Protein AF-A0AAV1QHG9-F1 (afdb_monomer_lite)

Organism: Scomber scombrus (NCBI:txid13677)

Structure (mmCIF, N/CA/C/O backbone):
data_AF-A0AAV1QHG9-F1
#
_entry.id   AF-A0AAV1QHG9-F1
#
loop_
_atom_site.group_PDB
_atom_site.id
_atom_site.type_symbol
_atom_site.label_atom_id
_atom_site.label_alt_id
_atom_site.label_comp_id
_atom_site.label_asym_id
_atom_site.label_entity_id
_atom_site.label_seq_id
_atom_site.pdbx_PDB_ins_code
_atom_site.Cartn_x
_atom_site.Cartn_y
_atom_site.Cartn_z
_atom_site.occupancy
_atom_site.B_iso_or_equiv
_atom_site.auth_seq_id
_atom_site.auth_comp_id
_atom_site.auth_asym_id
_atom_site.auth_atom_id
_atom_site.pdbx_PDB_model_num
ATOM 1 N N . MET A 1 1 ? 5.911 17.067 -36.537 1.00 74.50 1 MET A N 1
ATOM 2 C CA . MET A 1 1 ? 7.238 17.317 -35.939 1.00 74.50 1 MET A CA 1
ATOM 3 C C . MET A 1 1 ? 7.880 15.967 -35.698 1.00 74.50 1 MET A C 1
ATOM 5 O O . MET A 1 1 ? 7.136 15.014 -35.499 1.00 74.50 1 MET A O 1
ATOM 9 N N . GLY A 1 2 ? 9.198 15.861 -35.799 1.00 90.62 2 GLY A N 1
ATOM 10 C CA . GLY A 1 2 ? 9.898 14.587 -35.640 1.00 90.62 2 GLY A CA 1
ATOM 11 C C . GLY A 1 2 ? 11.410 14.758 -35.614 1.00 90.62 2 GLY A C 1
ATOM 12 O O . GLY A 1 2 ? 11.939 15.736 -36.153 1.00 90.62 2 GLY A O 1
ATOM 13 N N . PHE A 1 3 ? 12.108 13.817 -34.982 1.00 97.06 3 PHE A N 1
ATOM 14 C CA . PHE A 1 3 ? 13.548 13.906 -34.749 1.00 97.06 3 PHE A CA 1
ATOM 15 C C . PHE A 1 3 ? 14.314 14.093 -36.065 1.00 97.06 3 PHE A C 1
ATOM 17 O O . PHE A 1 3 ? 15.189 14.958 -36.141 1.00 97.06 3 PHE A O 1
ATOM 24 N N . GLY A 1 4 ? 13.947 13.376 -37.131 1.00 93.69 4 GLY A N 1
ATOM 25 C CA . GLY A 1 4 ? 14.620 13.461 -38.425 1.00 93.69 4 GLY A CA 1
ATOM 26 C C . GLY A 1 4 ? 14.438 14.784 -39.163 1.00 93.69 4 GLY A C 1
ATOM 27 O O . GLY A 1 4 ? 15.314 15.192 -39.929 1.00 93.69 4 GLY A O 1
ATOM 28 N N . ARG A 1 5 ? 13.348 15.513 -38.909 1.00 92.44 5 ARG A N 1
ATOM 29 C CA . ARG A 1 5 ? 13.120 16.842 -39.496 1.00 92.44 5 ARG A CA 1
ATOM 30 C C . ARG A 1 5 ? 13.761 17.945 -38.657 1.00 92.44 5 ARG A C 1
ATOM 32 O O . ARG A 1 5 ? 14.443 18.818 -39.214 1.00 92.44 5 ARG A O 1
ATOM 39 N N . ASP A 1 6 ? 13.544 17.879 -37.348 1.00 95.31 6 ASP A N 1
ATOM 40 C CA . ASP A 1 6 ? 13.680 19.014 -36.435 1.00 95.31 6 ASP A CA 1
ATOM 41 C C . ASP A 1 6 ? 14.971 18.957 -35.592 1.00 95.31 6 ASP A C 1
ATOM 43 O O . ASP A 1 6 ? 15.457 19.999 -35.162 1.00 95.31 6 ASP A O 1
ATOM 47 N N . LEU A 1 7 ? 15.587 17.776 -35.417 1.00 94.69 7 LEU A N 1
ATOM 48 C CA . LEU A 1 7 ? 16.730 17.554 -34.508 1.00 94.69 7 LEU A CA 1
ATOM 49 C C . LEU A 1 7 ? 18.011 17.052 -35.200 1.00 94.69 7 LEU A C 1
ATOM 51 O O . LEU A 1 7 ? 18.896 16.487 -34.558 1.00 94.69 7 LEU A O 1
ATOM 55 N N . ARG A 1 8 ? 18.155 17.296 -36.508 1.00 90.06 8 ARG A N 1
ATOM 56 C CA . ARG A 1 8 ? 19.295 16.824 -37.326 1.00 90.06 8 ARG A CA 1
ATOM 57 C C . ARG A 1 8 ? 20.677 17.179 -36.778 1.00 90.06 8 ARG A C 1
ATOM 59 O O . ARG A 1 8 ? 21.597 16.385 -36.901 1.00 90.06 8 ARG A O 1
ATOM 66 N N . ASN A 1 9 ? 20.805 18.347 -36.154 1.00 90.50 9 ASN A N 1
ATOM 67 C CA . ASN A 1 9 ? 22.071 18.840 -35.602 1.00 90.50 9 ASN A CA 1
ATOM 68 C C . ASN A 1 9 ? 22.117 18.745 -34.067 1.00 90.50 9 ASN A C 1
ATOM 70 O O . ASN A 1 9 ? 22.946 19.387 -33.429 1.00 90.50 9 ASN A O 1
ATOM 74 N N . SER A 1 10 ? 21.207 17.983 -33.457 1.00 95.19 10 SER A N 1
ATOM 75 C CA . SER A 1 10 ? 20.977 17.976 -32.007 1.00 95.19 10 SER A CA 1
ATOM 76 C C . SER A 1 10 ? 21.377 16.650 -31.359 1.00 95.19 10 SER A C 1
ATOM 78 O O . SER A 1 10 ? 20.730 16.200 -30.414 1.00 95.19 10 SER A O 1
ATOM 80 N N . HIS A 1 11 ? 22.460 16.028 -31.839 1.00 96.06 11 HIS A N 1
ATOM 81 C CA . HIS A 1 11 ? 22.957 14.751 -31.319 1.00 96.06 11 HIS A CA 1
ATOM 82 C C . HIS A 1 11 ? 23.147 14.769 -29.794 1.00 96.06 11 HIS A C 1
ATOM 84 O O . HIS A 1 11 ? 22.620 13.903 -29.098 1.00 96.06 11 HIS A O 1
ATOM 90 N N . GLU A 1 12 ? 23.816 15.794 -29.255 1.00 96.81 12 GLU A N 1
ATOM 91 C CA . GLU A 1 12 ? 24.011 15.938 -27.806 1.00 96.81 12 GLU A CA 1
ATOM 92 C C . GLU A 1 12 ? 22.690 16.058 -27.037 1.00 96.81 12 GLU A C 1
ATOM 94 O O . GLU A 1 12 ? 22.561 15.518 -25.938 1.00 96.81 12 GLU A O 1
ATOM 99 N N . GLY A 1 13 ? 21.696 16.741 -27.613 1.00 97.69 13 GLY A N 1
ATOM 100 C CA . GLY A 1 13 ? 20.361 16.858 -27.027 1.00 97.69 13 GLY A CA 1
ATOM 101 C C . GLY A 1 13 ? 19.668 15.500 -26.916 1.00 97.69 13 GLY A C 1
ATOM 102 O O . GLY A 1 13 ? 19.108 15.181 -25.872 1.00 97.69 13 GLY A O 1
ATOM 103 N N . LEU A 1 14 ? 19.785 14.666 -27.951 1.00 97.75 14 LEU A N 1
ATOM 104 C CA . LEU A 1 14 ? 19.229 13.310 -27.974 1.00 97.75 14 LEU A CA 1
ATOM 105 C C . LEU A 1 14 ? 19.957 12.345 -27.030 1.00 97.75 14 LEU A C 1
ATOM 107 O O . LEU A 1 14 ? 19.334 11.431 -26.490 1.00 97.75 14 LEU A O 1
ATOM 111 N N . LEU A 1 15 ? 21.261 12.530 -26.806 1.00 98.00 15 LEU A N 1
ATOM 112 C CA . LEU A 1 15 ? 21.985 11.774 -25.780 1.00 98.00 15 LEU A CA 1
ATOM 113 C C . LEU A 1 15 ? 21.530 12.165 -24.378 1.00 98.00 15 LEU A C 1
ATOM 115 O O . LEU A 1 15 ? 21.233 11.283 -23.575 1.00 98.00 15 LEU A O 1
ATOM 119 N N . LYS A 1 16 ? 21.411 13.474 -24.117 1.00 98.25 16 LYS A N 1
ATOM 120 C CA . LYS A 1 16 ? 20.882 13.984 -22.849 1.00 98.25 16 LYS A CA 1
ATOM 121 C C . LYS A 1 16 ? 19.476 13.448 -22.600 1.00 98.25 16 LYS A C 1
ATOM 123 O O . LYS A 1 16 ? 19.231 12.948 -21.512 1.00 98.25 16 LYS A O 1
ATOM 128 N N . LEU A 1 17 ? 18.580 13.502 -23.590 1.00 97.88 17 LEU A N 1
ATOM 129 C CA . LEU A 1 17 ? 17.221 12.958 -23.482 1.00 97.88 17 LEU A CA 1
ATOM 130 C C . LEU A 1 17 ? 17.234 11.496 -23.013 1.00 97.88 17 LEU A C 1
ATOM 132 O O . LEU A 1 17 ? 16.606 11.170 -22.012 1.00 97.88 17 LEU A O 1
ATOM 136 N N . GLN A 1 18 ? 18.022 10.642 -23.668 1.00 98.12 18 GLN A N 1
ATOM 137 C CA . GLN A 1 18 ? 18.122 9.228 -23.295 1.00 98.12 18 GLN A CA 1
ATOM 138 C C . GLN A 1 18 ? 18.680 9.025 -21.878 1.00 98.12 18 GLN A C 1
ATOM 140 O O . GLN A 1 18 ? 18.236 8.119 -21.174 1.00 98.12 18 GLN A O 1
ATOM 145 N N . ASP A 1 19 ? 19.620 9.868 -21.437 1.00 98.44 19 ASP A N 1
ATOM 146 C CA . ASP A 1 19 ? 20.126 9.858 -20.058 1.00 98.44 19 ASP A CA 1
ATOM 147 C C . ASP A 1 19 ? 19.058 10.260 -19.034 1.00 98.44 19 ASP A C 1
ATOM 149 O O . ASP A 1 19 ? 18.931 9.618 -17.987 1.00 98.44 19 ASP A O 1
ATOM 153 N N . TRP A 1 20 ? 18.260 11.286 -19.336 1.00 98.44 20 TRP A N 1
ATOM 154 C CA . TRP A 1 20 ? 17.142 11.706 -18.489 1.00 98.44 20 TRP A CA 1
ATOM 155 C C . TRP A 1 20 ? 16.101 10.601 -18.343 1.00 98.44 20 TRP A C 1
ATOM 157 O O . TRP A 1 20 ? 15.683 10.288 -17.229 1.00 98.44 20 TRP A O 1
ATOM 167 N N . GLU A 1 21 ? 15.716 9.976 -19.449 1.00 98.31 21 GLU A N 1
ATOM 168 C CA . GLU A 1 21 ? 14.737 8.896 -19.443 1.00 98.31 21 GLU A CA 1
ATOM 169 C C . GLU A 1 21 ? 15.263 7.649 -18.714 1.00 98.31 21 GLU A C 1
ATOM 171 O O . GLU A 1 21 ? 14.521 7.031 -17.956 1.00 98.31 21 GLU A O 1
ATOM 176 N N . LEU A 1 22 ? 16.545 7.292 -18.865 1.00 98.69 22 LEU A N 1
ATOM 177 C CA . LEU A 1 22 ? 17.166 6.213 -18.082 1.00 98.69 22 LEU A CA 1
ATOM 178 C C . LEU A 1 22 ? 17.120 6.509 -16.578 1.00 98.69 22 LEU A C 1
ATOM 180 O O . LEU A 1 22 ? 16.741 5.646 -15.787 1.00 98.69 22 LEU A O 1
ATOM 184 N N . LYS A 1 23 ? 17.456 7.740 -16.178 1.00 98.62 23 LYS A N 1
ATOM 185 C CA . LYS A 1 23 ? 17.382 8.169 -14.776 1.00 98.62 23 LYS A CA 1
ATOM 186 C C . LYS A 1 23 ? 15.950 8.110 -14.234 1.00 98.62 23 LYS A C 1
ATOM 188 O O . LYS A 1 23 ? 15.749 7.725 -13.079 1.00 98.62 23 LYS A O 1
ATOM 193 N N . LEU A 1 24 ? 14.963 8.466 -15.055 1.00 98.56 24 LEU A N 1
ATOM 194 C CA . LEU A 1 24 ? 13.552 8.349 -14.702 1.00 98.56 24 LEU A CA 1
ATOM 195 C C . LEU A 1 24 ? 13.163 6.883 -14.483 1.00 98.56 24 LEU A C 1
ATOM 197 O O . LEU A 1 24 ? 12.612 6.563 -13.433 1.00 98.56 24 LEU A O 1
ATOM 201 N N . LEU A 1 25 ? 13.499 5.986 -15.415 1.00 98.75 25 LEU A N 1
ATOM 202 C CA . LEU A 1 25 ? 13.184 4.559 -15.289 1.00 98.75 25 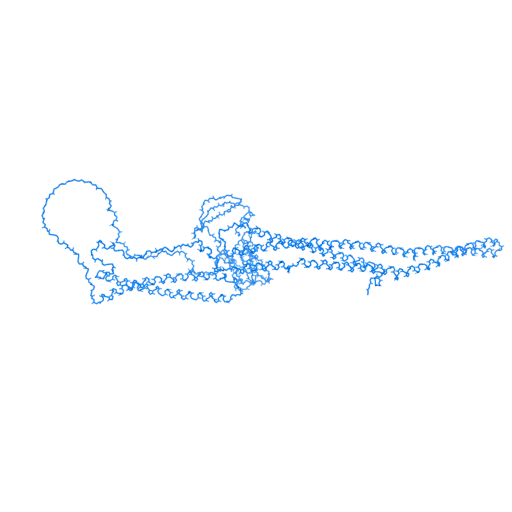LEU A CA 1
ATOM 203 C C . LEU A 1 25 ? 13.811 3.930 -14.034 1.00 98.75 25 LEU A C 1
ATOM 205 O O . LEU A 1 25 ? 13.140 3.178 -13.331 1.00 98.75 25 LEU A O 1
ATOM 209 N N . GLU A 1 26 ? 15.058 4.275 -13.697 1.00 98.62 26 GLU A N 1
ATOM 210 C CA . GLU A 1 26 ? 15.693 3.825 -12.447 1.00 98.62 26 GLU A CA 1
ATOM 211 C C . GLU A 1 26 ? 14.973 4.359 -11.199 1.00 98.62 26 GLU A C 1
ATOM 213 O O . GLU A 1 26 ? 14.850 3.664 -10.188 1.00 98.62 26 GLU A O 1
ATOM 218 N N . THR A 1 27 ? 14.442 5.581 -11.270 1.00 98.69 27 THR A N 1
ATOM 219 C CA . THR A 1 27 ? 13.634 6.158 -10.187 1.00 98.69 27 THR A CA 1
ATOM 220 C C . THR A 1 27 ? 12.315 5.402 -10.016 1.00 98.69 27 THR A C 1
ATOM 222 O O . THR A 1 27 ? 11.969 5.031 -8.894 1.00 98.69 27 THR A O 1
ATOM 225 N N . VAL A 1 28 ? 11.618 5.101 -11.118 1.00 98.69 28 VAL A N 1
ATOM 226 C CA . VAL A 1 28 ? 10.388 4.287 -11.109 1.00 98.69 28 VAL A CA 1
ATOM 227 C C . VAL A 1 28 ? 10.675 2.889 -10.551 1.00 98.69 28 VAL A C 1
ATOM 229 O O . VAL A 1 28 ? 9.959 2.412 -9.673 1.00 98.69 28 VAL A O 1
ATOM 232 N N . LYS A 1 29 ? 11.775 2.255 -10.973 1.00 98.75 29 LYS A N 1
ATOM 233 C CA . LYS A 1 29 ? 12.200 0.934 -10.486 1.00 98.75 29 LYS A CA 1
ATOM 234 C C . LYS A 1 29 ? 12.466 0.935 -8.987 1.00 98.75 29 LYS A C 1
ATOM 236 O O . LYS A 1 29 ? 12.023 0.029 -8.280 1.00 98.75 29 LYS A O 1
ATOM 241 N N . ARG A 1 30 ? 13.167 1.952 -8.482 1.00 98.69 30 ARG A N 1
ATOM 242 C CA . ARG A 1 30 ? 13.392 2.125 -7.042 1.00 98.69 30 ARG A CA 1
ATOM 243 C C . ARG A 1 30 ? 12.072 2.272 -6.285 1.00 98.69 30 ARG A C 1
ATOM 245 O O . ARG A 1 30 ? 11.916 1.636 -5.247 1.00 98.69 30 ARG A O 1
ATOM 252 N N . PHE A 1 31 ? 11.132 3.064 -6.800 1.00 98.69 31 PHE A N 1
ATOM 253 C CA . PHE A 1 31 ? 9.809 3.226 -6.195 1.00 98.69 31 PHE A CA 1
ATOM 254 C C . PHE A 1 31 ? 9.039 1.898 -6.134 1.00 98.69 31 PHE A C 1
ATOM 256 O O . PHE A 1 31 ? 8.596 1.500 -5.060 1.00 98.69 31 PHE A O 1
ATOM 263 N N . MET A 1 32 ? 8.959 1.161 -7.245 1.00 98.69 32 MET A N 1
ATOM 264 C CA . MET A 1 32 ? 8.318 -0.160 -7.284 1.00 98.69 32 MET A CA 1
ATOM 265 C C . MET A 1 32 ? 8.990 -1.166 -6.339 1.00 98.69 32 MET A C 1
ATOM 267 O O . MET A 1 32 ? 8.308 -1.930 -5.666 1.00 98.69 32 MET A O 1
ATOM 271 N N . THR A 1 33 ? 10.321 -1.128 -6.223 1.00 98.75 33 THR A N 1
ATOM 272 C CA . THR A 1 33 ? 11.074 -1.993 -5.297 1.00 98.75 33 THR A CA 1
ATOM 273 C C . THR A 1 33 ? 10.725 -1.687 -3.836 1.00 98.75 33 THR A C 1
ATOM 275 O O . THR A 1 33 ? 10.563 -2.602 -3.030 1.00 98.75 33 THR A O 1
ATOM 278 N N . LEU A 1 34 ? 10.585 -0.402 -3.486 1.00 98.69 34 LEU A N 1
ATOM 279 C CA . LEU A 1 34 ? 10.115 0.010 -2.161 1.00 98.69 34 LEU A CA 1
ATOM 280 C C . LEU A 1 34 ? 8.677 -0.443 -1.918 1.00 98.69 34 LEU A C 1
ATOM 282 O O . LEU A 1 34 ? 8.404 -0.960 -0.843 1.00 98.69 34 LEU A O 1
ATOM 286 N N . ARG A 1 35 ? 7.793 -0.329 -2.917 1.00 98.44 35 ARG A N 1
ATOM 287 C CA . ARG A 1 35 ? 6.414 -0.813 -2.802 1.00 98.44 35 ARG A CA 1
ATOM 288 C C . ARG A 1 35 ? 6.351 -2.315 -2.520 1.00 98.44 35 ARG A C 1
ATOM 290 O O . ARG A 1 35 ? 5.709 -2.707 -1.557 1.00 98.44 35 ARG A O 1
ATOM 297 N N . VAL A 1 36 ? 7.078 -3.130 -3.290 1.00 98.75 36 VAL A N 1
ATOM 298 C CA . VAL A 1 36 ? 7.198 -4.583 -3.058 1.00 98.75 36 VAL A CA 1
ATOM 299 C C . VAL A 1 36 ? 7.650 -4.870 -1.626 1.00 98.75 36 VAL A C 1
ATOM 301 O O . VAL A 1 36 ? 7.081 -5.723 -0.951 1.00 98.75 36 VAL A O 1
ATOM 304 N N . LYS A 1 37 ? 8.673 -4.155 -1.143 1.00 98.62 37 LYS A N 1
ATOM 305 C CA . LYS A 1 37 ? 9.169 -4.321 0.226 1.00 98.62 37 LYS A CA 1
ATOM 306 C C . LYS A 1 37 ? 8.098 -3.964 1.264 1.00 98.62 37 LYS A C 1
ATOM 308 O O . LYS A 1 37 ? 7.889 -4.744 2.187 1.00 98.62 37 LYS A O 1
ATOM 313 N N . SER A 1 38 ? 7.417 -2.832 1.098 1.00 98.50 38 SER A N 1
ATOM 314 C CA . SER A 1 38 ? 6.350 -2.386 1.998 1.00 98.50 38 SER A CA 1
ATOM 315 C C . SER A 1 38 ? 5.191 -3.377 2.055 1.00 98.50 38 SER A C 1
ATOM 317 O O . SER A 1 38 ? 4.746 -3.716 3.147 1.00 98.50 38 SER A O 1
ATOM 319 N N . ASP A 1 39 ? 4.746 -3.895 0.909 1.00 98.44 39 ASP A N 1
ATOM 320 C CA . ASP A 1 39 ? 3.640 -4.855 0.854 1.00 98.44 39 ASP A CA 1
ATOM 321 C C . ASP A 1 39 ? 4.038 -6.198 1.506 1.00 98.44 39 ASP A C 1
ATOM 323 O O . ASP A 1 39 ? 3.244 -6.780 2.248 1.00 98.44 39 ASP A O 1
ATOM 327 N N . LYS A 1 40 ? 5.295 -6.652 1.343 1.00 98.50 40 LYS A N 1
ATOM 328 C CA . LYS A 1 40 ? 5.832 -7.831 2.059 1.00 98.50 40 LYS A CA 1
ATOM 329 C C . LYS A 1 40 ? 5.893 -7.632 3.568 1.00 98.50 40 LYS A C 1
ATOM 331 O O . LYS A 1 40 ? 5.535 -8.540 4.316 1.00 98.50 40 LYS A O 1
ATOM 336 N N . GLU A 1 41 ? 6.364 -6.473 4.018 1.00 98.62 41 GLU A N 1
ATOM 337 C CA . GLU A 1 41 ? 6.437 -6.143 5.443 1.00 98.62 41 GLU A CA 1
ATOM 338 C C . GLU A 1 41 ? 5.036 -6.053 6.055 1.00 98.62 41 GLU A C 1
ATOM 340 O O . GLU A 1 41 ? 4.789 -6.644 7.104 1.00 98.62 41 GLU A O 1
ATOM 345 N N . TYR A 1 42 ? 4.094 -5.401 5.371 1.00 98.56 42 TYR A N 1
ATOM 346 C CA . TYR A 1 42 ? 2.703 -5.314 5.810 1.00 98.56 42 TYR A CA 1
ATOM 347 C C . TYR A 1 42 ? 2.044 -6.695 5.906 1.00 98.56 42 TYR A C 1
ATOM 349 O O . TYR A 1 42 ? 1.457 -7.030 6.936 1.00 98.56 42 TYR A O 1
ATOM 357 N N . ALA A 1 43 ? 2.217 -7.536 4.883 1.00 98.62 43 ALA A N 1
ATOM 358 C CA . ALA A 1 43 ? 1.759 -8.920 4.904 1.00 98.62 43 ALA A CA 1
ATOM 359 C C . ALA A 1 43 ? 2.331 -9.692 6.104 1.00 98.62 43 ALA A C 1
ATOM 361 O O . ALA A 1 43 ? 1.584 -10.344 6.832 1.00 98.62 43 ALA A O 1
ATOM 362 N N . ALA A 1 44 ? 3.644 -9.599 6.342 1.00 98.38 44 ALA A N 1
ATOM 363 C CA . ALA A 1 44 ? 4.304 -10.277 7.455 1.00 98.38 44 ALA A CA 1
ATOM 364 C C . ALA A 1 44 ? 3.773 -9.820 8.824 1.00 98.38 44 ALA A C 1
ATOM 366 O O . ALA A 1 44 ? 3.578 -10.655 9.708 1.00 98.38 44 ALA A O 1
ATOM 367 N N . LEU A 1 45 ? 3.500 -8.522 8.991 1.00 98.44 45 LEU A N 1
ATOM 368 C CA . LEU A 1 45 ? 2.910 -7.980 10.215 1.00 98.44 45 LEU A CA 1
ATOM 369 C C . LEU A 1 45 ? 1.499 -8.529 10.457 1.00 98.44 45 LEU A C 1
ATOM 371 O O . LEU A 1 45 ? 1.220 -8.980 11.568 1.00 98.44 45 LEU A O 1
ATOM 375 N N . LEU A 1 46 ? 0.644 -8.563 9.427 1.00 98.00 46 LEU A N 1
ATOM 376 C CA . LEU A 1 46 ? -0.705 -9.134 9.532 1.00 98.00 46 LEU A CA 1
ATOM 377 C C . LEU A 1 46 ? -0.664 -10.610 9.946 1.00 98.00 46 LEU A C 1
ATOM 379 O O . LEU A 1 46 ? -1.356 -11.011 10.875 1.00 98.00 46 LEU A O 1
ATOM 383 N N . LEU A 1 47 ? 0.185 -11.406 9.298 1.00 97.19 47 LEU A N 1
ATOM 384 C CA . LEU A 1 47 ? 0.287 -12.846 9.557 1.00 97.19 47 LEU A CA 1
ATOM 385 C C . LEU A 1 47 ? 0.887 -13.152 10.932 1.00 97.19 47 LEU A C 1
ATOM 387 O O . LEU A 1 47 ? 0.459 -14.084 11.605 1.00 97.19 47 LEU A O 1
ATOM 391 N N . SER A 1 48 ? 1.876 -12.363 11.359 1.00 96.56 48 SER A N 1
ATOM 392 C CA . SER A 1 48 ? 2.451 -12.469 12.701 1.00 96.56 48 SER A CA 1
ATOM 393 C C . SER A 1 48 ? 1.393 -12.184 13.767 1.00 96.56 48 SER A C 1
ATOM 395 O O . SER A 1 48 ? 1.267 -12.942 14.728 1.00 96.56 48 SER A O 1
ATOM 397 N N . MET A 1 49 ? 0.585 -11.135 13.566 1.00 95.62 49 MET A N 1
ATOM 398 C CA . MET A 1 49 ? -0.511 -10.779 14.466 1.00 95.62 49 MET A CA 1
ATOM 399 C C . MET A 1 49 ? -1.536 -11.914 14.579 1.00 95.62 49 MET A C 1
ATOM 401 O O . MET A 1 49 ? -1.904 -12.287 15.689 1.00 95.62 49 MET A O 1
ATOM 405 N N . THR A 1 50 ? -1.959 -12.516 13.464 1.00 94.56 50 THR A N 1
ATOM 406 C CA . THR A 1 50 ? -2.938 -13.615 13.500 1.00 94.56 50 THR A CA 1
ATOM 407 C C . THR A 1 50 ? -2.366 -14.886 14.128 1.00 94.56 50 THR A C 1
ATOM 409 O O . THR A 1 50 ? -3.044 -15.535 14.919 1.00 94.56 50 THR A O 1
ATOM 412 N N . GLN A 1 51 ? -1.095 -15.207 13.870 1.00 91.62 51 GLN A N 1
ATOM 413 C CA . GLN A 1 51 ? -0.436 -16.390 14.434 1.00 91.62 51 GLN A CA 1
ATOM 414 C C . GLN A 1 51 ? -0.208 -16.292 15.953 1.00 91.62 51 GLN A C 1
ATOM 416 O O . GLN A 1 51 ? -0.161 -17.310 16.644 1.00 91.62 51 GLN A O 1
ATOM 421 N N . GLN A 1 52 ? -0.041 -15.082 16.494 1.00 89.56 52 GLN A N 1
ATOM 422 C CA . GLN A 1 52 ? 0.034 -14.876 17.944 1.00 89.56 52 GLN A CA 1
ATOM 423 C C . GLN A 1 52 ? -1.305 -15.164 18.631 1.00 89.56 52 GLN A C 1
ATOM 425 O O . GLN A 1 52 ? -1.308 -15.684 19.744 1.00 89.56 52 GLN A O 1
ATOM 430 N N . MET A 1 53 ? -2.422 -14.883 17.954 1.00 83.19 53 MET A N 1
ATOM 431 C CA . MET A 1 53 ? -3.764 -15.069 18.506 1.00 83.19 53 MET A CA 1
ATOM 432 C C . MET A 1 53 ? -4.235 -16.528 18.492 1.00 83.19 53 MET A C 1
ATOM 434 O O . MET A 1 53 ? -4.930 -16.940 19.414 1.00 83.19 53 MET A O 1
ATOM 438 N N . GLU A 1 54 ? -3.816 -17.338 17.515 1.00 72.25 54 GLU A N 1
ATOM 439 C CA . GLU A 1 54 ? -4.154 -18.775 17.463 1.00 72.25 54 GLU A CA 1
ATOM 440 C C . GLU A 1 54 ? -3.540 -19.605 18.603 1.00 72.25 54 GLU A C 1
ATOM 442 O O . GLU A 1 54 ? -3.950 -20.738 18.834 1.00 72.25 54 GLU A O 1
ATOM 447 N N . LYS A 1 55 ? -2.559 -19.060 19.334 1.00 64.94 55 LYS A N 1
ATOM 448 C CA . LYS A 1 55 ? -1.909 -19.752 20.459 1.00 64.94 55 LYS A CA 1
ATOM 449 C C . LYS A 1 55 ? -2.695 -19.680 21.772 1.00 64.94 55 LYS A C 1
ATOM 451 O O . LYS A 1 55 ? -2.234 -20.252 22.757 1.00 64.94 55 LYS A O 1
ATOM 456 N N . GLN A 1 56 ? -3.829 -18.978 21.817 1.00 59.75 56 GLN A N 1
ATOM 457 C CA . GLN A 1 56 ? -4.720 -19.022 22.978 1.00 59.75 56 GLN A CA 1
ATOM 458 C C . GLN A 1 56 ? -5.506 -20.339 22.979 1.00 59.75 56 GLN A C 1
ATOM 460 O O . GLN A 1 56 ? -6.131 -20.692 21.982 1.00 59.75 56 GLN A O 1
ATOM 465 N N . GLU A 1 57 ? -5.427 -21.076 24.092 1.00 53.12 57 GLU A N 1
ATOM 466 C CA . GLU A 1 57 ? -6.105 -22.361 24.291 1.00 53.12 57 GLU A CA 1
ATOM 467 C C . GLU A 1 57 ? -7.603 -22.257 23.980 1.00 53.12 57 GLU A C 1
ATOM 469 O O . GLU A 1 57 ? -8.262 -21.268 24.314 1.00 53.12 57 GLU A O 1
ATOM 474 N N . ALA A 1 58 ? -8.139 -23.292 23.329 1.00 57.31 58 ALA A N 1
ATOM 475 C CA . ALA A 1 58 ? -9.565 -23.413 23.080 1.00 57.31 58 ALA A CA 1
ATOM 476 C C . ALA A 1 58 ? -10.299 -23.425 24.426 1.00 57.31 58 ALA A C 1
ATOM 478 O O . ALA A 1 58 ? -10.159 -24.365 25.203 1.00 57.31 58 ALA A O 1
ATOM 479 N N . ALA A 1 59 ? -11.057 -22.366 24.707 1.00 60.75 59 ALA A N 1
ATOM 480 C CA . ALA A 1 59 ? -11.935 -22.342 25.864 1.00 60.75 59 ALA A CA 1
ATOM 481 C C . ALA A 1 59 ? -13.011 -23.428 25.710 1.00 60.75 59 ALA A C 1
ATOM 483 O O . ALA A 1 59 ? -13.570 -23.597 24.624 1.00 60.75 59 ALA A O 1
ATOM 484 N N . ASP A 1 60 ? -13.358 -24.103 26.810 1.00 65.44 60 ASP A N 1
ATOM 485 C CA . ASP A 1 60 ? -14.462 -25.078 26.857 1.00 65.44 60 ASP A CA 1
ATOM 486 C C . ASP A 1 60 ? -15.817 -24.453 26.463 1.00 65.44 60 ASP A C 1
ATOM 488 O O . ASP A 1 60 ? -16.767 -25.148 26.098 1.00 65.44 60 ASP A O 1
ATOM 492 N N . TYR A 1 61 ? -15.900 -23.119 26.499 1.00 71.69 61 TYR A N 1
ATOM 493 C CA . TYR A 1 61 ? -17.056 -22.335 26.103 1.00 71.69 61 TYR A CA 1
ATOM 494 C C . TYR A 1 61 ? -16.839 -21.610 24.768 1.00 71.69 61 TYR A C 1
ATOM 496 O O . TYR A 1 61 ? -15.996 -20.718 24.659 1.00 71.69 61 TYR A O 1
ATOM 504 N N . VAL A 1 62 ? -17.663 -21.932 23.765 1.00 77.00 62 VAL A N 1
ATOM 505 C CA . VAL A 1 62 ? -17.635 -21.277 22.449 1.00 77.00 62 VAL A CA 1
ATOM 506 C C . VAL A 1 62 ? -18.827 -20.329 22.297 1.00 77.00 62 VAL A C 1
ATOM 508 O O . VAL A 1 62 ? -19.926 -20.739 21.916 1.00 77.00 62 VAL A O 1
ATOM 511 N N . SER A 1 63 ? -18.589 -19.045 22.555 1.00 86.75 63 SER A N 1
ATOM 512 C CA . SER A 1 63 ? -19.598 -17.981 22.469 1.00 86.75 63 SER A CA 1
ATOM 513 C C . SER A 1 63 ? -19.823 -17.456 21.039 1.00 86.75 63 SER A C 1
ATOM 515 O O . SER A 1 63 ? -19.038 -17.750 20.130 1.00 86.75 63 SER A O 1
ATOM 517 N N . THR A 1 64 ? -20.886 -16.674 20.802 1.00 90.19 64 THR A N 1
ATOM 518 C CA . THR A 1 64 ? -21.138 -16.065 19.477 1.00 90.19 64 THR A CA 1
ATOM 519 C C . THR A 1 64 ? -20.097 -14.995 19.151 1.00 90.19 64 THR A C 1
ATOM 521 O O . THR A 1 64 ? -19.622 -14.913 18.013 1.00 90.19 64 THR A O 1
ATOM 524 N N . VAL A 1 65 ? -19.662 -14.243 20.167 1.00 93.06 65 VAL A N 1
ATOM 525 C CA . VAL A 1 65 ? -18.554 -13.285 20.068 1.00 93.06 65 VAL A CA 1
ATOM 526 C C . VAL A 1 65 ? -17.250 -14.007 19.740 1.00 93.06 65 VAL A C 1
ATOM 528 O O . VAL A 1 65 ? -16.553 -13.596 18.814 1.00 93.06 65 VAL A O 1
ATOM 531 N N . SER A 1 66 ? -16.943 -15.107 20.435 1.00 89.88 66 SER A N 1
ATOM 532 C CA . SER A 1 66 ? -15.735 -15.906 20.192 1.00 89.88 66 SER A CA 1
ATOM 533 C C . SER A 1 66 ? -15.679 -16.425 18.749 1.00 89.88 66 SER A C 1
ATOM 535 O O . SER A 1 66 ? -14.694 -16.186 18.051 1.00 89.88 66 SER A O 1
ATOM 537 N N . LYS A 1 67 ? -16.773 -17.018 18.243 1.00 90.44 67 LYS A N 1
ATOM 538 C CA . LYS A 1 67 ? -16.878 -17.485 16.843 1.00 90.44 67 LYS A CA 1
ATOM 539 C C . LYS A 1 67 ? -16.652 -16.355 15.839 1.00 90.44 67 LYS A C 1
ATOM 541 O O . LYS A 1 67 ? -15.888 -16.511 14.885 1.00 90.44 67 LYS A O 1
ATOM 546 N N . SER A 1 68 ? -17.310 -15.219 16.059 1.00 95.00 68 SER A N 1
ATOM 547 C CA . SER A 1 68 ? -17.209 -14.049 15.183 1.00 95.00 68 SER A CA 1
ATOM 548 C C . SER A 1 68 ? -15.790 -13.480 15.185 1.00 95.00 68 SER A C 1
ATOM 550 O O . SER A 1 68 ? -15.243 -13.168 14.129 1.00 95.00 68 SER A O 1
ATOM 552 N N . TRP A 1 69 ? -15.145 -13.419 16.351 1.00 93.94 69 TRP A N 1
ATOM 553 C CA . TRP A 1 69 ? -13.763 -12.968 16.493 1.00 93.94 69 TRP A CA 1
ATOM 554 C C . TRP A 1 69 ? -12.762 -13.901 15.801 1.00 93.94 69 TRP A C 1
ATOM 556 O O . TRP A 1 69 ? -11.901 -13.428 15.057 1.00 93.94 69 TRP A O 1
ATOM 566 N N . SER A 1 70 ? -12.911 -15.223 15.943 1.00 92.25 70 SER A N 1
ATOM 567 C CA . SER A 1 70 ? -12.096 -16.197 15.204 1.00 92.25 70 SER A CA 1
ATOM 568 C C . SER A 1 70 ? -12.220 -16.011 13.689 1.00 92.25 70 SER A C 1
ATOM 570 O O . SER A 1 70 ? -11.226 -16.088 12.967 1.00 92.25 70 SER A O 1
ATOM 572 N N . GLN A 1 71 ? -13.424 -15.707 13.197 1.00 94.81 71 GLN A N 1
ATOM 573 C CA . GLN A 1 71 ? -13.652 -15.415 11.784 1.00 94.81 71 GLN A CA 1
ATOM 574 C C . GLN A 1 71 ? -12.954 -14.117 11.335 1.00 94.81 71 GLN A C 1
ATOM 576 O O . GLN A 1 71 ? -12.369 -14.095 10.251 1.00 94.81 71 GLN A O 1
ATOM 581 N N . VAL A 1 72 ? -12.948 -13.065 12.163 1.00 96.69 72 VAL A N 1
ATOM 582 C CA . VAL A 1 72 ? -12.195 -11.823 11.893 1.00 96.69 72 VAL A CA 1
ATOM 583 C C . VAL A 1 72 ? -10.690 -12.096 11.797 1.00 96.69 72 VAL A C 1
ATOM 585 O O . VAL A 1 72 ? -10.043 -11.635 10.851 1.00 96.69 72 VAL A O 1
ATOM 588 N N . ILE A 1 73 ? -10.130 -12.888 12.718 1.00 95.62 73 ILE A N 1
ATOM 589 C CA . ILE A 1 73 ? -8.711 -13.286 12.694 1.00 95.62 73 ILE A CA 1
ATOM 590 C C . ILE A 1 73 ? -8.394 -14.061 11.409 1.00 95.62 73 ILE A C 1
ATOM 592 O O . ILE A 1 73 ? -7.460 -13.705 10.690 1.00 95.62 73 ILE A O 1
ATOM 596 N N . ARG A 1 74 ? -9.208 -15.070 11.073 1.00 95.81 74 ARG A N 1
ATOM 597 C CA . ARG A 1 74 ? -9.031 -15.895 9.869 1.00 95.81 74 ARG A CA 1
ATOM 598 C C . ARG A 1 74 ? -9.045 -15.059 8.590 1.00 95.81 74 ARG A C 1
ATOM 600 O O . ARG A 1 74 ? -8.217 -15.260 7.706 1.00 95.81 74 ARG A O 1
ATOM 607 N N . GLN A 1 75 ? -9.964 -14.104 8.483 1.00 98.06 75 GLN A N 1
ATOM 608 C CA . GLN A 1 75 ? -10.041 -13.228 7.313 1.00 98.06 75 GLN A CA 1
ATOM 609 C C . GLN A 1 75 ? -8.880 -12.228 7.244 1.00 98.06 75 GLN A C 1
ATOM 611 O O . GLN A 1 75 ? -8.352 -11.963 6.164 1.00 98.06 75 GLN A O 1
ATOM 616 N N . THR A 1 76 ? -8.387 -11.754 8.388 1.00 98.00 76 THR A N 1
ATOM 617 C CA . THR A 1 76 ? -7.158 -10.944 8.453 1.00 98.00 76 THR A CA 1
ATOM 618 C C . THR A 1 76 ? -5.926 -11.738 7.994 1.00 98.00 76 THR A C 1
ATOM 620 O O . THR A 1 76 ? -5.052 -11.201 7.312 1.00 98.00 76 THR A O 1
ATOM 623 N N . GLU A 1 77 ? -5.866 -13.039 8.292 1.00 97.56 77 GLU A N 1
ATOM 624 C CA . GLU A 1 77 ? -4.802 -13.930 7.813 1.00 97.56 77 GLU A CA 1
ATOM 625 C C . GLU A 1 77 ? -4.867 -14.098 6.282 1.00 97.56 77 GLU A C 1
ATOM 627 O O . GLU A 1 77 ? -3.841 -14.048 5.595 1.00 97.56 77 GLU A O 1
ATOM 632 N N . VAL A 1 78 ? -6.078 -14.244 5.722 1.00 98.19 78 VAL A N 1
ATOM 633 C CA . VAL A 1 78 ? -6.303 -14.254 4.265 1.00 98.19 78 VAL A CA 1
ATOM 634 C C . VAL A 1 78 ? -5.812 -12.949 3.634 1.00 98.19 78 VAL A C 1
ATOM 636 O O . VAL A 1 78 ? -5.060 -13.020 2.662 1.00 98.19 78 VAL A O 1
ATOM 639 N N . LEU A 1 79 ? -6.127 -11.780 4.209 1.00 98.56 79 LEU A N 1
ATOM 640 C CA . LEU A 1 79 ? -5.600 -10.491 3.735 1.00 98.56 79 LEU A CA 1
ATOM 641 C C . LEU A 1 79 ? -4.067 -10.482 3.699 1.00 98.56 79 LEU A C 1
ATOM 643 O O . LEU A 1 79 ? -3.467 -10.077 2.703 1.00 98.56 79 LEU A O 1
ATOM 647 N N . GLY A 1 80 ? -3.424 -10.976 4.760 1.00 98.38 80 GLY A N 1
ATOM 648 C CA . GLY A 1 80 ? -1.968 -11.100 4.821 1.00 98.38 80 GLY A CA 1
ATOM 649 C C . GLY A 1 80 ? -1.393 -11.997 3.715 1.00 98.38 80 GLY A C 1
ATOM 650 O O . GLY A 1 80 ? -0.329 -11.702 3.169 1.00 98.38 80 GLY A O 1
ATOM 651 N N . ARG A 1 81 ? -2.084 -13.080 3.333 1.00 98.38 81 ARG A N 1
ATOM 652 C CA . ARG A 1 81 ? -1.694 -13.931 2.190 1.00 98.38 81 ARG A CA 1
ATOM 653 C C . ARG A 1 81 ? -1.872 -13.226 0.841 1.00 98.38 81 ARG A C 1
ATOM 655 O O . ARG A 1 81 ? -0.964 -13.304 0.013 1.00 98.38 81 ARG A O 1
ATOM 662 N N . VAL A 1 82 ? -2.982 -12.517 0.637 1.00 98.25 82 VAL A N 1
ATOM 663 C CA . VAL A 1 82 ? -3.248 -11.749 -0.595 1.00 98.25 82 VAL A CA 1
ATOM 664 C C . VAL A 1 82 ? -2.182 -10.670 -0.793 1.00 98.25 82 VAL A C 1
ATOM 666 O O . VAL A 1 82 ? -1.525 -10.639 -1.830 1.00 98.25 82 VAL A O 1
ATOM 669 N N . MET A 1 83 ? -1.897 -9.870 0.241 1.00 98.38 83 MET A N 1
ATOM 670 C CA . MET A 1 83 ? -0.864 -8.825 0.183 1.00 98.38 83 MET A CA 1
ATOM 671 C C . MET A 1 83 ? 0.532 -9.381 -0.131 1.00 98.38 83 MET A C 1
ATOM 673 O O . MET A 1 83 ? 1.304 -8.757 -0.859 1.00 98.38 83 MET A O 1
ATOM 677 N N . ARG A 1 84 ? 0.863 -10.573 0.383 1.00 98.50 84 ARG A N 1
ATOM 678 C CA . ARG A 1 84 ? 2.127 -11.252 0.062 1.00 98.50 84 ARG A CA 1
ATOM 679 C C . ARG A 1 84 ? 2.202 -11.639 -1.413 1.00 98.50 84 ARG A C 1
ATOM 681 O O . ARG A 1 84 ? 3.229 -11.407 -2.041 1.00 98.50 84 ARG A O 1
ATOM 688 N N . THR A 1 85 ? 1.108 -12.187 -1.939 1.00 98.31 85 THR A N 1
ATOM 689 C CA . THR A 1 85 ? 0.981 -12.598 -3.344 1.00 98.31 85 THR A CA 1
ATOM 690 C C . THR A 1 85 ? 1.123 -11.391 -4.266 1.00 98.31 85 THR A C 1
ATOM 692 O O . THR A 1 85 ? 1.995 -11.398 -5.127 1.00 98.31 85 THR A O 1
ATOM 695 N N . HIS A 1 86 ? 0.405 -10.295 -3.991 1.00 98.06 86 HIS A N 1
ATOM 696 C CA . HIS A 1 86 ? 0.551 -9.036 -4.732 1.00 98.06 86 HIS A CA 1
ATOM 697 C C . HIS A 1 86 ? 2.010 -8.554 -4.765 1.00 98.06 86 HIS A C 1
ATOM 699 O O . HIS A 1 86 ? 2.509 -8.129 -5.804 1.00 98.06 86 HIS A O 1
ATOM 705 N N . ALA A 1 87 ? 2.729 -8.637 -3.642 1.00 98.50 87 ALA A N 1
ATOM 706 C CA . ALA A 1 87 ? 4.124 -8.220 -3.594 1.00 98.50 87 ALA A CA 1
ATOM 707 C C . ALA A 1 87 ? 5.057 -9.123 -4.425 1.00 98.50 87 ALA A C 1
ATOM 709 O O . ALA A 1 87 ? 6.013 -8.630 -5.032 1.00 98.50 87 ALA A O 1
ATOM 710 N N . ASP A 1 88 ? 4.805 -10.433 -4.456 1.00 98.62 88 ASP A N 1
ATOM 711 C CA . ASP A 1 88 ? 5.557 -11.385 -5.279 1.00 98.62 88 ASP A CA 1
ATOM 712 C C . ASP A 1 88 ? 5.243 -11.225 -6.778 1.00 98.62 88 ASP A C 1
ATOM 714 O O . ASP A 1 88 ? 6.167 -11.244 -7.604 1.00 98.62 88 ASP A O 1
ATOM 718 N N . ASP A 1 89 ? 3.986 -10.954 -7.128 1.00 98.56 89 ASP A N 1
ATOM 719 C CA . ASP A 1 89 ? 3.541 -10.677 -8.497 1.00 98.56 89 ASP A CA 1
ATOM 720 C C . ASP A 1 89 ? 4.110 -9.351 -9.011 1.00 98.56 89 ASP A C 1
ATOM 722 O O . ASP A 1 89 ? 4.678 -9.301 -10.102 1.00 98.56 89 ASP A O 1
ATOM 726 N N . LEU A 1 90 ? 4.093 -8.287 -8.197 1.00 98.50 90 LEU A N 1
ATOM 727 C CA . LEU A 1 90 ? 4.761 -7.021 -8.520 1.00 98.50 90 LEU A CA 1
ATOM 728 C C . LEU A 1 90 ? 6.260 -7.216 -8.786 1.00 98.50 90 LEU A C 1
ATOM 730 O O . LEU A 1 90 ? 6.823 -6.604 -9.699 1.00 98.50 90 LEU A O 1
ATOM 734 N N . ASN A 1 91 ? 6.916 -8.055 -7.981 1.00 98.50 91 ASN A N 1
ATOM 735 C CA . ASN A 1 91 ? 8.349 -8.304 -8.077 1.00 98.50 91 ASN A CA 1
ATOM 736 C C . ASN A 1 91 ? 8.725 -9.119 -9.324 1.00 98.50 91 ASN A C 1
ATOM 738 O O . ASN A 1 91 ? 9.712 -8.805 -9.993 1.00 98.50 91 ASN A O 1
ATOM 742 N N . SER A 1 92 ? 7.960 -10.169 -9.622 1.00 98.12 92 SER A N 1
ATOM 743 C CA . SER A 1 92 ? 8.220 -11.078 -10.744 1.00 98.12 92 SER A CA 1
ATOM 744 C C . SER A 1 92 ? 7.665 -10.575 -12.084 1.00 98.12 92 SER A C 1
ATOM 746 O O . SER A 1 92 ? 8.222 -10.912 -13.129 1.00 98.12 92 SER A O 1
ATOM 748 N N . GLY A 1 93 ? 6.634 -9.727 -12.063 1.00 98.38 93 GLY A N 1
ATOM 749 C CA . GLY A 1 93 ? 5.998 -9.133 -13.236 1.00 98.38 93 GLY A CA 1
ATOM 750 C C . GLY A 1 93 ? 6.547 -7.743 -13.584 1.00 98.38 93 GLY A C 1
ATOM 751 O O . GLY A 1 93 ? 7.625 -7.639 -14.190 1.00 98.38 93 GLY A O 1
ATOM 752 N N . PRO A 1 94 ? 5.836 -6.650 -13.240 1.00 98.62 94 PRO A N 1
ATOM 753 C CA . PRO A 1 94 ? 6.144 -5.305 -13.727 1.00 98.62 94 PRO A CA 1
ATOM 754 C C . PRO A 1 94 ? 7.554 -4.830 -13.347 1.00 98.62 94 PRO A C 1
ATOM 756 O O . PRO A 1 94 ? 8.240 -4.230 -14.179 1.00 98.62 94 PRO A O 1
ATOM 759 N N . LEU A 1 95 ? 8.054 -5.154 -12.147 1.00 98.69 95 LEU A N 1
ATOM 760 C CA . LEU A 1 95 ? 9.411 -4.772 -11.738 1.00 98.69 95 LEU A CA 1
ATOM 761 C C . LEU A 1 95 ? 10.494 -5.465 -12.584 1.00 98.69 95 LEU A C 1
ATOM 763 O O . LEU A 1 95 ? 11.484 -4.832 -12.970 1.00 98.69 95 LEU A O 1
ATOM 767 N N . HIS A 1 96 ? 10.309 -6.748 -12.910 1.00 98.56 96 HIS A N 1
ATOM 768 C CA . HIS A 1 96 ? 11.227 -7.488 -13.775 1.00 98.56 96 HIS A CA 1
ATOM 769 C C . HIS A 1 96 ? 11.216 -6.942 -15.210 1.00 98.56 96 HIS A C 1
ATOM 771 O O . HIS A 1 96 ? 12.278 -6.716 -15.803 1.00 98.56 96 HIS A O 1
ATOM 777 N N . ARG A 1 97 ? 10.025 -6.678 -15.764 1.00 98.75 97 ARG A N 1
ATOM 778 C CA . ARG A 1 97 ? 9.871 -6.082 -17.102 1.00 98.75 97 ARG A CA 1
ATOM 779 C C . ARG A 1 97 ? 10.509 -4.697 -17.175 1.00 98.75 97 ARG A C 1
ATOM 781 O O . ARG A 1 97 ? 11.230 -4.416 -18.129 1.00 98.75 97 ARG A O 1
ATOM 788 N N . LEU A 1 98 ? 10.354 -3.874 -16.136 1.00 98.81 98 LEU A N 1
ATOM 789 C CA . LEU A 1 98 ? 11.004 -2.566 -16.042 1.00 98.81 98 LEU A CA 1
ATOM 790 C C . LEU A 1 98 ? 12.534 -2.674 -16.016 1.00 98.81 98 LEU A C 1
ATOM 792 O O . LEU A 1 98 ? 13.223 -1.911 -16.693 1.00 98.81 98 LEU A O 1
ATOM 796 N N . ALA A 1 99 ? 13.085 -3.641 -15.278 1.00 98.75 99 ALA A N 1
ATOM 797 C CA . ALA A 1 99 ? 14.525 -3.893 -15.275 1.00 98.75 99 ALA A CA 1
ATOM 798 C C . ALA A 1 99 ? 15.043 -4.309 -16.664 1.00 98.75 99 ALA A C 1
ATOM 800 O O . ALA A 1 99 ? 16.137 -3.904 -17.061 1.00 98.75 99 ALA A O 1
ATOM 801 N N . THR A 1 100 ? 14.257 -5.080 -17.418 1.00 98.62 100 THR A N 1
ATOM 802 C CA . THR A 1 100 ? 14.575 -5.441 -18.806 1.00 98.62 100 THR A CA 1
ATOM 803 C C . THR A 1 100 ? 14.495 -4.231 -19.737 1.00 98.62 100 THR A C 1
ATOM 805 O O . THR A 1 100 ? 15.472 -3.961 -20.429 1.00 98.62 100 THR A O 1
ATOM 808 N N . LEU A 1 101 ? 13.440 -3.413 -19.641 1.00 98.75 101 LEU A N 1
ATOM 809 C CA . LEU A 1 101 ? 13.295 -2.172 -20.412 1.00 98.75 101 LEU A CA 1
ATOM 810 C C . LEU A 1 101 ? 14.482 -1.213 -20.210 1.00 98.75 101 LEU A C 1
ATOM 812 O O . LEU A 1 101 ? 14.966 -0.610 -21.166 1.00 98.75 101 LEU A O 1
ATOM 816 N N . ILE A 1 102 ? 14.990 -1.090 -18.980 1.00 98.81 102 ILE A N 1
ATOM 817 C CA . ILE A 1 102 ? 16.181 -0.279 -18.681 1.00 98.81 102 ILE A CA 1
ATOM 818 C C . ILE A 1 102 ? 17.416 -0.812 -19.417 1.00 98.81 102 ILE A C 1
ATOM 820 O O . ILE A 1 102 ? 18.150 -0.026 -20.021 1.00 98.81 102 ILE A O 1
ATOM 824 N N . ARG A 1 103 ? 17.651 -2.132 -19.389 1.00 98.69 103 ARG A N 1
ATOM 825 C CA . ARG A 1 103 ? 18.781 -2.758 -20.102 1.00 98.69 103 ARG A CA 1
ATOM 826 C C . ARG A 1 103 ? 18.674 -2.536 -21.607 1.00 98.69 103 ARG A C 1
ATOM 828 O O . ARG A 1 103 ? 19.647 -2.108 -22.228 1.00 98.69 103 ARG A O 1
ATOM 835 N N . ASP A 1 104 ? 17.489 -2.744 -22.168 1.00 98.56 104 ASP A N 1
ATOM 836 C CA . ASP A 1 104 ? 17.244 -2.543 -23.595 1.00 98.56 104 ASP A CA 1
ATOM 837 C C . ASP A 1 104 ? 17.452 -1.077 -23.980 1.00 98.56 104 ASP A C 1
ATOM 839 O O . ASP A 1 104 ? 18.078 -0.781 -24.996 1.00 98.56 104 ASP A O 1
ATOM 843 N N . LYS A 1 105 ? 17.047 -0.128 -23.127 1.00 98.44 105 LYS A N 1
ATOM 844 C CA . LYS A 1 105 ? 17.251 1.307 -23.371 1.00 98.44 105 LYS A CA 1
ATOM 845 C C . LYS A 1 105 ? 18.724 1.702 -23.351 1.00 98.44 105 LYS A C 1
ATOM 847 O O . LYS A 1 105 ? 19.165 2.490 -24.189 1.00 98.44 105 LYS A O 1
ATOM 852 N N . GLN A 1 106 ? 19.511 1.129 -22.440 1.00 98.62 106 GLN A N 1
ATOM 853 C CA . GLN A 1 106 ? 20.967 1.303 -22.442 1.00 98.62 106 GLN A CA 1
ATOM 854 C C . GLN A 1 106 ? 21.587 0.769 -23.739 1.00 98.62 106 GLN A C 1
ATOM 856 O O . GLN A 1 106 ? 22.503 1.389 -24.286 1.00 98.62 106 GLN A O 1
ATOM 861 N N . GLN A 1 107 ? 21.082 -0.357 -24.248 1.00 98.38 107 GLN A N 1
ATOM 862 C CA . GLN A 1 107 ? 21.546 -0.941 -25.500 1.00 98.38 107 GLN A CA 1
ATOM 863 C C . GLN A 1 107 ? 21.151 -0.094 -26.718 1.00 98.38 107 GLN A C 1
ATOM 865 O O . GLN A 1 107 ? 22.005 0.171 -27.567 1.00 98.38 107 GLN A O 1
ATOM 870 N N . VAL A 1 108 ? 19.913 0.407 -26.777 1.00 98.19 108 VAL A N 1
ATOM 871 C CA . VAL A 1 108 ? 19.444 1.342 -27.816 1.00 98.19 108 VAL A CA 1
ATOM 872 C C . VAL A 1 108 ? 20.324 2.590 -27.853 1.00 98.19 108 VAL A C 1
ATOM 874 O O . VAL A 1 108 ? 20.793 2.969 -28.928 1.00 98.19 108 VAL A O 1
ATOM 877 N N . LYS A 1 109 ? 20.647 3.177 -26.691 1.00 98.38 109 LYS A N 1
ATOM 878 C CA . LYS A 1 109 ? 21.536 4.345 -26.602 1.00 98.38 109 LYS A CA 1
ATOM 879 C C . LYS A 1 109 ? 22.916 4.073 -27.202 1.00 98.38 109 LYS A C 1
ATOM 881 O O . LYS A 1 109 ? 23.395 4.861 -28.020 1.00 98.38 109 LYS A O 1
ATOM 886 N N . LYS A 1 110 ? 23.547 2.953 -26.829 1.00 98.44 110 LYS A N 1
ATOM 887 C CA . LYS A 1 110 ? 24.860 2.546 -27.365 1.00 98.44 110 LYS A CA 1
ATOM 888 C C . LYS A 1 110 ? 24.803 2.309 -28.874 1.00 98.44 110 LYS A C 1
ATOM 890 O O . LYS A 1 110 ? 25.682 2.768 -29.602 1.00 98.44 110 LYS A O 1
ATOM 895 N N . SER A 1 111 ? 23.759 1.625 -29.343 1.00 98.31 111 SER A N 1
ATOM 896 C CA . SER A 1 111 ? 23.552 1.346 -30.765 1.00 98.31 111 SER A CA 1
ATOM 897 C C . SER A 1 111 ? 23.394 2.638 -31.568 1.00 98.31 111 SER A C 1
ATOM 899 O O . SER A 1 111 ? 24.076 2.824 -32.573 1.00 98.31 111 SER A O 1
ATOM 901 N N . TYR A 1 112 ? 22.566 3.573 -31.097 1.00 98.38 112 TYR A N 1
ATOM 902 C CA . TYR A 1 112 ? 22.391 4.881 -31.728 1.00 98.38 112 TYR A CA 1
ATOM 903 C C . TYR A 1 112 ? 23.703 5.673 -31.798 1.00 98.38 112 TYR A C 1
ATOM 905 O O . TYR A 1 112 ? 24.036 6.201 -32.857 1.00 98.38 112 TYR A O 1
ATOM 913 N N . GLN A 1 113 ? 24.473 5.729 -30.705 1.00 98.12 113 GLN A N 1
ATOM 914 C CA . GLN A 1 113 ? 25.778 6.401 -30.686 1.00 98.12 113 GLN A CA 1
ATOM 915 C C . GLN A 1 113 ? 26.734 5.820 -31.731 1.00 98.12 113 GLN A C 1
ATOM 917 O O . GLN A 1 113 ? 27.356 6.574 -32.481 1.00 98.12 113 GLN A O 1
ATOM 922 N N . SER A 1 114 ? 26.815 4.490 -31.811 1.00 98.31 114 SER A N 1
ATOM 923 C CA . SER A 1 114 ? 27.664 3.802 -32.784 1.00 98.31 114 SER A CA 1
ATOM 924 C C . SER A 1 114 ? 27.233 4.090 -34.226 1.00 98.31 114 SER A C 1
ATOM 926 O O . SER A 1 114 ? 28.062 4.500 -35.039 1.00 98.31 114 SER A O 1
ATOM 928 N N . LEU A 1 115 ? 25.938 3.959 -34.532 1.00 98.00 115 LEU A N 1
ATOM 929 C CA . LEU A 1 115 ? 25.390 4.223 -35.868 1.00 98.00 115 LEU A CA 1
ATOM 930 C C . LEU A 1 115 ? 25.570 5.686 -36.285 1.00 98.00 115 LEU A C 1
ATOM 932 O O . LEU A 1 115 ? 25.960 5.963 -37.418 1.00 98.00 115 LEU A O 1
ATOM 936 N N . HIS A 1 116 ? 25.344 6.627 -35.365 1.00 97.94 116 HIS A N 1
ATOM 937 C CA . HIS A 1 116 ? 25.562 8.047 -35.618 1.00 97.94 116 HIS A CA 1
ATOM 938 C C . HIS A 1 116 ? 27.039 8.339 -35.919 1.00 97.94 116 HIS A C 1
ATOM 940 O O . HIS A 1 116 ? 27.345 8.992 -36.913 1.00 97.94 116 HIS A O 1
ATOM 946 N N . GLN A 1 117 ? 27.969 7.794 -35.126 1.00 97.75 117 GLN A N 1
ATOM 947 C CA . GLN A 1 117 ? 29.407 7.963 -35.354 1.00 97.75 117 GLN A CA 1
ATOM 948 C C . GLN A 1 117 ? 29.856 7.371 -36.699 1.00 97.75 117 GLN A C 1
ATOM 950 O O . GLN A 1 117 ? 30.651 7.986 -37.412 1.00 97.75 117 GLN A O 1
ATOM 955 N N . GLN A 1 118 ? 29.350 6.192 -37.068 1.00 97.56 118 GLN A N 1
ATOM 956 C CA . GLN A 1 118 ? 29.632 5.577 -38.366 1.00 97.56 118 GLN A CA 1
ATOM 957 C C . GLN A 1 118 ? 29.146 6.468 -39.514 1.00 97.56 118 GLN A C 1
ATOM 959 O O . GLN A 1 118 ? 29.920 6.762 -40.428 1.00 97.56 118 GLN A O 1
ATOM 964 N N . LEU A 1 119 ? 27.908 6.962 -39.428 1.00 96.31 119 LEU A N 1
ATOM 965 C CA . LEU A 1 119 ? 27.319 7.833 -40.440 1.00 96.31 119 LEU A CA 1
ATOM 966 C C . LEU A 1 119 ? 28.098 9.153 -40.592 1.00 96.31 119 LEU A C 1
ATOM 968 O O . LEU A 1 119 ? 28.439 9.540 -41.713 1.00 96.31 119 LEU A O 1
ATOM 972 N N . GLU A 1 120 ? 28.435 9.810 -39.480 1.00 96.00 120 GLU A N 1
ATOM 973 C CA . GLU A 1 120 ? 29.206 11.059 -39.475 1.00 96.00 120 GLU A CA 1
ATOM 974 C C . GLU A 1 120 ? 30.639 10.862 -39.977 1.00 96.00 120 GLU A C 1
ATOM 976 O O . GLU A 1 120 ? 31.134 11.652 -40.781 1.00 96.00 120 GLU A O 1
ATOM 981 N N . SER A 1 121 ? 31.315 9.786 -39.560 1.00 96.81 121 SER A N 1
ATOM 982 C CA . SER A 1 121 ? 32.688 9.504 -39.999 1.00 96.81 121 SER A CA 1
ATOM 983 C C . SER A 1 121 ? 32.770 9.253 -41.506 1.00 96.81 121 SER A C 1
ATOM 985 O O . SER A 1 121 ? 33.677 9.763 -42.171 1.00 96.81 121 SER A O 1
ATOM 987 N N . HIS A 1 122 ? 31.794 8.532 -42.068 1.00 96.31 122 HIS A N 1
ATOM 988 C CA . HIS A 1 122 ? 31.704 8.300 -43.503 1.00 96.31 122 HIS A CA 1
ATOM 989 C C . HIS A 1 122 ? 31.444 9.607 -44.263 1.00 96.31 122 HIS A C 1
ATOM 991 O O . HIS A 1 122 ? 32.169 9.925 -45.210 1.00 96.31 122 HIS A O 1
ATOM 997 N N . ASN A 1 123 ? 30.479 10.411 -43.803 1.00 96.56 123 ASN A N 1
ATOM 998 C CA . ASN A 1 123 ? 30.177 11.710 -44.399 1.00 96.56 123 ASN A CA 1
ATOM 999 C C . ASN A 1 123 ? 31.393 12.656 -44.347 1.00 96.56 123 ASN A C 1
ATOM 1001 O O . ASN A 1 123 ? 31.758 13.261 -45.356 1.00 96.56 123 ASN A O 1
ATOM 1005 N N . HIS A 1 124 ? 32.086 12.738 -43.208 1.00 97.00 124 HIS A N 1
ATOM 1006 C CA . HIS A 1 124 ? 33.288 13.559 -43.040 1.00 97.00 124 HIS A CA 1
ATOM 1007 C C . HIS A 1 124 ? 34.441 13.108 -43.947 1.00 97.00 124 HIS A C 1
ATOM 1009 O O . HIS A 1 124 ? 35.144 13.942 -44.525 1.00 97.00 124 HIS A O 1
ATOM 1015 N N . LYS A 1 125 ? 34.643 11.794 -44.098 1.00 97.38 125 LYS A N 1
ATOM 1016 C CA . LYS A 1 125 ? 35.690 11.244 -44.964 1.00 97.38 125 LYS A CA 1
ATOM 1017 C C . LYS A 1 125 ? 35.521 11.725 -46.407 1.00 97.38 125 LYS A C 1
ATOM 1019 O O . LYS A 1 125 ? 36.451 12.311 -46.957 1.00 97.38 125 LYS A O 1
ATOM 1024 N N . VAL A 1 126 ? 34.327 11.544 -46.973 1.00 96.75 126 VAL A N 1
ATOM 1025 C CA . VAL A 1 126 ? 34.035 11.881 -48.376 1.00 96.75 126 VAL A CA 1
ATOM 1026 C C . VAL A 1 126 ? 33.987 13.397 -48.594 1.00 96.75 126 VAL A C 1
ATOM 1028 O O . VAL A 1 126 ? 34.555 13.904 -49.558 1.00 96.75 126 VAL A O 1
ATOM 1031 N N . THR A 1 127 ? 33.337 14.142 -47.696 1.00 96.94 127 THR A N 1
ATOM 1032 C CA . THR A 1 127 ? 33.080 15.583 -47.895 1.00 96.94 127 THR A CA 1
ATOM 1033 C C . THR A 1 127 ? 34.217 16.495 -47.441 1.00 96.94 127 THR A C 1
ATOM 1035 O O . THR A 1 127 ? 34.271 17.653 -47.861 1.00 96.94 127 THR A O 1
ATOM 1038 N N . ARG A 1 128 ? 35.135 16.006 -46.596 1.00 96.56 128 ARG A N 1
ATOM 1039 C CA . ARG A 1 128 ? 36.284 16.781 -46.104 1.00 96.56 128 ARG A CA 1
ATOM 1040 C C . ARG A 1 128 ? 37.615 16.090 -46.344 1.00 96.56 128 ARG A C 1
ATOM 1042 O O . ARG A 1 128 ? 38.413 16.609 -47.118 1.00 96.56 128 ARG A O 1
ATOM 1049 N N . SER A 1 129 ? 37.852 14.934 -45.719 1.00 97.12 129 SER A N 1
ATOM 1050 C CA . SER A 1 129 ? 39.187 14.311 -45.698 1.00 97.12 129 SER A CA 1
ATOM 1051 C C . SER A 1 129 ? 39.738 14.051 -47.103 1.00 97.12 129 SER A C 1
ATOM 1053 O O . SER A 1 129 ? 40.858 14.457 -47.419 1.00 97.12 129 SER A O 1
ATOM 1055 N N . ASP A 1 130 ? 38.945 13.418 -47.965 1.00 96.44 130 ASP A N 1
ATOM 1056 C CA . ASP A 1 130 ? 39.386 13.044 -49.308 1.00 96.44 130 ASP A CA 1
ATOM 1057 C C . ASP A 1 130 ? 39.491 14.268 -50.236 1.00 96.44 130 ASP A C 1
ATOM 1059 O O . ASP A 1 130 ? 40.448 14.380 -51.008 1.00 96.44 130 ASP A O 1
ATOM 1063 N N . LEU A 1 131 ? 38.593 15.252 -50.092 1.00 97.44 131 LEU A N 1
ATOM 1064 C CA . LEU A 1 131 ? 38.687 16.515 -50.831 1.00 97.44 131 LEU A CA 1
ATOM 1065 C C . LEU A 1 131 ? 39.912 17.340 -50.434 1.00 97.44 131 LEU A C 1
ATOM 1067 O O . LEU A 1 131 ? 40.547 17.935 -51.302 1.00 97.44 131 LEU A O 1
ATOM 1071 N N . ASP A 1 132 ? 40.266 17.401 -49.153 1.00 97.75 132 ASP A N 1
ATOM 1072 C CA . ASP A 1 132 ? 41.400 18.206 -48.697 1.00 97.75 132 ASP A CA 1
ATOM 1073 C C . ASP A 1 132 ? 42.743 17.603 -49.128 1.00 97.75 132 ASP A C 1
ATOM 1075 O O . ASP A 1 132 ? 43.650 18.354 -49.507 1.00 97.75 132 ASP A O 1
ATOM 1079 N N . LYS A 1 133 ? 42.841 16.266 -49.202 1.00 97.19 133 LYS A N 1
ATOM 1080 C CA . LYS A 1 133 ? 43.976 15.577 -49.842 1.00 97.19 133 LYS A CA 1
ATOM 1081 C C . LYS A 1 133 ? 44.106 15.989 -51.308 1.00 97.19 133 LYS A C 1
ATOM 1083 O O . LYS A 1 133 ? 45.169 16.460 -51.710 1.00 97.19 133 LYS A O 1
ATOM 1088 N N . LEU A 1 134 ? 43.017 15.900 -52.080 1.00 97.69 134 LEU A N 1
ATOM 1089 C CA . LEU A 1 134 ? 43.013 16.292 -53.494 1.00 97.69 134 LEU A CA 1
ATOM 1090 C C . LEU A 1 134 ? 43.364 17.772 -53.679 1.00 97.69 134 LEU A C 1
ATOM 1092 O O . LEU A 1 134 ? 44.194 18.092 -54.524 1.00 97.69 134 LEU A O 1
ATOM 1096 N N . LYS A 1 135 ? 42.812 18.678 -52.861 1.00 98.00 135 LYS A N 1
ATOM 1097 C CA . LYS A 1 135 ? 43.147 20.114 -52.899 1.00 98.00 135 LYS A CA 1
ATOM 1098 C C . LYS A 1 135 ? 44.622 20.368 -52.603 1.00 98.00 135 LYS A C 1
ATOM 1100 O O . LYS A 1 135 ? 45.220 21.243 -53.226 1.00 98.00 135 LYS A O 1
ATOM 1105 N N . SER A 1 136 ? 45.210 19.654 -51.642 1.00 97.94 136 SER A N 1
ATOM 1106 C CA . SER A 1 136 ? 46.632 19.789 -51.311 1.00 97.94 136 SER A CA 1
ATOM 1107 C C . SER A 1 136 ? 47.506 19.431 -52.515 1.00 97.94 136 SER A C 1
ATOM 1109 O O . SER A 1 136 ? 48.305 20.254 -52.973 1.00 97.94 136 SER A O 1
ATOM 1111 N N . THR A 1 137 ? 47.263 18.262 -53.114 1.00 97.69 137 THR A N 1
ATOM 1112 C CA . THR A 1 137 ? 47.969 17.821 -54.323 1.00 97.69 137 THR A CA 1
ATOM 1113 C C . THR A 1 137 ? 47.704 18.757 -55.504 1.00 97.69 137 THR A C 1
ATOM 1115 O O . THR A 1 137 ? 48.626 19.073 -56.252 1.00 97.69 137 THR A O 1
ATOM 1118 N N . TYR A 1 138 ? 46.481 19.275 -55.643 1.00 98.12 138 TYR A N 1
ATOM 1119 C CA . TYR A 1 138 ? 46.110 20.211 -56.704 1.00 98.12 138 TYR A CA 1
ATOM 1120 C C . TYR A 1 138 ? 46.920 21.503 -56.613 1.00 98.12 138 TYR A C 1
ATOM 1122 O O . TYR A 1 138 ? 47.479 21.959 -57.609 1.00 98.12 138 TYR A O 1
ATOM 1130 N N . ARG A 1 139 ? 47.037 22.091 -55.415 1.00 98.25 139 ARG A N 1
ATOM 1131 C CA . ARG A 1 139 ? 47.859 23.294 -55.198 1.00 98.25 139 ARG A CA 1
ATOM 1132 C C . ARG A 1 139 ? 49.331 23.033 -55.506 1.00 98.25 139 ARG A C 1
ATOM 1134 O O . ARG A 1 139 ? 49.995 23.913 -56.048 1.00 98.25 139 ARG A O 1
ATOM 1141 N N . GLN A 1 140 ? 49.836 21.843 -55.181 1.00 97.56 140 GLN A N 1
ATOM 1142 C CA . GLN A 1 140 ? 51.206 21.461 -55.509 1.00 97.56 140 GLN A CA 1
ATOM 1143 C C . GLN A 1 140 ? 51.420 21.370 -57.025 1.00 97.56 140 GLN A C 1
ATOM 1145 O O . GLN A 1 140 ? 52.261 22.091 -57.554 1.00 97.56 140 GLN A O 1
ATOM 1150 N N . LEU A 1 141 ? 50.611 20.574 -57.731 1.00 97.50 141 LEU A N 1
ATOM 1151 C CA . LEU A 1 141 ? 50.737 20.414 -59.184 1.00 97.50 141 LEU A CA 1
ATOM 1152 C C . LEU A 1 141 ? 50.482 21.718 -59.947 1.00 97.50 141 LEU A C 1
ATOM 1154 O O . LEU A 1 141 ? 51.088 21.937 -60.989 1.00 97.50 141 LEU A O 1
ATOM 1158 N N . SER A 1 142 ? 49.628 22.600 -59.424 1.00 97.81 142 SER A N 1
ATOM 1159 C CA . SER A 1 142 ? 49.403 23.934 -59.987 1.00 97.81 142 SER A CA 1
ATOM 1160 C C . SER A 1 142 ? 50.661 24.807 -59.908 1.00 97.81 142 SER A C 1
ATOM 1162 O O . SER A 1 142 ? 51.064 25.404 -60.907 1.00 97.81 142 SER A O 1
ATOM 1164 N N . ARG A 1 143 ? 51.344 24.823 -58.751 1.00 97.56 143 ARG A N 1
ATOM 1165 C CA . ARG A 1 143 ? 52.642 25.505 -58.600 1.00 97.56 143 ARG A CA 1
ATOM 1166 C C . ARG A 1 143 ? 53.696 24.908 -59.530 1.00 97.56 143 ARG A C 1
ATOM 1168 O O . ARG A 1 143 ? 54.386 25.655 -60.213 1.00 97.56 143 ARG A O 1
ATOM 1175 N N . ASP A 1 144 ? 53.779 23.583 -59.613 1.00 96.19 144 ASP A N 1
ATOM 1176 C CA . ASP A 1 144 ? 54.757 22.897 -60.466 1.00 96.19 144 ASP A CA 1
ATOM 1177 C C . ASP A 1 144 ? 54.514 23.161 -61.964 1.00 96.19 144 ASP A C 1
ATOM 1179 O O . ASP A 1 144 ? 55.458 23.423 -62.717 1.00 96.19 144 ASP A O 1
ATOM 1183 N N . ALA A 1 145 ? 53.252 23.162 -62.403 1.00 95.62 145 ALA A N 1
ATOM 1184 C CA . ALA A 1 145 ? 52.869 23.505 -63.772 1.00 95.62 145 ALA A CA 1
ATOM 1185 C C . ALA A 1 145 ? 53.183 24.974 -64.103 1.00 95.62 145 ALA A C 1
ATOM 1187 O O . ALA A 1 145 ? 53.728 25.253 -65.168 1.00 95.62 145 ALA A O 1
ATOM 1188 N N . ASN A 1 146 ? 52.920 25.914 -63.188 1.00 95.62 146 ASN A N 1
ATOM 1189 C CA . ASN A 1 146 ? 53.274 27.324 -63.386 1.00 95.62 146 ASN A CA 1
ATOM 1190 C C . ASN A 1 146 ? 54.793 27.536 -63.441 1.00 95.62 146 ASN A C 1
ATOM 1192 O O . ASN A 1 146 ? 55.286 28.184 -64.360 1.00 95.62 146 ASN A O 1
ATOM 1196 N N . ASN A 1 147 ? 55.544 26.913 -62.532 1.00 96.00 147 ASN A N 1
ATOM 1197 C CA . ASN A 1 147 ? 57.004 27.004 -62.511 1.00 96.00 147 ASN A CA 1
ATOM 1198 C C . ASN A 1 147 ? 57.631 26.436 -63.797 1.00 96.00 147 ASN A C 1
ATOM 1200 O O . ASN A 1 147 ? 58.580 26.998 -64.342 1.00 96.00 147 ASN A O 1
ATOM 1204 N N . THR A 1 148 ? 57.127 25.303 -64.298 1.00 94.62 148 THR A N 1
ATOM 1205 C CA . THR A 1 148 ? 57.607 24.717 -65.565 1.00 94.62 148 THR A CA 1
ATOM 1206 C C . THR A 1 148 ? 57.190 25.545 -66.781 1.00 94.62 148 THR A C 1
ATOM 1208 O O . THR A 1 148 ? 57.983 25.676 -67.712 1.00 94.62 148 THR A O 1
ATOM 1211 N N . LYS A 1 149 ? 56.009 26.177 -66.748 1.00 94.50 149 LYS A N 1
ATOM 1212 C CA . LYS A 1 149 ? 55.541 27.1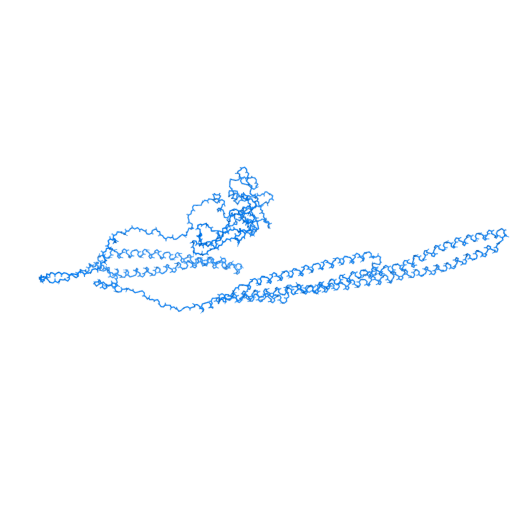26 -67.769 1.00 94.50 149 LYS A CA 1
ATOM 1213 C C . LYS A 1 149 ? 56.437 28.358 -67.874 1.00 94.50 149 LYS A C 1
ATOM 1215 O O . LYS A 1 149 ? 56.771 28.774 -68.980 1.00 94.50 149 LYS A O 1
ATOM 1220 N N . GLU A 1 150 ? 56.825 28.944 -66.744 1.00 93.88 150 GLU A N 1
ATOM 1221 C CA . GLU A 1 150 ? 57.745 30.088 -66.705 1.00 93.88 150 GLU A CA 1
ATOM 1222 C C . GLU A 1 150 ? 59.118 29.713 -67.268 1.00 93.88 150 GLU A C 1
ATOM 1224 O O . GLU A 1 150 ? 59.609 30.380 -68.177 1.00 93.88 150 GLU A O 1
ATOM 1229 N N . LYS A 1 151 ? 59.677 28.571 -66.845 1.00 92.31 151 LYS A N 1
ATOM 1230 C CA . LYS A 1 151 ? 60.940 28.045 -67.391 1.00 92.31 151 LYS A CA 1
ATOM 1231 C C . LYS A 1 151 ? 60.881 27.803 -68.901 1.00 92.31 151 LYS A C 1
ATOM 1233 O O . LYS A 1 151 ? 61.849 28.083 -69.602 1.00 92.31 151 LYS A O 1
ATOM 1238 N N . TYR A 1 152 ? 59.757 27.301 -69.415 1.00 91.88 152 TYR A N 1
ATOM 1239 C CA . TYR A 1 152 ? 59.556 27.133 -70.854 1.00 91.88 152 TYR A CA 1
ATOM 1240 C C . TYR A 1 152 ? 59.512 28.478 -71.595 1.00 91.88 152 TYR A C 1
ATOM 1242 O O . TYR A 1 152 ? 60.189 28.631 -72.611 1.00 91.88 152 TYR A O 1
ATOM 1250 N N . ARG A 1 153 ? 58.799 29.483 -71.062 1.00 91.44 153 ARG A N 1
ATOM 1251 C CA . ARG A 1 153 ? 58.787 30.847 -71.626 1.00 91.44 153 ARG A CA 1
ATOM 1252 C C . ARG A 1 153 ? 60.182 31.468 -71.675 1.00 91.44 153 ARG A C 1
ATOM 1254 O O . ARG A 1 153 ? 60.531 32.098 -72.668 1.00 91.44 153 ARG A O 1
ATOM 1261 N N . GLU A 1 154 ? 60.984 31.278 -70.632 1.00 90.81 154 GLU A N 1
ATOM 1262 C CA . GLU A 1 154 ? 62.368 31.757 -70.619 1.00 90.81 154 GLU A CA 1
ATOM 1263 C C . GLU A 1 154 ? 63.250 31.043 -71.653 1.00 90.81 154 GLU A C 1
ATOM 1265 O O . GLU A 1 154 ? 64.048 31.694 -72.328 1.00 90.81 154 GLU A O 1
ATOM 1270 N N . ALA A 1 155 ? 63.112 29.721 -71.797 1.00 89.06 155 ALA A N 1
ATOM 1271 C CA . ALA A 1 155 ? 63.854 28.934 -72.785 1.00 89.06 155 ALA A CA 1
ATOM 1272 C C . ALA A 1 155 ? 63.497 29.333 -74.230 1.00 89.06 155 ALA A C 1
ATOM 1274 O O . ALA A 1 155 ? 64.385 29.444 -75.077 1.00 89.06 155 ALA A O 1
ATOM 1275 N N . LEU A 1 156 ? 62.215 29.624 -74.484 1.00 88.31 156 LEU A N 1
ATOM 1276 C CA . LEU A 1 156 ? 61.721 30.208 -75.735 1.00 88.31 156 LEU A CA 1
ATOM 1277 C C . LEU A 1 156 ? 62.357 31.574 -76.017 1.00 88.31 156 LEU A C 1
ATOM 1279 O O . LEU A 1 156 ? 62.875 31.789 -77.108 1.00 88.31 156 LEU A O 1
ATOM 1283 N N . ALA A 1 157 ? 62.361 32.478 -75.033 1.00 88.12 157 ALA A N 1
ATOM 1284 C CA . ALA A 1 157 ? 62.920 33.822 -75.187 1.00 88.12 157 ALA A CA 1
ATOM 1285 C C . ALA A 1 157 ? 64.441 33.815 -75.437 1.00 88.12 157 ALA A C 1
ATOM 1287 O O . ALA A 1 157 ? 64.958 34.677 -76.143 1.00 88.12 157 ALA A O 1
ATOM 1288 N N . LYS A 1 158 ? 65.162 32.839 -74.868 1.00 88.50 158 LYS A N 1
ATOM 1289 C CA . LYS A 1 158 ? 66.622 32.683 -75.009 1.00 88.50 158 LYS A CA 1
ATOM 1290 C C . LYS A 1 158 ? 67.040 31.813 -76.206 1.00 88.50 158 LYS A C 1
ATOM 1292 O O . LYS A 1 158 ? 68.237 31.695 -76.462 1.00 88.50 158 LYS A O 1
ATOM 1297 N N . GLY A 1 159 ? 66.096 31.179 -76.911 1.00 73.81 159 GLY A N 1
ATOM 1298 C CA . GLY A 1 159 ? 66.353 30.349 -78.097 1.00 73.81 159 GLY A CA 1
ATOM 1299 C C . GLY A 1 159 ? 67.193 29.085 -77.851 1.00 73.81 159 GLY A C 1
ATOM 1300 O O . GLY A 1 159 ? 67.820 28.585 -78.782 1.00 73.81 159 GLY A O 1
ATOM 1301 N N . ARG A 1 160 ? 67.256 28.566 -76.613 1.00 76.44 160 ARG A N 1
ATOM 1302 C CA . ARG A 1 160 ? 68.066 27.385 -76.241 1.00 76.44 160 ARG A CA 1
ATOM 1303 C C . ARG A 1 160 ? 67.229 26.360 -75.474 1.00 76.44 160 ARG A C 1
ATOM 1305 O O . ARG A 1 160 ? 66.509 26.723 -74.553 1.00 76.44 160 ARG A O 1
ATOM 1312 N N . GLU A 1 161 ? 67.352 25.081 -75.843 1.00 79.12 161 GLU A N 1
ATOM 1313 C CA . GLU A 1 161 ? 66.678 23.930 -75.201 1.00 79.12 161 GLU A CA 1
ATOM 1314 C C . GLU A 1 161 ? 65.137 24.027 -75.081 1.00 79.12 161 GLU A C 1
ATOM 1316 O O . GLU A 1 161 ? 64.529 23.389 -74.216 1.00 79.12 161 GLU A O 1
ATOM 1321 N N . ALA A 1 162 ? 64.484 24.791 -75.963 1.00 81.94 162 ALA A N 1
ATOM 1322 C CA . ALA A 1 162 ? 63.049 25.067 -75.886 1.00 81.94 162 ALA A CA 1
ATOM 1323 C C . ALA A 1 162 ? 62.165 23.805 -75.989 1.00 81.94 162 ALA A C 1
ATOM 1325 O O . ALA A 1 162 ? 61.198 23.694 -75.239 1.00 81.94 162 ALA A O 1
ATOM 1326 N N . GLU A 1 163 ? 62.512 22.824 -76.834 1.00 85.44 163 GLU A N 1
ATOM 1327 C CA . GLU A 1 163 ? 61.748 21.566 -76.960 1.00 85.44 163 GLU A CA 1
ATOM 1328 C C . GLU A 1 163 ? 61.752 20.737 -75.668 1.00 85.44 163 GLU A C 1
ATOM 1330 O O . GLU A 1 163 ? 60.707 20.292 -75.198 1.00 85.44 163 GLU A O 1
ATOM 1335 N N . ARG A 1 164 ? 62.912 20.591 -75.016 1.00 87.44 164 ARG A N 1
ATOM 1336 C CA . ARG A 1 164 ? 63.019 19.855 -73.742 1.00 87.44 164 ARG A CA 1
ATOM 1337 C C . ARG A 1 164 ? 62.228 20.536 -72.625 1.00 87.44 164 ARG A C 1
ATOM 1339 O O . ARG A 1 164 ? 61.679 19.864 -71.750 1.00 87.44 164 ARG A O 1
ATOM 1346 N N . ALA A 1 165 ? 62.194 21.869 -72.622 1.00 87.88 165 ALA A N 1
ATOM 1347 C CA . ALA A 1 165 ? 61.397 22.639 -71.675 1.00 87.88 165 ALA A CA 1
ATOM 1348 C C . ALA A 1 165 ? 59.887 22.531 -71.973 1.00 87.88 165 ALA A C 1
ATOM 1350 O O . ALA A 1 165 ? 59.106 22.414 -71.026 1.00 87.88 165 ALA A O 1
ATOM 1351 N N . HIS A 1 166 ? 59.494 22.474 -73.253 1.00 91.06 166 HIS A N 1
ATOM 1352 C CA . HIS A 1 166 ? 58.117 22.221 -73.693 1.00 91.06 166 HIS A CA 1
ATOM 1353 C C . HIS A 1 166 ? 57.616 20.853 -73.213 1.00 91.06 166 HIS A C 1
ATOM 1355 O O . HIS A 1 166 ? 56.609 20.782 -72.516 1.00 91.06 166 HIS A O 1
ATOM 1361 N N . GLU A 1 167 ? 58.361 19.769 -73.454 1.00 92.19 167 GLU A N 1
ATOM 1362 C CA . GLU A 1 167 ? 57.963 18.424 -73.005 1.00 92.19 167 GLU A CA 1
ATOM 1363 C C . GLU A 1 167 ? 57.772 18.326 -71.481 1.00 92.19 167 GLU A C 1
ATOM 1365 O O . GLU A 1 167 ? 56.898 17.607 -70.986 1.00 92.19 167 GLU A O 1
ATOM 1370 N N . ARG A 1 168 ? 58.608 19.025 -70.700 1.00 92.19 168 ARG A N 1
ATOM 1371 C CA . ARG A 1 168 ? 58.482 19.067 -69.233 1.00 92.19 168 ARG A CA 1
ATOM 1372 C C . ARG A 1 168 ? 57.227 19.822 -68.803 1.00 92.19 168 ARG A C 1
ATOM 1374 O O . ARG A 1 168 ? 56.556 19.377 -67.869 1.00 92.19 168 ARG A O 1
ATOM 1381 N N . TYR A 1 169 ? 56.920 20.928 -69.476 1.00 94.25 169 TYR A N 1
ATOM 1382 C CA . TYR A 1 169 ? 55.694 21.686 -69.259 1.00 94.25 169 TYR A CA 1
ATOM 1383 C C . TYR A 1 169 ? 54.449 20.859 -69.616 1.00 94.25 169 TYR A C 1
ATOM 1385 O O . TYR A 1 169 ? 53.526 20.780 -68.802 1.00 94.25 169 TYR A O 1
ATOM 1393 N N . ASP A 1 170 ? 54.450 20.155 -70.748 1.00 94.94 170 ASP A N 1
ATOM 1394 C CA . ASP A 1 170 ? 53.342 19.287 -71.165 1.00 94.94 170 ASP A CA 1
ATOM 1395 C C . ASP A 1 170 ? 53.092 18.157 -70.166 1.00 94.94 170 ASP A C 1
ATOM 1397 O O . ASP A 1 170 ? 51.950 17.898 -69.775 1.00 94.94 170 ASP A O 1
ATOM 1401 N N . LYS A 1 171 ? 54.156 17.510 -69.673 1.00 96.19 171 LYS A N 1
ATOM 1402 C CA . LYS A 1 171 ? 54.048 16.461 -68.645 1.00 96.19 171 LYS A CA 1
ATOM 1403 C C . LYS A 1 171 ? 53.480 17.003 -67.330 1.00 96.19 171 LYS A C 1
ATOM 1405 O O . LYS A 1 171 ? 52.645 16.339 -66.713 1.00 96.19 171 LYS A O 1
ATOM 1410 N N . ALA A 1 172 ? 53.911 18.186 -66.887 1.00 95.69 172 ALA A N 1
ATOM 1411 C CA . ALA A 1 172 ? 53.391 18.819 -65.672 1.00 95.69 172 ALA A CA 1
ATOM 1412 C C . ALA A 1 172 ? 51.916 19.234 -65.830 1.00 95.69 172 ALA A C 1
ATOM 1414 O O . ALA A 1 172 ? 51.096 18.960 -64.953 1.00 95.69 172 ALA A O 1
ATOM 1415 N N . THR A 1 173 ? 51.565 19.807 -66.982 1.00 96.19 173 THR A N 1
ATOM 1416 C CA . THR A 1 173 ? 50.201 20.231 -67.324 1.00 96.19 173 THR A CA 1
ATOM 1417 C C . THR A 1 173 ? 49.254 19.039 -67.451 1.00 96.19 173 THR A C 1
ATOM 1419 O O . THR A 1 173 ? 48.163 19.064 -66.891 1.00 96.19 173 THR A O 1
ATOM 1422 N N . THR A 1 174 ? 49.690 17.942 -68.077 1.00 97.44 174 THR A N 1
ATOM 1423 C CA . THR A 1 174 ? 48.913 16.694 -68.174 1.00 97.44 174 THR A CA 1
ATOM 1424 C C . THR A 1 174 ? 48.592 16.127 -66.790 1.00 97.44 174 THR A C 1
ATOM 1426 O O . THR A 1 174 ? 47.450 15.757 -66.515 1.00 97.44 174 THR A O 1
ATOM 1429 N N . LYS A 1 175 ? 49.573 16.105 -65.875 1.00 97.44 175 LYS A N 1
ATOM 1430 C CA . LYS A 1 175 ? 49.351 15.671 -64.484 1.00 97.44 175 LYS A CA 1
ATOM 1431 C C . LYS A 1 175 ? 48.348 16.570 -63.758 1.00 97.44 175 LYS A C 1
ATOM 1433 O O . LYS A 1 175 ? 47.468 16.052 -63.073 1.00 97.44 175 LYS A O 1
ATOM 1438 N N . LEU A 1 176 ? 48.453 17.891 -63.926 1.00 97.75 176 LEU A N 1
ATOM 1439 C CA . LEU A 1 176 ? 47.508 18.846 -63.346 1.00 97.75 176 LEU A CA 1
ATOM 1440 C C . LEU A 1 176 ? 46.090 18.657 -63.905 1.00 97.75 176 LEU A C 1
ATOM 1442 O O . LEU A 1 176 ? 45.144 18.608 -63.126 1.00 97.75 176 LEU A O 1
ATOM 1446 N N . HIS A 1 177 ? 45.933 18.514 -65.223 1.00 98.00 177 HIS A N 1
ATOM 1447 C CA . HIS A 1 177 ? 44.630 18.313 -65.865 1.00 98.00 177 HIS A CA 1
ATOM 1448 C C . HIS A 1 177 ? 43.971 16.996 -65.435 1.00 98.00 177 HIS A C 1
ATOM 1450 O O . HIS A 1 177 ? 42.787 16.980 -65.102 1.00 98.00 177 HIS A O 1
ATOM 1456 N N . ASN A 1 178 ? 44.735 15.904 -65.351 1.00 97.88 178 ASN A N 1
ATOM 1457 C CA . ASN A 1 178 ? 44.215 14.629 -64.858 1.00 97.88 178 ASN A CA 1
ATOM 1458 C C . ASN A 1 178 ? 43.739 14.735 -63.405 1.00 97.88 178 ASN A C 1
ATOM 1460 O O . ASN A 1 178 ? 42.646 14.270 -63.077 1.00 97.88 178 ASN A O 1
ATOM 1464 N N . LEU A 1 179 ? 44.519 15.392 -62.541 1.00 98.06 179 LEU A N 1
ATOM 1465 C CA . LEU A 1 179 ? 44.100 15.636 -61.163 1.00 98.06 179 LEU A CA 1
ATOM 1466 C C . LEU A 1 179 ? 42.892 16.581 -61.088 1.00 98.06 179 LEU A C 1
ATOM 1468 O O . LEU A 1 179 ? 42.032 16.397 -60.231 1.00 98.06 179 LEU A O 1
ATOM 1472 N N . HIS A 1 180 ? 42.794 17.569 -61.980 1.00 98.12 180 HIS A N 1
ATOM 1473 C CA . HIS A 1 180 ? 41.634 18.451 -62.058 1.00 98.12 180 HIS A CA 1
ATOM 1474 C C . HIS A 1 180 ? 40.352 17.676 -62.341 1.00 98.12 180 HIS A C 1
ATOM 1476 O O . HIS A 1 180 ? 39.385 17.829 -61.597 1.00 98.12 180 HIS A O 1
ATOM 1482 N N . ASN A 1 181 ? 40.368 16.780 -63.327 1.00 98.00 181 ASN A N 1
ATOM 1483 C CA . ASN A 1 181 ? 39.224 15.919 -63.623 1.00 98.00 181 ASN A CA 1
ATOM 1484 C C . ASN A 1 181 ? 38.840 15.058 -62.412 1.00 98.00 181 ASN A C 1
ATOM 1486 O O . ASN A 1 181 ? 37.666 14.991 -62.050 1.00 98.00 181 ASN A O 1
ATOM 1490 N N . GLN A 1 182 ? 39.824 14.465 -61.727 1.00 97.88 182 GLN A N 1
ATOM 1491 C CA . GLN A 1 182 ? 39.579 13.692 -60.504 1.00 97.88 182 GLN A CA 1
ATOM 1492 C C . GLN A 1 182 ? 38.966 14.547 -59.390 1.00 97.88 182 GLN A C 1
ATOM 1494 O O . GLN A 1 182 ? 38.030 14.112 -58.724 1.00 97.88 182 GLN A O 1
ATOM 1499 N N . TYR A 1 183 ? 39.459 15.772 -59.198 1.00 98.25 183 TYR A N 1
ATOM 1500 C CA . TYR A 1 183 ? 38.927 16.688 -58.195 1.00 98.25 183 TYR A CA 1
ATOM 1501 C C . TYR A 1 183 ? 37.491 17.112 -58.510 1.00 98.25 183 TYR A C 1
ATOM 1503 O O . TYR A 1 183 ? 36.648 17.098 -57.617 1.00 98.25 183 TYR A O 1
ATOM 1511 N N . VAL A 1 184 ? 37.182 17.429 -59.769 1.00 98.06 184 VAL A N 1
ATOM 1512 C CA . VAL A 1 184 ? 35.819 17.774 -60.200 1.00 98.06 184 VAL A CA 1
ATOM 1513 C C . VAL A 1 184 ? 34.854 16.613 -59.942 1.00 98.06 184 VAL A C 1
ATOM 1515 O O . VAL A 1 184 ? 33.789 16.823 -59.357 1.00 98.06 184 VAL A O 1
ATOM 1518 N N . LEU A 1 185 ? 35.244 15.384 -60.299 1.00 97.88 185 LEU A N 1
ATOM 1519 C CA . LEU A 1 185 ? 34.454 14.181 -60.019 1.00 97.88 185 LEU A CA 1
ATOM 1520 C C . LEU A 1 185 ? 34.261 13.966 -58.511 1.00 97.88 185 LEU A C 1
ATOM 1522 O O . LEU A 1 185 ? 33.141 13.726 -58.061 1.00 97.88 185 LEU A O 1
ATOM 1526 N N . ALA A 1 186 ? 35.322 14.121 -57.716 1.00 98.06 186 ALA A N 1
ATOM 1527 C CA . ALA A 1 186 ? 35.255 13.976 -56.265 1.00 98.06 186 ALA A CA 1
ATOM 1528 C C . ALA A 1 186 ? 34.344 15.028 -55.613 1.00 98.06 186 ALA A C 1
ATOM 1530 O O . ALA A 1 186 ? 33.577 14.697 -54.713 1.00 98.06 186 ALA A O 1
ATOM 1531 N N . VAL A 1 187 ? 34.367 16.282 -56.080 1.00 98.12 187 VAL A N 1
ATOM 1532 C CA . VAL A 1 187 ? 33.464 17.342 -55.600 1.00 98.12 187 VAL A CA 1
ATOM 1533 C C . VAL A 1 187 ? 32.007 17.025 -55.944 1.00 98.12 187 VAL A C 1
ATOM 1535 O O . VAL A 1 187 ? 31.126 17.240 -55.112 1.00 98.12 187 VAL A O 1
ATOM 1538 N N . CYS A 1 188 ? 31.740 16.491 -57.139 1.00 97.81 188 CYS A N 1
ATOM 1539 C CA . CYS A 1 188 ? 30.401 16.046 -57.527 1.00 97.81 188 CYS A CA 1
ATOM 1540 C C . CYS A 1 188 ? 29.896 14.909 -56.619 1.00 97.81 188 CYS A C 1
ATOM 1542 O O . CYS A 1 188 ? 28.791 14.999 -56.074 1.00 97.81 188 CYS A O 1
ATOM 1544 N N . GLY A 1 189 ? 30.732 13.893 -56.375 1.00 97.44 189 GLY A N 1
ATOM 1545 C CA . GLY A 1 189 ? 30.424 12.798 -55.452 1.00 97.44 189 GLY A CA 1
ATOM 1546 C C . GLY A 1 189 ? 30.195 13.284 -54.019 1.00 97.44 189 GLY A C 1
ATOM 1547 O O . GLY A 1 189 ? 29.188 12.946 -53.405 1.00 97.44 189 GLY A O 1
ATOM 1548 N N . ALA A 1 190 ? 31.063 14.162 -53.511 1.00 98.06 190 ALA A N 1
ATOM 1549 C CA . ALA A 1 190 ? 30.935 14.740 -52.176 1.00 98.06 190 ALA A CA 1
ATOM 1550 C C . ALA A 1 190 ? 29.664 15.584 -52.004 1.00 98.06 190 ALA A C 1
ATOM 1552 O O . ALA A 1 190 ? 29.019 15.501 -50.961 1.00 98.06 190 ALA A O 1
ATOM 1553 N N . ARG A 1 191 ? 29.268 16.369 -53.016 1.00 97.81 191 ARG A N 1
ATOM 1554 C CA . ARG A 1 191 ? 28.003 17.123 -52.981 1.00 97.81 191 ARG A CA 1
ATOM 1555 C C . ARG A 1 191 ? 26.804 16.181 -52.904 1.00 97.81 191 ARG A C 1
ATOM 1557 O O . ARG A 1 191 ? 25.909 16.416 -52.099 1.00 97.81 191 ARG A O 1
ATOM 1564 N N . THR A 1 192 ? 26.811 15.119 -53.708 1.00 96.56 192 THR A N 1
ATOM 1565 C CA . THR A 1 192 ? 25.746 14.105 -53.710 1.00 96.56 192 THR A CA 1
ATOM 1566 C C . THR A 1 192 ? 25.653 13.415 -52.350 1.00 96.56 192 THR A C 1
ATOM 1568 O O . THR A 1 192 ? 24.576 13.393 -51.761 1.00 96.56 192 THR A O 1
ATOM 1571 N N . GLN A 1 193 ? 26.788 12.979 -51.792 1.00 95.81 193 GLN A N 1
ATOM 1572 C CA . GLN A 1 193 ? 26.866 12.377 -50.458 1.00 95.81 193 GLN A CA 1
ATOM 1573 C C . GLN A 1 193 ? 26.336 13.314 -49.365 1.00 95.81 193 GLN A C 1
ATOM 1575 O O . GLN A 1 193 ? 25.591 12.893 -48.482 1.00 95.81 193 GLN A O 1
ATOM 1580 N N . GLN A 1 194 ? 26.705 14.597 -49.418 1.00 95.75 194 GLN A N 1
ATOM 1581 C CA . GLN A 1 194 ? 26.252 15.594 -48.451 1.00 95.75 194 GLN A CA 1
ATOM 1582 C C . GLN A 1 194 ? 24.730 15.799 -48.517 1.00 95.75 194 GLN A C 1
ATOM 1584 O O . GLN A 1 194 ? 24.071 15.900 -47.478 1.00 95.75 194 GLN A O 1
ATOM 1589 N N . ASP A 1 195 ? 24.164 15.868 -49.726 1.00 96.00 195 ASP A N 1
ATOM 1590 C CA . ASP A 1 195 ? 22.720 15.994 -49.920 1.00 96.00 195 ASP A CA 1
ATOM 1591 C C . ASP A 1 195 ? 21.976 14.728 -49.474 1.00 96.00 195 ASP A C 1
ATOM 1593 O O . ASP A 1 195 ? 20.971 14.842 -48.772 1.00 96.00 195 ASP A O 1
ATOM 1597 N N . GLU A 1 196 ? 22.474 13.537 -49.812 1.00 95.38 196 GLU A N 1
ATOM 1598 C CA . GLU A 1 196 ? 21.889 12.254 -49.404 1.00 95.38 196 GLU A CA 1
ATOM 1599 C C . GLU A 1 196 ? 21.907 12.081 -47.881 1.00 95.38 196 GLU A C 1
ATOM 1601 O O . GLU A 1 196 ? 20.886 11.743 -47.276 1.00 95.38 196 GLU A O 1
ATOM 1606 N N . HIS A 1 197 ? 23.025 12.414 -47.236 1.00 95.06 197 HIS A N 1
ATOM 1607 C CA . HIS A 1 197 ? 23.136 12.407 -45.783 1.00 95.06 197 HIS A CA 1
ATOM 1608 C C . HIS A 1 197 ? 22.107 13.348 -45.132 1.00 95.06 197 HIS A C 1
ATOM 1610 O O . HIS A 1 197 ? 21.375 12.942 -44.228 1.00 95.06 197 HIS A O 1
ATOM 1616 N N . ARG A 1 198 ? 21.996 14.592 -45.623 1.00 93.69 198 ARG A N 1
ATOM 1617 C CA . ARG A 1 198 ? 21.104 15.619 -45.054 1.00 93.69 198 ARG A CA 1
ATOM 1618 C C . ARG A 1 198 ? 19.619 15.346 -45.305 1.00 93.69 198 ARG A C 1
ATOM 1620 O O . ARG A 1 198 ? 18.784 15.727 -44.480 1.00 93.69 198 ARG A O 1
ATOM 1627 N N . ARG A 1 199 ? 19.278 14.800 -46.475 1.00 94.31 199 ARG A N 1
ATOM 1628 C CA . ARG A 1 199 ? 17.888 14.601 -46.915 1.00 94.31 199 ARG A CA 1
ATOM 1629 C C . ARG A 1 199 ? 17.337 13.227 -46.556 1.00 94.31 199 ARG A C 1
ATOM 1631 O O . ARG A 1 199 ? 16.125 13.116 -46.438 1.00 94.31 199 ARG A O 1
ATOM 1638 N N . SER A 1 200 ? 18.196 12.222 -46.396 1.00 94.69 200 SER A N 1
ATOM 1639 C CA . SER A 1 200 ? 17.777 10.830 -46.223 1.00 94.69 200 SER A CA 1
ATOM 1640 C C . SER A 1 200 ? 18.438 10.168 -45.015 1.00 94.69 200 SER A C 1
ATOM 1642 O O . SER A 1 200 ? 17.763 9.925 -44.017 1.00 94.69 200 SER A O 1
ATOM 1644 N N . ALA A 1 201 ? 19.753 9.931 -45.043 1.00 95.38 201 ALA A N 1
ATOM 1645 C CA . ALA A 1 201 ? 20.384 9.017 -44.085 1.00 95.38 201 ALA A CA 1
ATOM 1646 C C . ALA A 1 201 ? 20.282 9.477 -42.617 1.00 95.38 201 ALA A C 1
ATOM 1648 O O . ALA A 1 201 ? 19.911 8.686 -41.750 1.00 95.38 201 ALA A O 1
ATOM 1649 N N . ALA A 1 202 ? 20.569 10.754 -42.329 1.00 95.62 202 ALA A N 1
ATOM 1650 C CA . ALA A 1 202 ? 20.447 11.284 -40.970 1.00 95.62 202 ALA A CA 1
ATOM 1651 C C . ALA A 1 202 ? 18.980 11.340 -40.494 1.00 95.62 202 ALA A C 1
ATOM 1653 O O . ALA A 1 202 ? 18.706 10.827 -39.407 1.00 95.62 202 ALA A O 1
ATOM 1654 N N . PRO A 1 203 ? 18.015 11.871 -41.278 1.00 96.94 203 PRO A N 1
ATOM 1655 C CA . PRO A 1 203 ? 16.599 11.798 -40.923 1.00 96.94 203 PRO A CA 1
ATOM 1656 C C . PRO A 1 203 ? 16.097 10.385 -40.612 1.00 96.94 203 PRO A C 1
ATOM 1658 O O . PRO A 1 203 ? 15.448 10.190 -39.590 1.00 96.94 203 PRO A O 1
ATOM 1661 N N . VAL A 1 204 ? 16.445 9.392 -41.435 1.00 97.12 204 VAL A N 1
ATOM 1662 C CA . VAL A 1 204 ? 15.991 8.003 -41.258 1.00 97.12 204 VAL A CA 1
ATOM 1663 C C . VAL A 1 204 ? 16.495 7.405 -39.944 1.00 97.12 204 VAL A C 1
ATOM 1665 O O . VAL A 1 204 ? 15.720 6.761 -39.233 1.00 97.12 204 VAL A O 1
ATOM 1668 N N . LEU A 1 205 ? 17.762 7.635 -39.583 1.00 97.62 205 LEU A N 1
ATOM 1669 C CA . LEU A 1 205 ? 18.312 7.186 -38.300 1.00 97.62 205 LEU A CA 1
ATOM 1670 C C . LEU A 1 205 ? 17.568 7.826 -37.119 1.00 97.62 205 LEU A C 1
ATOM 1672 O O . LEU A 1 205 ? 17.229 7.146 -36.151 1.00 97.62 205 LEU A O 1
ATOM 1676 N N . LEU A 1 206 ? 17.308 9.129 -37.205 1.00 98.19 206 LEU A N 1
ATOM 1677 C CA . LEU A 1 206 ? 16.653 9.895 -36.149 1.00 98.19 206 LEU A CA 1
ATOM 1678 C C . LEU A 1 206 ? 15.176 9.524 -35.980 1.00 98.19 206 LEU A C 1
ATOM 1680 O O . LEU A 1 206 ? 14.730 9.339 -34.852 1.00 98.19 206 LEU A O 1
ATOM 1684 N N . ASP A 1 207 ? 14.436 9.349 -37.073 1.00 98.06 207 ASP A N 1
ATOM 1685 C CA . ASP A 1 207 ? 13.042 8.896 -37.026 1.00 98.06 207 ASP A CA 1
ATOM 1686 C C . ASP A 1 207 ? 12.943 7.448 -36.521 1.00 98.06 207 ASP A C 1
ATOM 1688 O O . ASP A 1 207 ? 12.008 7.098 -35.805 1.00 98.06 207 ASP A O 1
ATOM 1692 N N . SER A 1 208 ? 13.933 6.604 -36.829 1.00 97.75 208 SER A N 1
ATOM 1693 C CA . SER A 1 208 ? 14.011 5.246 -36.272 1.00 97.75 208 SER A CA 1
ATOM 1694 C C . SER A 1 208 ? 14.278 5.262 -34.764 1.00 97.75 208 SER A C 1
ATOM 1696 O O . SER A 1 208 ? 13.666 4.490 -34.028 1.00 97.75 208 SER A O 1
ATOM 1698 N N . LEU A 1 209 ? 15.141 6.168 -34.284 1.00 98.12 209 LEU A N 1
ATOM 1699 C CA . LEU A 1 209 ? 15.338 6.390 -32.849 1.00 98.12 209 LEU A CA 1
ATOM 1700 C C . LEU A 1 209 ? 14.049 6.883 -32.180 1.00 98.12 209 LEU A C 1
ATOM 1702 O O . LEU A 1 209 ? 13.723 6.408 -31.096 1.00 98.12 209 LEU A O 1
ATOM 1706 N N . GLN A 1 210 ? 13.326 7.811 -32.813 1.00 98.31 210 GLN A N 1
ATOM 1707 C CA . GLN A 1 210 ? 12.061 8.319 -32.286 1.00 98.31 210 GLN A CA 1
ATOM 1708 C C . GLN A 1 210 ? 11.043 7.189 -32.109 1.00 98.31 210 GLN A C 1
ATOM 1710 O O . GLN A 1 210 ? 10.531 7.018 -31.007 1.00 98.31 210 GLN A O 1
ATOM 1715 N N . ARG A 1 211 ? 10.817 6.373 -33.148 1.00 98.38 211 ARG A N 1
ATOM 1716 C CA . ARG A 1 211 ? 9.895 5.225 -33.078 1.00 98.38 211 ARG A CA 1
ATOM 1717 C C . ARG A 1 211 ? 10.264 4.265 -31.951 1.00 98.38 211 ARG A C 1
ATOM 1719 O O . ARG A 1 211 ? 9.410 3.888 -31.165 1.00 98.38 211 ARG A O 1
ATOM 1726 N N . MET A 1 212 ? 11.552 3.946 -31.808 1.00 98.00 212 MET A N 1
ATOM 1727 C CA . MET A 1 212 ? 12.024 3.093 -30.715 1.00 98.00 212 MET A CA 1
ATOM 1728 C C . MET A 1 212 ? 11.744 3.708 -29.332 1.00 98.00 212 MET A C 1
ATOM 1730 O O . MET A 1 212 ? 11.358 2.999 -28.406 1.00 98.00 212 MET A O 1
ATOM 1734 N N . GLN A 1 213 ? 11.924 5.022 -29.161 1.00 97.75 213 GLN A N 1
ATOM 1735 C CA . GLN A 1 213 ? 11.596 5.694 -27.896 1.00 97.75 213 GLN A CA 1
ATOM 1736 C C . GLN A 1 213 ? 10.083 5.718 -27.623 1.00 97.75 213 GLN A C 1
ATOM 1738 O O . GLN A 1 213 ? 9.671 5.550 -26.473 1.00 97.75 213 GLN A O 1
ATOM 1743 N N . GLU A 1 214 ? 9.260 5.878 -28.658 1.00 98.38 214 GLU A N 1
ATOM 1744 C CA . GLU A 1 214 ? 7.796 5.808 -28.570 1.00 98.38 214 GLU A CA 1
ATOM 1745 C C . GLU A 1 214 ? 7.335 4.394 -28.171 1.00 98.38 214 GLU A C 1
ATOM 1747 O O . GLU A 1 214 ? 6.567 4.254 -27.218 1.00 98.38 214 GLU A O 1
ATOM 1752 N N . ASP A 1 215 ? 7.890 3.346 -28.786 1.00 98.62 215 ASP A N 1
ATOM 1753 C CA . ASP A 1 215 ? 7.616 1.944 -28.436 1.00 98.62 215 ASP A CA 1
ATOM 1754 C C . ASP A 1 215 ? 8.010 1.632 -26.982 1.00 98.62 215 ASP A C 1
ATOM 1756 O O . ASP A 1 215 ? 7.251 1.019 -26.228 1.00 98.62 215 ASP A O 1
ATOM 1760 N N . MET A 1 216 ? 9.170 2.121 -26.533 1.00 98.56 216 MET A N 1
ATOM 1761 C CA . MET A 1 216 ? 9.594 2.000 -25.133 1.00 98.56 216 MET A CA 1
ATOM 1762 C C . MET A 1 216 ? 8.677 2.748 -24.162 1.00 98.56 216 MET A C 1
ATOM 1764 O O . MET A 1 216 ? 8.474 2.300 -23.033 1.00 98.56 216 MET A O 1
ATOM 1768 N N . THR A 1 217 ? 8.120 3.883 -24.586 1.00 98.50 217 THR A N 1
ATOM 1769 C CA . THR A 1 217 ? 7.152 4.646 -23.788 1.00 98.50 217 THR A CA 1
ATOM 1770 C C . THR A 1 217 ? 5.842 3.872 -23.644 1.00 98.50 217 THR A C 1
ATOM 1772 O O . THR A 1 217 ? 5.282 3.810 -22.549 1.00 98.50 217 THR A O 1
ATOM 1775 N N . LEU A 1 218 ? 5.382 3.210 -24.710 1.00 98.69 218 LEU A N 1
ATOM 1776 C CA . LEU A 1 218 ? 4.214 2.323 -24.666 1.00 98.69 218 LEU A CA 1
ATOM 1777 C C . LEU A 1 218 ? 4.452 1.095 -23.774 1.00 98.69 218 LEU A C 1
ATOM 1779 O O . LEU A 1 218 ? 3.571 0.712 -23.000 1.00 98.69 218 LEU A O 1
ATOM 1783 N N . ALA A 1 219 ? 5.653 0.513 -23.817 1.00 98.62 219 ALA A N 1
ATOM 1784 C CA . ALA A 1 219 ? 6.033 -0.575 -22.919 1.00 98.62 219 ALA A CA 1
ATOM 1785 C C . ALA A 1 219 ? 6.010 -0.129 -21.447 1.00 98.62 219 ALA A C 1
ATOM 1787 O O . ALA A 1 219 ? 5.451 -0.826 -20.601 1.00 98.62 219 ALA A O 1
ATOM 1788 N N . LEU A 1 220 ? 6.552 1.058 -21.139 1.00 98.75 220 LEU A N 1
ATOM 1789 C CA . LEU A 1 220 ? 6.487 1.628 -19.791 1.00 98.75 220 LEU A CA 1
ATOM 1790 C C . LEU A 1 220 ? 5.040 1.849 -19.336 1.00 98.75 220 LEU A C 1
ATOM 1792 O O . LEU A 1 220 ? 4.714 1.528 -18.197 1.00 98.75 220 LEU A O 1
ATOM 1796 N N . ARG A 1 221 ? 4.173 2.370 -20.212 1.00 98.75 221 ARG A N 1
ATOM 1797 C CA . ARG A 1 221 ? 2.746 2.533 -19.911 1.00 98.75 221 ARG A CA 1
ATOM 1798 C C . ARG A 1 221 ? 2.113 1.202 -19.502 1.00 98.75 221 ARG A C 1
ATOM 1800 O O . ARG A 1 221 ? 1.485 1.147 -18.454 1.00 98.75 221 ARG A O 1
ATOM 1807 N N . SER A 1 222 ? 2.343 0.146 -20.279 1.00 98.69 222 SER A N 1
ATOM 1808 C CA . SER A 1 222 ? 1.782 -1.185 -20.002 1.00 98.69 222 SER A CA 1
ATOM 1809 C C . SER A 1 222 ? 2.276 -1.746 -18.658 1.00 98.69 222 SER A C 1
ATOM 1811 O O . SER A 1 222 ? 1.501 -2.301 -17.889 1.00 98.69 222 SER A O 1
ATOM 1813 N N . ILE A 1 223 ? 3.558 -1.537 -18.331 1.00 98.81 223 ILE A N 1
ATOM 1814 C CA . ILE A 1 223 ? 4.140 -1.912 -17.028 1.00 98.81 223 ILE A CA 1
ATOM 1815 C C . ILE A 1 223 ? 3.477 -1.145 -15.873 1.00 98.81 223 ILE A C 1
ATOM 1817 O O . ILE A 1 223 ? 3.270 -1.700 -14.795 1.00 98.81 223 ILE A O 1
ATOM 1821 N N . LEU A 1 224 ? 3.176 0.142 -16.068 1.00 98.75 224 LEU A N 1
ATOM 1822 C CA . LEU A 1 224 ? 2.521 0.969 -15.053 1.00 98.75 224 LEU A CA 1
ATOM 1823 C C . LEU A 1 224 ? 1.045 0.600 -14.868 1.00 98.75 224 LEU A C 1
ATOM 1825 O O . LEU A 1 224 ? 0.565 0.632 -13.739 1.00 98.75 224 LEU A O 1
ATOM 1829 N N . GLU A 1 225 ? 0.343 0.235 -15.940 1.00 98.69 225 GLU A N 1
ATOM 1830 C CA . GLU A 1 225 ? -1.031 -0.282 -15.877 1.00 98.69 225 GLU A CA 1
ATOM 1831 C C . GLU A 1 225 ? -1.074 -1.586 -15.058 1.00 98.69 225 GLU A C 1
ATOM 1833 O O . GLU A 1 225 ? -1.788 -1.647 -14.059 1.00 98.69 225 GLU A O 1
ATOM 1838 N N . GLU A 1 226 ? -0.201 -2.552 -15.366 1.00 98.50 226 GLU A N 1
ATOM 1839 C CA . GLU A 1 226 ? -0.063 -3.804 -14.601 1.00 98.50 226 GLU A CA 1
ATOM 1840 C C . GLU A 1 226 ? 0.306 -3.549 -13.124 1.00 98.50 226 GLU A C 1
ATOM 1842 O O . GLU A 1 226 ? -0.244 -4.166 -12.212 1.00 98.50 226 GLU A O 1
ATOM 1847 N N . TYR A 1 227 ? 1.206 -2.594 -12.854 1.00 98.62 227 TYR A N 1
ATOM 1848 C CA . TYR A 1 227 ? 1.524 -2.172 -11.486 1.00 98.62 227 TYR A CA 1
ATOM 1849 C C . TYR A 1 227 ? 0.285 -1.661 -10.735 1.00 98.62 227 TYR A C 1
ATOM 1851 O O . TYR A 1 227 ? 0.095 -1.999 -9.564 1.00 98.62 227 TYR A O 1
ATOM 1859 N N . CYS A 1 228 ? -0.541 -0.830 -11.372 1.00 98.19 228 CYS A N 1
ATOM 1860 C CA . CYS A 1 228 ? -1.748 -0.279 -10.757 1.00 98.19 228 CYS A CA 1
ATOM 1861 C C . CYS A 1 228 ? -2.789 -1.364 -10.465 1.00 98.19 228 CYS A C 1
ATOM 1863 O O . CYS A 1 228 ? -3.417 -1.320 -9.409 1.00 98.19 228 CYS A O 1
ATOM 1865 N N . GLU A 1 229 ? -2.943 -2.336 -11.363 1.00 97.62 229 GLU A N 1
ATOM 1866 C CA . GLU A 1 229 ? -3.860 -3.466 -11.187 1.00 97.62 229 GLU A CA 1
ATOM 1867 C C . GLU A 1 229 ? -3.458 -4.327 -9.984 1.00 97.62 229 GLU A C 1
ATOM 1869 O O . GLU A 1 229 ? -4.258 -4.508 -9.066 1.00 97.62 229 GLU A O 1
ATOM 1874 N N . ILE A 1 230 ? -2.200 -4.779 -9.933 1.00 98.06 230 ILE A N 1
ATOM 1875 C CA . ILE A 1 230 ? -1.713 -5.660 -8.859 1.00 98.06 230 ILE A CA 1
ATOM 1876 C C . ILE A 1 230 ? -1.640 -4.916 -7.517 1.00 98.06 230 ILE A C 1
ATOM 1878 O O . ILE A 1 230 ? -1.963 -5.462 -6.467 1.00 98.06 230 ILE A O 1
ATOM 1882 N N . SER A 1 231 ? -1.212 -3.651 -7.508 1.00 97.12 231 SER A N 1
ATOM 1883 C CA . SER A 1 231 ? -0.999 -2.905 -6.259 1.00 97.12 231 SER A CA 1
ATOM 1884 C C . SER A 1 231 ? -2.268 -2.264 -5.676 1.00 97.12 231 SER A C 1
ATOM 1886 O O . SER A 1 231 ? -2.196 -1.573 -4.652 1.00 97.12 231 SER A O 1
ATOM 1888 N N . SER A 1 232 ? -3.427 -2.466 -6.305 1.00 97.50 232 SER A N 1
ATOM 1889 C CA . SER A 1 232 ? -4.704 -1.950 -5.818 1.00 97.50 232 SER A CA 1
ATOM 1890 C C . SER A 1 232 ? -5.125 -2.633 -4.514 1.00 97.50 232 SER A C 1
ATOM 1892 O O . SER A 1 232 ? -5.072 -3.852 -4.381 1.00 97.50 232 SER A O 1
ATOM 1894 N N . LEU A 1 233 ? -5.601 -1.839 -3.552 1.00 96.38 233 LEU A N 1
ATOM 1895 C CA . LEU A 1 233 ? -6.241 -2.340 -2.325 1.00 96.38 233 LEU A CA 1
ATOM 1896 C C . LEU A 1 233 ? -7.758 -2.522 -2.490 1.00 96.38 233 LEU A C 1
ATOM 1898 O O . LEU A 1 233 ? -8.461 -2.819 -1.529 1.00 96.38 233 LEU A O 1
ATOM 1902 N N . LEU A 1 234 ? -8.266 -2.301 -3.703 1.00 96.06 234 LEU A N 1
ATOM 1903 C CA . LEU A 1 234 ? -9.681 -2.395 -4.059 1.00 96.06 234 LEU A CA 1
ATOM 1904 C C . LEU A 1 234 ? -9.941 -3.574 -5.006 1.00 96.06 234 LEU A C 1
ATOM 1906 O O . LEU A 1 234 ? -10.910 -3.554 -5.760 1.00 96.06 234 LEU A O 1
ATOM 1910 N N . THR A 1 235 ? -9.063 -4.582 -5.008 1.00 96.62 235 THR A N 1
ATOM 1911 C CA . THR A 1 235 ? -9.304 -5.823 -5.752 1.00 96.62 235 THR A CA 1
ATOM 1912 C C . THR A 1 235 ? -10.500 -6.567 -5.164 1.00 96.62 235 THR A C 1
ATOM 1914 O O . THR A 1 235 ? -10.794 -6.458 -3.970 1.00 96.62 235 THR A O 1
ATOM 1917 N N . GLU A 1 236 ? -11.192 -7.348 -5.995 1.00 97.12 236 GLU A N 1
ATOM 1918 C CA . GLU A 1 236 ? -12.366 -8.122 -5.569 1.00 97.12 236 GLU A CA 1
ATOM 1919 C C . GLU A 1 236 ? -12.050 -9.037 -4.375 1.00 97.12 236 GLU A C 1
ATOM 1921 O O . GLU A 1 236 ? -12.858 -9.154 -3.454 1.00 97.12 236 GLU A O 1
ATOM 1926 N N . GLU A 1 237 ? -10.848 -9.618 -4.339 1.00 97.12 237 GLU A N 1
ATOM 1927 C CA . GLU A 1 237 ? -10.379 -10.461 -3.237 1.00 97.12 237 GLU A CA 1
ATOM 1928 C C . GLU A 1 237 ? -10.269 -9.686 -1.914 1.00 97.12 237 GLU A C 1
ATOM 1930 O O . GLU A 1 237 ? -10.778 -10.144 -0.890 1.00 97.12 237 GLU A O 1
ATOM 1935 N N . ILE A 1 238 ? -9.667 -8.489 -1.923 1.00 98.00 238 ILE A N 1
ATOM 1936 C CA . ILE A 1 238 ? -9.522 -7.657 -0.715 1.00 98.00 238 ILE A CA 1
ATOM 1937 C C . ILE A 1 238 ? -10.884 -7.136 -0.250 1.00 98.00 238 ILE A C 1
ATOM 1939 O O . ILE A 1 238 ? -11.168 -7.128 0.953 1.00 98.00 238 ILE A O 1
ATOM 1943 N N . VAL A 1 239 ? -11.747 -6.725 -1.183 1.00 98.31 239 VAL A N 1
ATOM 1944 C CA . VAL A 1 239 ? -13.113 -6.283 -0.872 1.00 98.31 239 VAL A CA 1
ATOM 1945 C C . VAL A 1 239 ? -13.903 -7.418 -0.221 1.00 98.31 239 VAL A C 1
ATOM 1947 O O . VAL A 1 239 ? -14.534 -7.203 0.814 1.00 98.31 239 VAL A O 1
ATOM 1950 N N . LYS A 1 240 ? -13.817 -8.635 -0.767 1.00 98.19 240 LYS A N 1
ATOM 1951 C CA . LYS A 1 240 ? -14.476 -9.820 -0.211 1.00 98.19 240 LYS A CA 1
ATOM 1952 C C . LYS A 1 240 ? -14.010 -10.120 1.214 1.00 98.19 240 LYS A C 1
ATOM 1954 O O . LYS A 1 240 ? -14.846 -10.363 2.079 1.00 98.19 240 LYS A O 1
ATOM 1959 N N . VAL A 1 241 ? -12.707 -10.034 1.489 1.00 98.44 241 VAL A N 1
ATOM 1960 C CA . VAL A 1 241 ? -12.170 -10.212 2.849 1.00 98.44 241 VAL A CA 1
ATOM 1961 C C . VAL A 1 241 ? -12.815 -9.232 3.838 1.00 98.44 241 VAL A C 1
ATOM 1963 O O . VAL A 1 241 ? -13.296 -9.641 4.895 1.00 98.44 241 VAL A O 1
ATOM 1966 N N . HIS A 1 242 ? -12.898 -7.946 3.487 1.00 98.31 242 HIS A N 1
ATOM 1967 C CA . HIS A 1 242 ? -13.515 -6.937 4.357 1.00 98.31 242 HIS A CA 1
ATOM 1968 C C . HIS A 1 242 ? -15.033 -7.131 4.511 1.00 98.31 242 HIS A C 1
ATOM 1970 O O . HIS A 1 242 ? -15.573 -6.894 5.594 1.00 98.31 242 HIS A O 1
ATOM 1976 N N . GLN A 1 243 ? -15.725 -7.598 3.467 1.00 98.38 243 GLN A N 1
ATOM 1977 C CA . GLN A 1 243 ? -17.142 -7.965 3.547 1.00 98.38 243 GLN A CA 1
ATOM 1978 C C . GLN A 1 243 ? -17.367 -9.136 4.509 1.00 98.38 243 GLN A C 1
ATOM 1980 O O . GLN A 1 243 ? -18.276 -9.073 5.333 1.00 98.38 243 GLN A O 1
ATOM 1985 N N . GLU A 1 244 ? -16.525 -10.172 4.461 1.00 98.31 244 GLU A N 1
ATOM 1986 C CA . GLU A 1 244 ? -16.619 -11.316 5.373 1.00 98.31 244 GLU A CA 1
ATOM 1987 C C . GLU A 1 244 ? -16.318 -10.931 6.829 1.00 98.31 244 GLU A C 1
ATOM 1989 O O . GLU A 1 244 ? -16.999 -11.411 7.735 1.00 98.31 244 GLU A O 1
ATOM 1994 N N . ILE A 1 245 ? -15.359 -10.027 7.066 1.00 98.25 245 ILE A N 1
ATOM 1995 C CA . ILE A 1 245 ? -15.099 -9.451 8.399 1.00 98.25 245 ILE A CA 1
ATOM 1996 C C . ILE A 1 245 ? -16.339 -8.712 8.911 1.00 98.25 245 ILE A C 1
ATOM 1998 O O . ILE A 1 245 ? -16.776 -8.934 10.040 1.00 98.25 245 ILE A O 1
ATOM 2002 N N . SER A 1 246 ? -16.933 -7.848 8.083 1.00 98.12 246 SER A N 1
ATOM 2003 C CA . SER A 1 246 ? -18.125 -7.089 8.468 1.00 98.12 246 SER A CA 1
ATOM 2004 C C . SER A 1 246 ? -19.318 -8.005 8.753 1.00 98.12 246 SER A C 1
ATOM 2006 O O . SER A 1 246 ? -19.992 -7.829 9.768 1.00 98.12 246 SER A O 1
ATOM 2008 N N . ALA A 1 247 ? -19.537 -9.016 7.909 1.00 97.94 247 ALA A N 1
ATOM 2009 C CA . ALA A 1 247 ? -20.594 -10.004 8.091 1.00 97.94 247 ALA A CA 1
ATOM 2010 C C . ALA A 1 247 ? -20.412 -10.805 9.389 1.00 97.94 247 ALA A C 1
ATOM 2012 O O . ALA A 1 247 ? -21.386 -11.021 10.102 1.00 97.94 247 ALA A O 1
ATOM 2013 N N . ALA A 1 248 ? -19.179 -11.190 9.736 1.00 97.19 248 ALA A N 1
ATOM 2014 C CA . ALA A 1 248 ? -18.888 -11.877 10.993 1.00 97.19 248 ALA A CA 1
ATOM 2015 C C . ALA A 1 248 ? -19.263 -11.023 12.213 1.00 97.19 248 ALA A C 1
ATOM 2017 O O . ALA A 1 248 ? -19.915 -11.507 13.129 1.00 97.19 248 ALA A O 1
ATOM 2018 N N . VAL A 1 249 ? -18.925 -9.731 12.206 1.00 96.81 249 VAL A N 1
ATOM 2019 C CA . VAL A 1 249 ? -19.292 -8.814 13.300 1.00 96.81 249 VAL A CA 1
ATOM 2020 C C . VAL A 1 249 ? -20.812 -8.634 13.403 1.00 96.81 249 VAL A C 1
ATOM 2022 O O . VAL A 1 249 ? -21.346 -8.546 14.505 1.00 96.81 249 VAL A O 1
ATOM 2025 N N . GLN A 1 250 ? -21.527 -8.610 12.275 1.00 96.38 250 GLN A N 1
ATOM 2026 C CA . GLN A 1 250 ? -22.991 -8.489 12.252 1.00 96.38 250 GLN A CA 1
ATOM 2027 C C . GLN A 1 250 ? -23.724 -9.741 12.757 1.00 96.38 250 GLN A C 1
ATOM 2029 O O . GLN A 1 250 ? -24.894 -9.641 13.113 1.00 96.38 250 GLN A O 1
ATOM 2034 N N . GLN A 1 251 ? -23.061 -10.900 12.796 1.00 94.00 251 GLN A N 1
ATOM 2035 C CA . GLN A 1 251 ? -23.629 -12.143 13.329 1.00 94.00 251 GLN A CA 1
ATOM 2036 C C . GLN A 1 251 ? -23.620 -12.210 14.862 1.00 94.00 251 GLN A C 1
ATOM 2038 O O . GLN A 1 251 ? -24.215 -13.129 15.422 1.00 94.00 251 GLN A O 1
ATOM 2043 N N . ILE A 1 252 ? -22.966 -11.265 15.548 1.00 95.00 252 ILE A N 1
ATOM 2044 C CA . ILE A 1 252 ? -22.968 -11.204 17.012 1.00 95.00 252 ILE A CA 1
ATOM 2045 C C . ILE A 1 252 ? -24.377 -10.846 17.489 1.00 95.00 252 ILE A C 1
ATOM 2047 O O . ILE A 1 252 ? -24.842 -9.723 17.285 1.00 95.00 252 ILE A O 1
ATOM 2051 N N . ASP A 1 253 ? -25.024 -11.795 18.163 1.00 93.00 253 ASP A N 1
ATOM 2052 C CA . ASP A 1 253 ? -26.325 -11.608 18.797 1.00 93.00 253 ASP A CA 1
ATOM 2053 C C . ASP A 1 253 ? -26.164 -11.563 20.327 1.00 93.00 253 ASP A C 1
ATOM 2055 O O . ASP A 1 253 ? -25.951 -12.604 20.958 1.00 93.00 253 ASP A O 1
ATOM 2059 N N . PRO A 1 254 ? -26.294 -10.375 20.953 1.00 93.62 254 PRO A N 1
ATOM 2060 C CA . PRO A 1 254 ? -26.185 -10.234 22.401 1.00 93.62 254 PRO A CA 1
ATOM 2061 C C . PRO A 1 254 ? -27.197 -11.073 23.193 1.00 93.62 254 PRO A C 1
ATOM 2063 O O . PRO A 1 254 ? -26.918 -11.408 24.342 1.00 93.62 254 PRO A O 1
ATOM 2066 N N . LEU A 1 255 ? -28.362 -11.401 22.619 1.00 93.44 255 LEU A N 1
ATOM 2067 C CA . LEU A 1 255 ? -29.399 -12.177 23.308 1.00 93.44 255 LEU A CA 1
ATOM 2068 C C . LEU A 1 255 ? -29.088 -13.677 23.315 1.00 93.44 255 LEU A C 1
ATOM 2070 O O . LEU A 1 255 ? -29.431 -14.369 24.271 1.00 93.44 255 LEU A O 1
ATOM 2074 N N . ALA A 1 256 ? -28.406 -14.173 22.284 1.00 91.81 256 ALA A N 1
ATOM 2075 C CA . ALA A 1 256 ? -27.991 -15.569 22.187 1.00 91.81 256 ALA A CA 1
ATOM 2076 C C . ALA A 1 256 ? -26.646 -15.855 22.882 1.00 91.81 256 ALA A C 1
ATOM 2078 O O . ALA A 1 256 ? -26.300 -17.022 23.080 1.00 91.81 256 ALA A O 1
ATOM 2079 N N . GLU A 1 257 ? -25.891 -14.819 23.272 1.00 93.12 257 GLU A N 1
ATOM 2080 C CA . GLU A 1 257 ? -24.499 -14.941 23.731 1.00 93.12 257 GLU A CA 1
ATOM 2081 C C . GLU A 1 257 ? -24.310 -15.868 24.933 1.00 93.12 257 GLU A C 1
ATOM 2083 O O . GLU A 1 257 ? -23.252 -16.477 25.035 1.00 93.12 257 GLU A O 1
ATOM 2088 N N . TYR A 1 258 ? -25.310 -16.006 25.811 1.00 92.62 258 TYR A N 1
ATOM 2089 C CA . TYR A 1 258 ? -25.243 -16.849 27.014 1.00 92.62 258 TYR A CA 1
ATOM 2090 C C . TYR A 1 258 ? -26.145 -18.085 26.951 1.00 92.62 258 TYR A C 1
ATOM 2092 O O . TYR A 1 258 ? -26.195 -18.844 27.915 1.00 92.62 258 TYR A O 1
ATOM 2100 N N . GLN A 1 259 ? -26.849 -18.321 25.840 1.00 90.75 259 GLN A N 1
ATOM 2101 C CA . GLN A 1 259 ? -27.836 -19.401 25.751 1.00 90.75 259 GLN A CA 1
ATOM 2102 C C . GLN A 1 259 ? -27.187 -20.777 25.959 1.00 90.75 259 GLN A C 1
ATOM 2104 O O . GLN A 1 259 ? -27.627 -21.548 26.805 1.00 90.75 259 GLN A O 1
ATOM 2109 N N . HIS A 1 260 ? -26.074 -21.041 25.267 1.00 87.25 260 HIS A N 1
ATOM 2110 C CA . HIS A 1 260 ? -25.308 -22.279 25.441 1.00 87.25 260 HIS A CA 1
ATOM 2111 C C . HIS A 1 260 ? -24.785 -22.457 26.869 1.00 87.25 260 HIS A C 1
ATOM 2113 O O . HIS A 1 260 ? -24.762 -23.576 27.375 1.00 87.25 260 HIS A O 1
ATOM 2119 N N . PHE A 1 261 ? -24.370 -21.366 27.518 1.00 90.12 261 PHE A N 1
ATOM 2120 C CA . PHE A 1 261 ? -23.906 -21.405 28.902 1.00 90.12 261 PHE A CA 1
ATOM 2121 C C . PHE A 1 261 ? -25.058 -21.752 29.851 1.00 90.12 261 PHE A C 1
ATOM 2123 O O . PHE A 1 261 ? -24.937 -22.657 30.670 1.00 90.12 261 PHE A O 1
ATOM 2130 N N . ILE A 1 262 ? -26.204 -21.084 29.705 1.00 91.00 262 ILE A N 1
ATOM 2131 C CA . ILE A 1 262 ? -27.400 -21.362 30.505 1.00 91.00 262 ILE A CA 1
ATOM 2132 C C . ILE A 1 262 ? -27.824 -22.819 30.329 1.00 91.00 262 ILE A C 1
ATOM 2134 O O . ILE A 1 262 ? -28.075 -23.494 31.319 1.00 91.00 262 ILE A O 1
ATOM 2138 N N . ASP A 1 263 ? -27.871 -23.327 29.100 1.00 89.19 263 ASP A N 1
ATOM 2139 C CA . ASP A 1 263 ? -28.294 -24.705 28.839 1.00 89.19 263 ASP A CA 1
ATOM 2140 C C . ASP A 1 263 ? -27.314 -25.740 29.415 1.00 89.19 263 ASP A C 1
ATOM 2142 O O . ASP A 1 263 ? -27.740 -26.811 29.843 1.00 89.19 263 ASP A O 1
ATOM 2146 N N . ALA A 1 264 ? -26.019 -25.413 29.487 1.00 89.38 264 ALA A N 1
ATOM 2147 C CA . ALA A 1 264 ? -25.003 -26.275 30.087 1.00 89.38 264 ALA A CA 1
ATOM 2148 C C . ALA A 1 264 ? -25.043 -26.300 31.628 1.00 89.38 264 ALA A C 1
ATOM 2150 O O . ALA A 1 264 ? -24.693 -27.318 32.222 1.00 89.38 264 ALA A O 1
ATOM 2151 N N . TYR A 1 265 ? -25.460 -25.202 32.273 1.00 89.88 265 TYR A N 1
ATOM 2152 C CA . TYR A 1 265 ? -25.360 -25.024 33.731 1.00 89.88 265 TYR A CA 1
ATOM 2153 C C . TYR A 1 265 ? -26.700 -24.833 34.456 1.00 89.88 265 TYR A C 1
ATOM 2155 O O . TYR A 1 265 ? -26.710 -24.626 35.670 1.00 89.88 265 TYR A O 1
ATOM 2163 N N . ARG A 1 266 ? -27.841 -24.893 33.761 1.00 92.31 266 ARG A N 1
ATOM 2164 C CA . ARG A 1 266 ? -29.165 -24.759 34.386 1.00 92.31 266 ARG A CA 1
ATOM 2165 C C . ARG A 1 266 ? -29.380 -25.861 35.427 1.00 92.31 266 ARG A C 1
ATOM 2167 O O . ARG A 1 266 ? -29.343 -27.044 35.102 1.00 92.31 266 ARG A O 1
ATOM 2174 N N . SER A 1 267 ? -29.685 -25.463 36.660 1.00 90.50 267 SER A N 1
ATOM 2175 C CA . SER A 1 267 ? -30.095 -26.361 37.742 1.00 90.50 267 SER A CA 1
ATOM 2176 C C . SER A 1 267 ? -31.610 -26.300 37.977 1.00 90.50 267 SER A C 1
ATOM 2178 O O . SER A 1 267 ? -32.224 -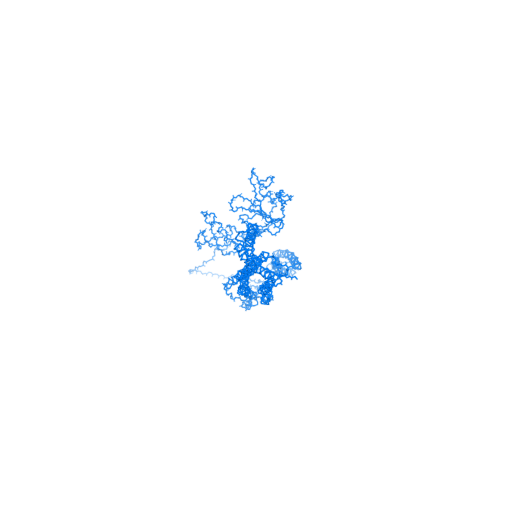25.263 37.710 1.00 90.50 267 SER A O 1
ATOM 2180 N N . PRO A 1 268 ? -32.236 -27.382 38.475 1.00 87.31 268 PRO A N 1
ATOM 2181 C CA . PRO A 1 268 ? -33.624 -27.335 38.925 1.00 87.31 268 PRO A CA 1
ATOM 2182 C C . PRO A 1 268 ? -33.773 -26.412 40.145 1.00 87.31 268 PRO A C 1
ATOM 2184 O O . PRO A 1 268 ? -32.851 -26.305 40.956 1.00 87.31 268 PRO A O 1
ATOM 2187 N N . GLU A 1 269 ? -34.930 -25.759 40.279 1.00 83.44 269 GLU A N 1
ATOM 2188 C CA . GLU A 1 269 ? -35.280 -25.009 41.491 1.00 83.44 269 GLU A CA 1
ATOM 2189 C C . GLU A 1 269 ? -35.397 -25.969 42.681 1.00 83.44 269 GLU A C 1
ATOM 2191 O O . GLU A 1 269 ? -36.062 -27.005 42.604 1.00 83.44 269 GLU A O 1
ATOM 2196 N N . THR A 1 270 ? -34.734 -25.635 43.786 1.00 81.94 270 THR A N 1
ATOM 2197 C CA . THR A 1 270 ? -34.870 -26.356 45.053 1.00 81.94 270 THR A CA 1
ATOM 2198 C C . THR A 1 270 ? -36.104 -25.835 45.790 1.00 81.94 270 THR A C 1
ATOM 2200 O O . THR A 1 270 ? -36.169 -24.627 46.018 1.00 81.94 270 THR A O 1
ATOM 2203 N N . PRO A 1 271 ? -37.074 -26.688 46.173 1.00 80.81 271 PRO A N 1
ATOM 2204 C CA . PRO A 1 271 ? -38.218 -26.237 46.956 1.00 80.81 271 PRO A CA 1
ATOM 2205 C C . PRO A 1 271 ? -37.738 -25.725 48.319 1.00 80.81 271 PRO A C 1
ATOM 2207 O O . PRO A 1 271 ? -37.155 -26.481 49.095 1.00 80.81 271 PRO A O 1
ATOM 2210 N N . GLU A 1 272 ? -37.946 -24.436 48.581 1.00 81.81 272 GLU A N 1
ATOM 2211 C CA . GLU A 1 272 ? -37.676 -23.823 49.883 1.00 81.81 272 GLU A CA 1
ATOM 2212 C C . GLU A 1 272 ? -38.817 -24.150 50.858 1.00 81.81 272 GLU A C 1
ATOM 2214 O O . GLU A 1 272 ? -39.996 -24.077 50.501 1.00 81.81 272 GLU A O 1
ATOM 2219 N N . GLU A 1 273 ? -38.473 -24.532 52.090 1.00 82.75 273 GLU A N 1
ATOM 2220 C CA . GLU A 1 273 ? -39.452 -24.770 53.154 1.00 82.75 273 GLU A CA 1
ATOM 2221 C C . GLU A 1 273 ? -40.073 -23.443 53.617 1.00 82.75 273 GLU A C 1
ATOM 2223 O O . GLU A 1 273 ? -39.381 -22.439 53.801 1.00 82.75 273 GLU A O 1
ATOM 2228 N N . VAL A 1 274 ? -41.395 -23.431 53.810 1.00 86.06 274 VAL A N 1
ATOM 2229 C CA . VAL A 1 274 ? -42.111 -22.256 54.320 1.00 86.06 274 VAL A CA 1
ATOM 2230 C C . VAL A 1 274 ? -41.787 -22.079 55.801 1.00 86.06 274 VAL A C 1
ATOM 2232 O O . VAL A 1 274 ? -41.862 -23.023 56.581 1.00 86.06 274 VAL A O 1
ATOM 2235 N N . VAL A 1 275 ? -41.449 -20.851 56.197 1.00 88.19 275 VAL A N 1
ATOM 2236 C CA . VAL A 1 275 ? -41.217 -20.518 57.605 1.00 88.19 275 VAL A CA 1
ATOM 2237 C C . VAL A 1 275 ? -42.557 -20.467 58.340 1.00 88.19 275 VAL A C 1
ATOM 2239 O O . VAL A 1 275 ? -43.363 -19.567 58.103 1.00 88.19 275 VAL A O 1
ATOM 2242 N N . GLU A 1 276 ? -42.773 -21.410 59.254 1.00 88.69 276 GLU A N 1
ATOM 2243 C CA . GLU A 1 276 ? -43.948 -21.478 60.129 1.00 88.69 276 GLU A CA 1
ATOM 2244 C C . GLU A 1 276 ? -43.558 -21.253 61.601 1.00 88.69 276 GLU A C 1
ATOM 2246 O O . GLU A 1 276 ? -42.386 -21.331 61.974 1.00 88.69 276 GLU A O 1
ATOM 2251 N N . PHE A 1 277 ? -44.538 -20.925 62.450 1.00 85.69 277 PHE A N 1
ATOM 2252 C CA . PHE A 1 277 ? -44.307 -20.814 63.891 1.00 85.69 277 PHE A CA 1
ATOM 2253 C C . PHE A 1 277 ? -44.033 -22.206 64.476 1.00 85.69 277 PHE A C 1
ATOM 2255 O O . PHE A 1 277 ? -44.867 -23.101 64.349 1.00 85.69 277 PHE A O 1
ATOM 2262 N N . ASP A 1 278 ? -42.893 -22.377 65.147 1.00 86.69 278 ASP A N 1
ATOM 2263 C CA . ASP A 1 278 ? -42.520 -23.649 65.767 1.00 86.69 278 ASP A CA 1
ATOM 2264 C C . ASP A 1 278 ? -43.363 -23.914 67.023 1.00 86.69 278 ASP A C 1
ATOM 2266 O O . ASP A 1 278 ? -43.118 -23.368 68.102 1.00 86.69 278 ASP A O 1
ATOM 2270 N N . THR A 1 279 ? -44.386 -24.756 66.876 1.00 82.62 279 THR A N 1
ATOM 2271 C CA . THR A 1 279 ? -45.315 -25.094 67.960 1.00 82.62 279 THR A CA 1
ATOM 2272 C C . THR A 1 279 ? -44.671 -25.909 69.077 1.00 82.62 279 THR A C 1
ATOM 2274 O O . THR A 1 279 ? -45.216 -25.915 70.179 1.00 82.62 279 THR A O 1
ATOM 2277 N N . SER A 1 280 ? -43.519 -26.554 68.838 1.00 84.00 280 SER A N 1
ATOM 2278 C CA . SER A 1 280 ? -42.808 -27.314 69.879 1.00 84.00 280 SER A CA 1
ATOM 2279 C C . SER A 1 280 ? -42.326 -26.411 71.021 1.00 84.00 280 SER A C 1
ATOM 2281 O O . SER A 1 280 ? -42.262 -26.830 72.174 1.00 84.00 280 SER A O 1
ATOM 2283 N N . LEU A 1 281 ? -42.093 -25.124 70.733 1.00 80.50 281 LEU A N 1
ATOM 2284 C CA . LEU A 1 281 ? -41.706 -24.118 71.724 1.00 80.50 281 LEU A CA 1
ATOM 2285 C C . LEU A 1 281 ? -42.796 -23.829 72.768 1.00 80.50 281 LEU A C 1
ATOM 2287 O O . LEU A 1 281 ? -42.498 -23.227 73.797 1.00 80.50 281 LEU A O 1
ATOM 2291 N N . LEU A 1 282 ? -44.049 -24.214 72.508 1.00 78.94 282 LEU A N 1
ATOM 2292 C CA . LEU A 1 282 ? -45.179 -23.972 73.410 1.00 78.94 282 LEU A CA 1
ATOM 2293 C C . LEU A 1 282 ? -45.437 -25.141 74.373 1.00 78.94 282 LEU A C 1
ATOM 2295 O O . LEU A 1 282 ? -46.209 -24.972 75.314 1.00 78.94 282 LEU A O 1
ATOM 2299 N N . GLU A 1 283 ? -44.801 -26.302 74.170 1.00 74.88 283 GLU A N 1
ATOM 2300 C CA . GLU A 1 283 ? -45.086 -27.546 74.908 1.00 74.88 283 GLU A CA 1
ATOM 2301 C C . GLU A 1 283 ? -44.751 -27.468 76.408 1.00 74.88 283 GLU A C 1
ATOM 2303 O O . GLU A 1 283 ? -45.417 -28.108 77.218 1.00 74.88 283 GLU A O 1
ATOM 2308 N N . GLU A 1 284 ? -43.758 -26.660 76.799 1.00 69.56 284 GLU A N 1
ATOM 2309 C CA . GLU A 1 284 ? -43.347 -26.471 78.204 1.00 69.56 284 GLU A CA 1
ATOM 2310 C C . GLU A 1 284 ? -44.137 -25.367 78.937 1.00 69.56 284 GLU A C 1
ATOM 2312 O O . GLU A 1 284 ? -43.970 -25.163 80.141 1.00 69.56 284 GLU A O 1
ATOM 2317 N N . THR A 1 285 ? -44.997 -24.637 78.224 1.00 65.44 285 THR A N 1
ATOM 2318 C CA . THR A 1 285 ? -45.772 -23.503 78.747 1.00 65.44 285 THR A CA 1
ATOM 2319 C C . THR A 1 285 ? -47.268 -23.775 78.651 1.00 65.44 285 THR A C 1
ATOM 2321 O O . THR A 1 285 ? -47.871 -23.595 77.594 1.00 65.44 285 THR A O 1
ATOM 2324 N N . ASP A 1 286 ? -47.889 -24.162 79.767 1.00 57.62 286 ASP A N 1
ATOM 2325 C CA . ASP A 1 286 ? -49.322 -24.462 79.823 1.00 57.62 286 ASP A CA 1
ATOM 2326 C C . ASP A 1 286 ? -50.184 -23.299 79.276 1.00 57.62 286 ASP A C 1
ATOM 2328 O O . ASP A 1 286 ? -50.288 -22.229 79.882 1.00 57.62 286 ASP A O 1
ATOM 2332 N N . ASN A 1 287 ? -50.862 -23.555 78.148 1.00 63.28 287 ASN A N 1
ATOM 2333 C CA . ASN A 1 287 ? -51.897 -22.726 77.505 1.00 63.28 287 ASN A CA 1
ATOM 2334 C C . ASN A 1 287 ? -51.465 -21.411 76.814 1.00 63.28 287 ASN A C 1
ATOM 2336 O O . ASN A 1 287 ? -52.288 -20.497 76.690 1.00 63.28 287 ASN A O 1
ATOM 2340 N N . LEU A 1 288 ? -50.234 -21.290 76.303 1.00 71.88 288 LEU A N 1
ATOM 2341 C CA . LEU A 1 288 ? -49.870 -20.151 75.441 1.00 71.88 288 LEU A CA 1
ATOM 2342 C C . LEU A 1 288 ? -50.310 -20.368 73.973 1.00 71.88 288 LEU A C 1
ATOM 2344 O O . LEU A 1 288 ? -49.915 -21.363 73.369 1.00 71.88 288 LEU A O 1
ATOM 2348 N N . PRO A 1 289 ? -51.105 -19.465 73.357 1.00 77.88 289 PRO A N 1
ATOM 2349 C CA . PRO A 1 289 ? -51.405 -19.527 71.924 1.00 77.88 289 PRO A CA 1
ATOM 2350 C C . PRO A 1 289 ? -50.182 -19.171 71.061 1.00 77.88 289 PRO A C 1
ATOM 2352 O O . PRO A 1 289 ? -49.369 -18.333 71.446 1.00 77.88 289 PRO A O 1
ATOM 2355 N N . ALA A 1 290 ? -50.113 -19.726 69.844 1.00 79.56 290 ALA A N 1
ATOM 2356 C CA . ALA A 1 290 ? -49.171 -19.332 68.785 1.00 79.56 290 ALA A CA 1
ATOM 2357 C C . ALA A 1 290 ? -49.560 -17.977 68.151 1.00 79.56 290 ALA A C 1
ATOM 2359 O O . ALA A 1 290 ? -49.745 -17.854 66.942 1.00 79.56 290 ALA A O 1
ATOM 2360 N N . ASP A 1 291 ? -49.790 -16.971 68.993 1.00 82.88 291 ASP A N 1
ATOM 2361 C CA . ASP A 1 291 ? -50.319 -15.663 68.619 1.00 82.88 291 ASP A CA 1
ATOM 2362 C C . ASP A 1 291 ? -49.903 -14.600 69.654 1.00 82.88 291 ASP A C 1
ATOM 2364 O O . ASP A 1 291 ? -49.409 -14.913 70.738 1.00 82.88 291 ASP A O 1
ATOM 2368 N N . ILE A 1 292 ? -50.104 -13.321 69.342 1.00 84.81 292 ILE A N 1
ATOM 2369 C CA . ILE A 1 292 ? -49.745 -12.207 70.225 1.00 84.81 292 ILE A CA 1
ATOM 2370 C C . ILE A 1 292 ? -50.538 -12.272 71.541 1.00 84.81 292 ILE A C 1
ATOM 2372 O O . ILE A 1 292 ? -51.772 -12.254 71.550 1.00 84.81 292 ILE A O 1
ATOM 2376 N N . LEU A 1 293 ? -49.815 -12.259 72.665 1.00 85.44 293 LEU A N 1
ATOM 2377 C CA . LEU A 1 293 ? -50.369 -12.292 74.021 1.00 85.44 293 LEU A CA 1
ATOM 2378 C C . LEU A 1 293 ? -50.685 -10.883 74.526 1.00 85.44 293 LEU A C 1
ATOM 2380 O O . LEU A 1 293 ? -49.774 -10.142 74.886 1.00 85.44 293 LEU A O 1
ATOM 2384 N N . TRP A 1 294 ? -51.964 -10.522 74.621 1.00 81.81 294 TRP A N 1
ATOM 2385 C CA . TRP A 1 294 ? -52.407 -9.238 75.179 1.00 81.81 294 TRP A CA 1
ATOM 2386 C C . TRP A 1 294 ? -52.884 -9.385 76.633 1.00 81.81 294 TRP A C 1
ATOM 2388 O O . TRP A 1 294 ? -53.952 -9.941 76.884 1.00 81.81 294 TRP A O 1
ATOM 2398 N N . ASN A 1 295 ? -52.108 -8.882 77.597 1.00 82.50 295 ASN A N 1
ATOM 2399 C CA . ASN A 1 295 ? -52.453 -8.872 79.024 1.00 82.50 295 ASN A CA 1
ATOM 2400 C C . ASN A 1 295 ? -51.805 -7.674 79.749 1.00 82.50 295 ASN A C 1
ATOM 2402 O O . ASN A 1 295 ? -51.073 -6.892 79.140 1.00 82.50 295 ASN A O 1
ATOM 2406 N N . THR A 1 296 ? -52.054 -7.513 81.054 1.00 79.62 296 THR A N 1
ATOM 2407 C CA . THR A 1 296 ? -51.513 -6.383 81.841 1.00 79.62 296 THR A CA 1
ATOM 2408 C C . THR A 1 296 ? -49.983 -6.331 81.911 1.00 79.62 296 THR A C 1
ATOM 2410 O O . THR A 1 296 ? -49.443 -5.292 82.274 1.00 79.62 296 THR A O 1
ATOM 2413 N N . LEU A 1 297 ? -49.278 -7.423 81.591 1.00 81.00 297 LEU A N 1
ATOM 2414 C CA . LEU A 1 297 ? -47.812 -7.481 81.587 1.00 81.00 297 LEU A CA 1
ATOM 2415 C C . LEU A 1 297 ? -47.208 -7.099 80.228 1.00 81.00 297 LEU A C 1
ATOM 2417 O O . LEU A 1 297 ? -46.069 -6.643 80.177 1.00 81.00 297 LEU A O 1
ATOM 2421 N N . THR A 1 298 ? -47.944 -7.298 79.132 1.00 85.50 298 THR A N 1
ATOM 2422 C CA . THR A 1 298 ? -47.443 -7.116 77.759 1.00 85.50 298 THR A CA 1
ATOM 2423 C C . THR A 1 298 ? -48.004 -5.881 77.058 1.00 85.50 298 THR A C 1
ATOM 2425 O O . THR A 1 298 ? -47.407 -5.442 76.079 1.00 85.50 298 THR A O 1
ATOM 2428 N N . ALA A 1 299 ? -49.104 -5.296 77.547 1.00 83.12 299 ALA A N 1
ATOM 2429 C CA . ALA A 1 299 ? -49.806 -4.187 76.893 1.00 83.12 299 ALA A CA 1
ATOM 2430 C C . ALA A 1 299 ? -48.901 -2.976 76.594 1.00 83.12 299 ALA A C 1
ATOM 2432 O O . ALA A 1 299 ? -48.812 -2.555 75.441 1.00 83.12 299 ALA A O 1
ATOM 2433 N N . ASP A 1 300 ? -48.165 -2.465 77.588 1.00 84.88 300 ASP A N 1
ATOM 2434 C CA . ASP A 1 300 ? -47.276 -1.305 77.402 1.00 84.88 300 ASP A CA 1
ATOM 2435 C C . ASP A 1 300 ? -46.124 -1.614 76.430 1.00 84.88 300 ASP A C 1
ATOM 2437 O O . ASP A 1 300 ? -45.743 -0.780 75.606 1.00 84.88 300 ASP A O 1
ATOM 2441 N N . SER A 1 301 ? -45.594 -2.841 76.479 1.00 88.31 301 SER A N 1
ATOM 2442 C CA . SER A 1 301 ? -44.529 -3.290 75.577 1.00 88.31 301 SER A CA 1
ATOM 2443 C C . SER A 1 301 ? -45.029 -3.470 74.141 1.00 88.31 301 SER A C 1
ATOM 2445 O O . SER A 1 301 ? -44.335 -3.063 73.212 1.00 88.31 301 SER A O 1
ATOM 2447 N N . LEU A 1 302 ? -46.230 -4.019 73.940 1.00 89.06 302 LEU A N 1
ATOM 2448 C CA . LEU A 1 302 ? -46.864 -4.166 72.626 1.00 89.06 302 LEU A CA 1
ATOM 2449 C C . LEU A 1 302 ? -47.213 -2.808 72.013 1.00 89.06 302 LEU A C 1
ATOM 2451 O O . LEU A 1 302 ? -46.972 -2.602 70.825 1.00 89.06 302 LEU A O 1
ATOM 2455 N N . GLN A 1 303 ? -47.694 -1.862 72.824 1.00 86.81 303 GLN A N 1
ATOM 2456 C CA . GLN A 1 303 ? -47.947 -0.488 72.392 1.00 86.81 303 GLN A CA 1
ATOM 2457 C C . GLN A 1 303 ? -46.645 0.211 71.964 1.00 86.81 303 GLN A C 1
ATOM 2459 O O . GLN A 1 303 ? -46.609 0.871 70.922 1.00 86.81 303 GLN A O 1
ATOM 2464 N N . ALA A 1 304 ? -45.559 0.031 72.725 1.00 89.19 304 ALA A N 1
ATOM 2465 C CA . ALA A 1 304 ? -44.237 0.539 72.362 1.00 89.19 304 ALA A CA 1
ATOM 2466 C C . ALA A 1 304 ? -43.695 -0.117 71.078 1.00 89.19 304 ALA A C 1
ATOM 2468 O O . ALA A 1 304 ? -43.156 0.580 70.218 1.00 89.19 304 ALA A O 1
ATOM 2469 N N . MET A 1 305 ? -43.889 -1.430 70.903 1.00 91.81 305 MET A N 1
ATOM 2470 C CA . MET A 1 305 ? -43.511 -2.147 69.680 1.00 91.81 305 MET A CA 1
ATOM 2471 C C . MET A 1 305 ? -44.322 -1.690 68.462 1.00 91.81 305 MET A C 1
ATOM 2473 O O . MET A 1 305 ? -43.730 -1.516 67.401 1.00 91.81 305 MET A O 1
ATOM 2477 N N . LEU A 1 306 ? -45.631 -1.424 68.592 1.00 91.25 306 LEU A N 1
ATOM 2478 C CA . LEU A 1 306 ? -46.414 -0.834 67.498 1.00 91.25 306 LEU A CA 1
ATOM 2479 C C . LEU A 1 306 ? -45.888 0.560 67.138 1.00 91.25 306 LEU A C 1
ATOM 2481 O O . LEU A 1 306 ? -45.734 0.857 65.951 1.00 91.25 306 LEU A O 1
ATOM 2485 N N . SER A 1 307 ? -45.616 1.411 68.134 1.00 91.44 307 SER A N 1
ATOM 2486 C CA . SER A 1 307 ? -45.079 2.757 67.887 1.00 91.44 307 SER A CA 1
ATOM 2487 C C . SER A 1 307 ? -43.749 2.678 67.137 1.00 91.44 307 SER A C 1
ATOM 2489 O O . SER A 1 307 ? -43.616 3.285 66.076 1.00 91.44 307 SER A O 1
ATOM 2491 N N . SER A 1 308 ? -42.818 1.842 67.613 1.00 93.31 308 SER A N 1
ATOM 2492 C CA . SER A 1 308 ? -41.516 1.612 66.971 1.00 93.31 308 SER A CA 1
ATOM 2493 C C . SER A 1 308 ? -41.666 1.069 65.548 1.00 93.31 308 SER A C 1
ATOM 2495 O O . SER A 1 308 ? -41.093 1.623 64.615 1.00 93.31 308 SER A O 1
ATOM 2497 N N . ALA A 1 309 ? -42.487 0.032 65.346 1.00 91.00 309 ALA A N 1
ATOM 2498 C CA . ALA A 1 309 ? -42.718 -0.558 64.027 1.00 91.00 309 ALA A CA 1
ATOM 2499 C C . ALA A 1 309 ? -43.376 0.435 63.056 1.00 91.00 309 ALA A C 1
ATOM 2501 O O . ALA A 1 309 ? -43.081 0.427 61.863 1.00 91.00 309 ALA A O 1
ATOM 2502 N N . THR A 1 310 ? -44.252 1.312 63.554 1.00 93.38 310 THR A N 1
ATOM 2503 C CA . THR A 1 310 ? -44.895 2.359 62.750 1.00 93.38 310 THR A CA 1
ATOM 2504 C C . THR A 1 310 ? -43.896 3.436 62.337 1.00 93.38 310 THR A C 1
ATOM 2506 O O . THR A 1 310 ? -43.866 3.810 61.164 1.00 93.38 310 THR A O 1
ATOM 2509 N N . GLU A 1 311 ? -43.059 3.905 63.264 1.00 94.69 311 GLU A N 1
ATOM 2510 C CA . GLU A 1 311 ? -41.981 4.859 62.983 1.00 94.69 311 GLU A CA 1
ATOM 2511 C C . GLU A 1 311 ? -40.977 4.280 61.973 1.00 94.69 311 GLU A C 1
ATOM 2513 O O . GLU A 1 311 ? -40.717 4.899 60.937 1.00 94.69 311 GLU A O 1
ATOM 2518 N N . GLU A 1 312 ? -40.492 3.055 62.194 1.00 95.12 312 GLU A N 1
ATOM 2519 C CA . GLU A 1 312 ? -39.591 2.355 61.269 1.00 95.12 312 GLU A CA 1
ATOM 2520 C C . GLU A 1 312 ? -40.219 2.135 59.886 1.00 95.12 312 GLU A C 1
ATOM 2522 O O . GLU A 1 312 ? -39.550 2.339 58.867 1.00 95.12 312 GLU A O 1
ATOM 2527 N N . LEU A 1 313 ? -41.506 1.768 59.820 1.00 95.50 313 LEU A N 1
ATOM 2528 C CA . LEU A 1 313 ? -42.233 1.613 58.558 1.00 95.50 313 LEU A CA 1
ATOM 2529 C C . LEU A 1 313 ? -42.307 2.944 57.807 1.00 95.50 313 LEU A C 1
ATOM 2531 O O . LEU A 1 313 ? -41.975 2.994 56.624 1.00 95.50 313 LEU A O 1
ATOM 2535 N N . THR A 1 314 ? -42.685 4.031 58.485 1.00 96.12 314 THR A N 1
ATOM 2536 C CA . THR A 1 314 ? -42.772 5.359 57.858 1.00 96.12 314 THR A CA 1
ATOM 2537 C C . THR A 1 314 ? -41.424 5.846 57.327 1.00 96.12 314 THR A C 1
ATOM 2539 O O . THR A 1 314 ? -41.351 6.338 56.197 1.00 96.12 314 THR A O 1
ATOM 2542 N N . LEU A 1 315 ? -40.340 5.634 58.079 1.00 96.94 315 LEU A N 1
ATOM 2543 C CA . LEU A 1 315 ? -38.984 5.959 57.639 1.00 96.94 315 LEU A CA 1
ATOM 2544 C C . LEU A 1 315 ? -38.563 5.104 56.433 1.00 96.94 315 LEU A C 1
ATOM 2546 O O . LEU A 1 315 ? -37.996 5.620 55.467 1.00 96.94 315 LEU A O 1
ATOM 2550 N N . THR A 1 316 ? -38.875 3.806 56.456 1.00 96.00 316 THR A N 1
ATOM 2551 C CA . THR A 1 316 ? -38.596 2.878 55.349 1.00 96.00 316 THR A CA 1
ATOM 2552 C C . THR A 1 316 ? -39.338 3.297 54.080 1.00 96.00 316 THR A C 1
ATOM 2554 O O . THR A 1 316 ? -38.729 3.362 53.013 1.00 96.00 316 THR A O 1
ATOM 2557 N N . GLN A 1 317 ? -40.613 3.675 54.192 1.00 97.31 317 GLN A N 1
ATOM 2558 C CA . GLN A 1 317 ? -41.429 4.180 53.084 1.00 97.31 317 GLN A CA 1
ATOM 2559 C C . GLN A 1 317 ? -40.883 5.484 52.497 1.00 97.31 317 GLN A C 1
ATOM 2561 O O . GLN A 1 317 ? -40.854 5.658 51.277 1.00 97.31 317 GLN A O 1
ATOM 2566 N N . GLN A 1 318 ? -40.413 6.402 53.343 1.00 97.00 318 GLN A N 1
ATOM 2567 C CA . GLN A 1 318 ? -39.784 7.640 52.883 1.00 97.00 318 GLN A CA 1
ATOM 2568 C C . GLN A 1 318 ? -38.471 7.365 52.131 1.00 97.00 318 GLN A C 1
ATOM 2570 O O . GLN A 1 318 ? -38.233 7.936 51.060 1.00 97.00 318 GLN A O 1
ATOM 2575 N N . ASN A 1 319 ? -37.633 6.470 52.659 1.00 96.31 319 ASN A N 1
ATOM 2576 C CA . ASN A 1 319 ? -36.387 6.059 52.014 1.00 96.31 319 ASN A CA 1
ATOM 2577 C C . ASN A 1 319 ? -36.641 5.355 50.677 1.00 96.31 319 ASN A C 1
ATOM 2579 O O . ASN A 1 319 ? -35.954 5.656 49.699 1.00 96.31 319 ASN A O 1
ATOM 2583 N N . LEU A 1 320 ? -37.646 4.476 50.616 1.00 96.44 320 LEU A N 1
ATOM 2584 C CA . LEU A 1 320 ? -38.057 3.784 49.397 1.00 96.44 320 LEU A CA 1
ATOM 2585 C C . LEU A 1 320 ? -38.431 4.787 48.301 1.00 96.44 320 LEU A C 1
ATOM 2587 O O . LEU A 1 320 ? -37.799 4.783 47.248 1.00 96.44 320 LEU A O 1
ATOM 2591 N N . ARG A 1 321 ? -39.354 5.717 48.587 1.00 96.88 321 ARG A N 1
ATOM 2592 C CA . ARG A 1 321 ? -39.776 6.758 47.629 1.00 96.88 321 ARG A CA 1
ATOM 2593 C C . ARG A 1 321 ? -38.603 7.597 47.123 1.00 96.88 321 ARG A C 1
ATOM 2595 O O . ARG A 1 321 ? -38.523 7.912 45.940 1.00 96.88 321 ARG A O 1
ATOM 2602 N N . THR A 1 322 ? -37.680 7.952 48.017 1.00 97.31 322 THR A N 1
ATOM 2603 C CA . THR A 1 322 ? -36.490 8.740 47.663 1.00 97.31 322 THR A CA 1
ATOM 2604 C C . THR A 1 322 ? -35.577 7.965 46.711 1.00 97.31 322 THR A C 1
ATOM 2606 O O . THR A 1 322 ? -35.095 8.511 45.722 1.00 97.31 322 THR A O 1
ATOM 2609 N N . LYS A 1 323 ? -35.334 6.681 46.993 1.00 95.38 323 LYS A N 1
ATOM 2610 C CA . LYS A 1 323 ? -34.472 5.818 46.175 1.00 95.38 323 LYS A CA 1
ATOM 2611 C C . LYS A 1 323 ? -35.111 5.461 44.832 1.00 95.38 323 LYS A C 1
ATOM 2613 O O . LYS A 1 323 ? -34.390 5.423 43.841 1.00 95.38 323 LYS A O 1
ATOM 2618 N N . GLU A 1 324 ? -36.428 5.264 44.787 1.00 97.12 324 GLU A N 1
ATOM 2619 C CA . GLU A 1 324 ? -37.192 5.075 43.545 1.00 97.12 324 GLU A CA 1
ATOM 2620 C C . GLU A 1 324 ? -37.076 6.305 42.637 1.00 97.12 324 GLU A C 1
ATOM 2622 O O . GLU A 1 324 ? -36.660 6.175 41.489 1.00 97.12 324 GLU A O 1
ATOM 2627 N N . ALA A 1 325 ? -37.295 7.510 43.175 1.00 97.19 325 ALA A N 1
ATOM 2628 C CA . ALA A 1 325 ? -37.153 8.746 42.404 1.00 97.19 325 ALA A CA 1
ATOM 2629 C C . ALA A 1 325 ? -35.729 8.945 41.848 1.00 97.19 325 ALA A C 1
ATOM 2631 O O . ALA A 1 325 ? -35.557 9.368 40.706 1.00 97.19 325 ALA A O 1
ATOM 2632 N N . LEU A 1 326 ? -34.696 8.614 42.634 1.00 97.06 326 LEU A N 1
ATOM 2633 C CA . LEU A 1 326 ? -33.305 8.651 42.168 1.00 97.06 326 LEU A CA 1
ATOM 2634 C C . LEU A 1 326 ? -33.034 7.621 41.059 1.00 97.06 326 LEU A C 1
ATOM 2636 O O . LEU A 1 326 ? -32.232 7.891 40.165 1.00 97.06 326 LEU A O 1
ATOM 2640 N N . ALA A 1 327 ? -33.674 6.449 41.112 1.00 97.06 327 ALA A N 1
ATOM 2641 C CA . ALA A 1 327 ? -33.526 5.416 40.090 1.00 97.06 327 ALA A CA 1
ATOM 2642 C C . ALA A 1 327 ? -34.155 5.857 38.768 1.00 97.06 327 ALA A C 1
ATOM 2644 O O . ALA A 1 327 ? -33.527 5.703 37.722 1.00 97.06 327 ALA A O 1
ATOM 2645 N N . ASP A 1 328 ? -35.341 6.458 38.823 1.00 97.00 328 ASP A N 1
ATOM 2646 C CA . ASP A 1 328 ? -36.047 6.957 37.642 1.00 97.00 328 ASP A CA 1
ATOM 2647 C C . ASP A 1 328 ? -35.315 8.144 36.989 1.00 97.00 328 ASP A C 1
ATOM 2649 O O . ASP A 1 328 ? -35.196 8.206 35.761 1.00 97.00 328 ASP A O 1
ATOM 2653 N N . ASP A 1 329 ? -34.757 9.060 37.791 1.00 96.94 329 ASP A N 1
ATOM 2654 C CA . ASP A 1 329 ? -33.921 10.166 37.299 1.00 96.94 329 ASP A CA 1
ATOM 2655 C C . ASP A 1 329 ? -32.644 9.650 36.619 1.00 96.94 329 ASP A C 1
ATOM 2657 O O . ASP A 1 329 ? -32.297 10.084 35.516 1.00 96.94 329 ASP A O 1
ATOM 2661 N N . LEU A 1 330 ? -31.955 8.685 37.238 1.00 96.31 330 LEU A N 1
ATOM 2662 C CA . LEU A 1 330 ? -30.746 8.104 36.662 1.00 96.31 330 LEU A CA 1
ATOM 2663 C C . LEU A 1 330 ? -31.045 7.314 35.379 1.00 96.31 330 LEU A C 1
ATOM 2665 O O . LEU A 1 330 ? -30.310 7.458 34.402 1.00 96.31 330 LEU A O 1
ATOM 2669 N N . ASP A 1 331 ? -32.125 6.529 35.342 1.00 97.12 331 ASP A N 1
ATOM 2670 C CA . ASP A 1 331 ? -32.560 5.810 34.137 1.00 97.12 331 ASP A CA 1
ATOM 2671 C C . ASP A 1 331 ? -32.888 6.792 33.000 1.00 97.12 331 ASP A C 1
ATOM 2673 O O . ASP A 1 331 ? -32.379 6.640 31.889 1.00 97.12 331 ASP A O 1
ATOM 2677 N N . SER A 1 332 ? -33.611 7.876 33.295 1.00 96.38 332 SER A N 1
ATOM 2678 C CA . SER A 1 332 ? -33.931 8.934 32.324 1.00 96.38 332 SER A CA 1
ATOM 2679 C C . SER A 1 332 ? -32.676 9.623 31.778 1.00 96.38 332 SER A C 1
ATOM 2681 O O . SER A 1 332 ? -32.556 9.857 30.570 1.00 96.38 332 SER A O 1
ATOM 2683 N N . LYS A 1 333 ? -31.696 9.914 32.644 1.00 95.06 333 LYS A N 1
ATOM 2684 C CA . LYS A 1 333 ? -30.397 10.478 32.240 1.00 95.06 333 LYS A CA 1
ATOM 2685 C C . LYS A 1 333 ? -29.611 9.523 31.349 1.00 95.06 333 LYS A C 1
ATOM 2687 O O . LYS A 1 333 ? -29.033 9.970 30.356 1.00 95.06 333 LYS A O 1
ATOM 2692 N N . ILE A 1 334 ? -29.610 8.228 31.666 1.00 94.88 334 ILE A N 1
ATOM 2693 C CA . ILE A 1 334 ? -28.969 7.195 30.842 1.00 94.88 334 ILE A CA 1
ATOM 2694 C C . ILE A 1 334 ? -29.647 7.124 29.470 1.00 94.88 334 ILE A C 1
ATOM 2696 O O . ILE A 1 334 ? -28.950 7.158 28.459 1.00 94.88 334 ILE A O 1
ATOM 2700 N N . GLN A 1 335 ? -30.983 7.090 29.410 1.00 94.62 335 GLN A N 1
ATOM 2701 C CA . GLN A 1 335 ?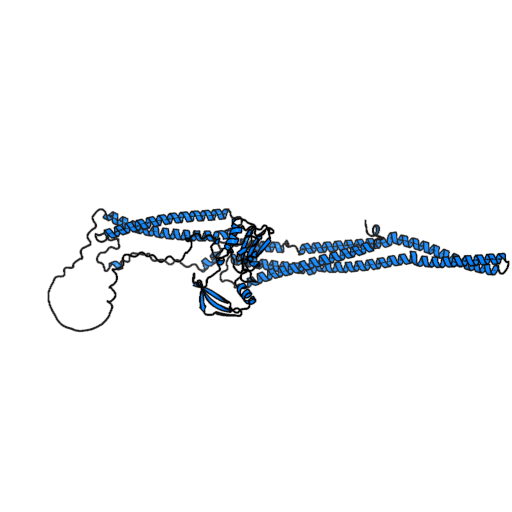 -31.729 7.059 28.146 1.00 94.62 335 GLN A CA 1
ATOM 2702 C C . GLN A 1 335 ? -31.457 8.299 27.285 1.00 94.62 335 GLN A C 1
ATOM 2704 O O . GLN A 1 335 ? -31.174 8.175 26.094 1.00 94.62 335 GLN A O 1
ATOM 2709 N N . THR A 1 336 ? -31.469 9.487 27.892 1.00 93.81 336 THR A N 1
ATOM 2710 C CA . THR A 1 336 ? -31.175 10.754 27.202 1.00 93.81 336 THR A CA 1
ATOM 2711 C C . THR A 1 336 ? -29.744 10.766 26.664 1.00 93.81 336 THR A C 1
ATOM 2713 O O . THR A 1 336 ? -29.508 11.107 25.507 1.00 93.81 336 THR A O 1
ATOM 2716 N N . SER A 1 337 ? -28.777 10.329 27.476 1.00 91.75 337 SER A N 1
ATOM 2717 C CA . SER A 1 337 ? -27.372 10.233 27.060 1.00 91.75 337 SER A CA 1
ATOM 2718 C C . SER A 1 337 ? -27.181 9.207 25.941 1.00 91.75 337 SER A C 1
ATOM 2720 O O . SER A 1 337 ? -26.364 9.413 25.050 1.00 91.75 337 SER A O 1
ATOM 2722 N N . GLN A 1 338 ? -27.963 8.125 25.948 1.00 91.19 338 GLN A N 1
ATOM 2723 C CA . GLN A 1 338 ? -27.937 7.104 24.905 1.00 91.19 338 GLN A CA 1
ATOM 2724 C C . GLN A 1 338 ? -28.540 7.601 23.581 1.00 91.19 338 GLN A C 1
ATOM 2726 O O . GLN A 1 338 ? -28.034 7.242 22.521 1.00 91.19 338 GLN A O 1
ATOM 2731 N N . GLN A 1 339 ? -29.586 8.431 23.622 1.00 90.12 339 GLN A N 1
ATOM 2732 C CA . GLN A 1 339 ? -30.164 9.063 22.427 1.00 90.12 339 GLN A CA 1
ATOM 2733 C C . GLN A 1 339 ? -29.240 10.128 21.824 1.00 90.12 339 GLN A C 1
ATOM 2735 O O . GLN A 1 339 ? -29.193 10.278 20.607 1.00 90.12 339 GLN A O 1
ATOM 2740 N N . ASN A 1 340 ? -28.483 10.827 22.671 1.00 90.25 340 ASN A N 1
ATOM 2741 C CA . ASN A 1 340 ? -27.541 11.868 22.260 1.00 90.25 340 ASN A CA 1
ATOM 2742 C C . ASN A 1 340 ? -26.164 11.323 21.834 1.00 90.25 340 ASN A C 1
ATOM 2744 O O . ASN A 1 340 ? -25.267 12.109 21.537 1.00 90.25 340 ASN A O 1
ATOM 2748 N N . ALA A 1 341 ? -25.969 10.002 21.826 1.00 87.44 341 ALA A N 1
ATOM 2749 C CA . ALA A 1 341 ? -24.703 9.388 21.447 1.00 87.44 341 ALA A CA 1
ATOM 2750 C C . ALA A 1 341 ? -24.429 9.544 19.941 1.00 87.44 341 ALA A C 1
ATOM 2752 O O . ALA A 1 341 ? -25.253 9.172 19.105 1.00 87.44 341 ALA A O 1
ATOM 2753 N N . GLU A 1 342 ? -23.241 10.040 19.586 1.00 86.19 342 GLU A N 1
ATOM 2754 C CA . GLU A 1 342 ? -22.834 10.208 18.185 1.00 86.19 342 GLU A CA 1
ATOM 2755 C C . GLU A 1 342 ? -22.440 8.874 17.542 1.00 86.19 342 GLU A C 1
ATOM 2757 O O . GLU A 1 342 ? -22.680 8.645 16.353 1.00 86.19 342 GLU A O 1
ATOM 2762 N N . ARG A 1 343 ? -21.828 7.972 18.318 1.00 89.81 343 ARG A N 1
ATOM 2763 C CA . ARG A 1 343 ? -21.391 6.657 17.846 1.00 89.81 343 ARG A CA 1
ATOM 2764 C C . ARG A 1 343 ? -22.078 5.556 18.632 1.00 89.81 343 ARG A C 1
ATOM 2766 O O . ARG A 1 343 ? -22.211 5.607 19.850 1.00 89.81 343 ARG A O 1
ATOM 2773 N N . LYS A 1 344 ? -22.402 4.461 17.939 1.00 84.88 344 LYS A N 1
ATOM 2774 C CA . LYS A 1 344 ? -22.961 3.256 18.578 1.00 84.88 344 LYS A CA 1
ATOM 2775 C C . LYS A 1 344 ? -22.055 2.691 19.686 1.00 84.88 344 LYS A C 1
ATOM 2777 O O . LYS A 1 344 ? -22.567 2.105 20.632 1.00 84.88 344 LYS A O 1
ATOM 2782 N N . SER A 1 345 ? -20.736 2.878 19.582 1.00 88.25 345 SER A N 1
ATOM 2783 C CA . SER A 1 345 ? -19.743 2.445 20.578 1.00 88.25 345 SER A CA 1
ATOM 2784 C C . SER A 1 345 ? -19.773 3.240 21.885 1.00 88.25 345 SER A C 1
ATOM 2786 O O . SER A 1 345 ? -19.258 2.763 22.894 1.00 88.25 345 SER A O 1
ATOM 2788 N N . ASP A 1 346 ? -20.378 4.430 21.898 1.00 89.62 346 ASP A N 1
ATOM 2789 C CA . ASP A 1 346 ? -20.388 5.307 23.076 1.00 89.62 346 ASP A CA 1
ATOM 2790 C C . ASP A 1 346 ? -21.241 4.727 24.214 1.00 89.62 346 ASP A C 1
ATOM 2792 O O . ASP A 1 346 ? -21.135 5.150 25.363 1.00 89.62 346 ASP A O 1
ATOM 2796 N N . CYS A 1 347 ? -22.020 3.678 23.928 1.00 88.44 347 CYS A N 1
ATOM 2797 C CA . CYS A 1 347 ? -22.741 2.898 24.926 1.00 88.44 347 CYS A CA 1
ATOM 2798 C C . CYS A 1 347 ? -21.835 2.370 26.057 1.00 88.44 347 CYS A C 1
ATOM 2800 O O . CYS A 1 347 ? -22.312 2.217 27.183 1.00 88.44 347 CYS A O 1
ATOM 2802 N N . VAL A 1 348 ? -20.536 2.157 25.796 1.00 91.38 348 VAL A N 1
ATOM 2803 C CA . VAL A 1 348 ? -19.540 1.743 26.802 1.00 91.38 348 VAL A CA 1
ATOM 2804 C C . VAL A 1 348 ? -19.388 2.789 27.912 1.00 91.38 348 VAL A C 1
ATOM 2806 O O . VAL A 1 348 ? -19.217 2.434 29.077 1.00 91.38 348 VAL A O 1
ATOM 2809 N N . LEU A 1 349 ? -19.518 4.077 27.589 1.00 90.06 349 LEU A N 1
ATOM 2810 C CA . LEU A 1 349 ? -19.381 5.173 28.555 1.00 90.06 349 LEU A CA 1
ATOM 2811 C C . LEU A 1 349 ? -20.524 5.193 29.580 1.00 90.06 349 LEU A C 1
ATOM 2813 O O . LEU A 1 349 ? -20.368 5.713 30.682 1.00 90.06 349 LEU A O 1
ATOM 2817 N N . LEU A 1 350 ? -21.660 4.579 29.239 1.00 92.75 350 LEU A N 1
ATOM 2818 C CA . LEU A 1 350 ? -22.840 4.506 30.098 1.00 92.75 350 LEU A CA 1
ATOM 2819 C C . LEU A 1 350 ? -22.808 3.304 31.055 1.00 92.75 350 LEU A C 1
ATOM 2821 O O . LEU A 1 350 ? -23.658 3.217 31.940 1.00 92.75 350 LEU A O 1
ATOM 2825 N N . LEU A 1 351 ? -21.851 2.376 30.919 1.00 93.62 351 LEU A N 1
ATOM 2826 C CA . LEU A 1 351 ? -21.826 1.137 31.710 1.00 93.62 351 LEU A CA 1
ATOM 2827 C C . LEU A 1 351 ? -21.710 1.393 33.217 1.00 93.62 351 LEU A C 1
ATOM 2829 O O . LEU A 1 351 ? -22.405 0.746 33.996 1.00 93.62 351 LEU A O 1
ATOM 2833 N N . SER A 1 352 ? -20.906 2.376 33.634 1.00 93.69 352 SER A N 1
ATOM 2834 C CA . SER A 1 352 ? -20.792 2.732 35.055 1.00 93.69 352 SER A CA 1
ATOM 2835 C C . SER A 1 352 ? -22.106 3.276 35.618 1.00 93.69 352 SER A C 1
ATOM 2837 O O . SER A 1 352 ? -22.471 2.940 36.738 1.00 93.69 352 SER A O 1
ATOM 2839 N N . GLN A 1 353 ? -22.833 4.091 34.847 1.00 94.62 353 GLN A N 1
ATOM 2840 C CA . GLN A 1 353 ? -24.132 4.621 35.268 1.00 94.62 353 GLN A CA 1
ATOM 2841 C C . GLN A 1 353 ? -25.189 3.512 35.320 1.00 94.62 353 GLN A C 1
ATOM 2843 O O . GLN A 1 353 ? -25.975 3.459 36.262 1.00 94.62 353 GLN A O 1
ATOM 2848 N N . LYS A 1 354 ? -25.178 2.588 34.347 1.00 94.94 354 LYS A N 1
ATOM 2849 C CA . LYS A 1 354 ? -26.047 1.401 34.343 1.00 94.94 354 LYS A CA 1
ATOM 2850 C C . LYS A 1 354 ? -25.790 0.494 35.549 1.00 94.94 354 LYS A C 1
ATOM 2852 O O . LYS A 1 354 ? -26.749 -0.025 36.111 1.00 94.94 354 LYS A O 1
ATOM 2857 N N . LEU A 1 355 ? -24.533 0.345 35.978 1.00 95.69 355 LEU A N 1
ATOM 2858 C CA . LEU A 1 355 ? -24.192 -0.373 37.209 1.00 95.69 355 LEU A CA 1
ATOM 2859 C C . LEU A 1 355 ? -24.765 0.333 38.445 1.00 95.69 355 LEU A C 1
ATOM 2861 O O . LEU A 1 355 ? -25.452 -0.305 39.235 1.00 95.69 355 LEU A O 1
ATOM 2865 N N . SER A 1 356 ? -24.572 1.648 38.577 1.00 95.44 356 SER A N 1
ATOM 2866 C CA . SER A 1 356 ? -25.145 2.411 39.695 1.00 95.44 356 SER A CA 1
ATOM 2867 C C . SER A 1 356 ? -26.674 2.341 39.730 1.00 95.44 356 SER A C 1
ATOM 2869 O O . SER A 1 356 ? -27.270 2.247 40.801 1.00 95.44 356 SER A O 1
ATOM 2871 N N . LEU A 1 357 ? -27.327 2.338 38.565 1.00 97.44 357 LEU A N 1
ATOM 2872 C CA . LEU A 1 357 ? -28.768 2.129 38.464 1.00 97.44 357 LEU A CA 1
ATOM 2873 C C . LEU A 1 357 ? -29.177 0.725 38.936 1.00 97.44 357 LEU A C 1
ATOM 2875 O O . LEU A 1 357 ? -30.186 0.587 39.625 1.00 97.44 357 LEU A O 1
ATOM 2879 N N . LEU A 1 358 ? -28.406 -0.310 38.593 1.00 97.00 358 LEU A N 1
ATOM 2880 C CA . LEU A 1 358 ? -28.643 -1.681 39.051 1.00 97.00 358 LEU A CA 1
ATOM 2881 C C . LEU A 1 358 ? -28.513 -1.793 40.576 1.00 97.00 358 LEU A C 1
ATOM 2883 O O . LEU A 1 358 ? -29.407 -2.338 41.222 1.00 97.00 358 LEU A O 1
ATOM 2887 N N . GLU A 1 359 ? -27.456 -1.228 41.161 1.00 96.00 359 GLU A N 1
ATOM 2888 C CA . GLU A 1 359 ? -27.252 -1.181 42.617 1.00 96.00 359 GLU A CA 1
ATOM 2889 C C . GLU A 1 359 ? -28.399 -0.444 43.322 1.00 96.00 359 GLU A C 1
ATOM 2891 O O . GLU A 1 359 ? -28.907 -0.886 44.355 1.00 96.00 359 GLU A O 1
ATOM 2896 N N . LEU A 1 360 ? -28.854 0.663 42.732 1.00 96.31 360 LEU A N 1
ATOM 2897 C CA . LEU A 1 360 ? -29.960 1.450 43.258 1.00 96.31 360 LEU A CA 1
ATOM 2898 C C . LEU A 1 360 ? -31.292 0.690 43.186 1.00 96.31 360 LEU A C 1
ATOM 2900 O O . LEU A 1 360 ? -32.034 0.676 44.168 1.00 96.31 360 LEU A O 1
ATOM 2904 N N . ARG A 1 361 ? -31.571 -0.003 42.075 1.00 97.25 361 ARG A N 1
ATOM 2905 C CA . ARG A 1 361 ? -32.748 -0.879 41.931 1.00 97.25 361 ARG A CA 1
ATOM 2906 C C . ARG A 1 361 ? -32.717 -2.046 42.917 1.00 97.25 361 ARG A C 1
ATOM 2908 O O . ARG A 1 361 ? -33.750 -2.380 43.492 1.00 97.25 361 ARG A O 1
ATOM 2915 N N . HIS A 1 362 ? -31.547 -2.627 43.176 1.00 96.62 362 HIS A N 1
ATOM 2916 C CA . HIS A 1 362 ? -31.394 -3.658 44.202 1.00 96.62 362 HIS A CA 1
ATOM 2917 C C . HIS A 1 362 ? -31.685 -3.111 45.611 1.00 96.62 362 HIS A C 1
ATOM 2919 O O . HIS A 1 362 ? -32.407 -3.738 46.387 1.00 96.62 362 HIS A O 1
ATOM 2925 N N . ALA A 1 363 ? -31.196 -1.907 45.935 1.00 95.81 363 ALA A N 1
ATOM 2926 C CA . ALA A 1 363 ? -31.516 -1.243 47.199 1.00 95.81 363 ALA A CA 1
ATOM 2927 C C . ALA A 1 363 ? -33.026 -0.969 47.348 1.00 95.81 363 ALA A C 1
ATOM 2929 O O . ALA A 1 363 ? -33.584 -1.202 48.419 1.00 95.81 363 ALA A O 1
ATOM 2930 N N . VAL A 1 364 ? -33.697 -0.538 46.273 1.00 97.31 364 VAL A N 1
ATOM 2931 C CA . VAL A 1 364 ? -35.162 -0.382 46.223 1.00 97.31 364 VAL A CA 1
ATOM 2932 C C . VAL A 1 364 ? -35.864 -1.710 46.513 1.00 97.31 364 VAL A C 1
ATOM 2934 O O . VAL A 1 364 ? -36.761 -1.750 47.351 1.00 97.31 364 VAL A O 1
ATOM 2937 N N . GLN A 1 365 ? -35.435 -2.811 45.891 1.00 96.62 365 GLN A N 1
ATOM 2938 C CA . GLN A 1 365 ? -36.046 -4.124 46.109 1.00 96.62 365 GLN A CA 1
ATOM 2939 C C . GLN A 1 365 ? -35.893 -4.610 47.561 1.00 96.62 365 GLN A C 1
ATOM 2941 O O . GLN A 1 365 ? -36.846 -5.128 48.144 1.00 96.62 365 GLN A O 1
ATOM 2946 N N . SER A 1 366 ? -34.729 -4.386 48.176 1.00 96.06 366 SER A N 1
ATOM 2947 C CA . SER A 1 366 ? -34.489 -4.698 49.593 1.00 96.06 366 SER A CA 1
ATOM 2948 C C . SER A 1 366 ? -35.374 -3.865 50.536 1.00 96.06 366 SER A C 1
ATOM 2950 O O . SER A 1 366 ? -35.955 -4.389 51.494 1.00 96.06 366 SER A O 1
ATOM 2952 N N . LEU A 1 367 ? -35.556 -2.575 50.230 1.00 96.56 367 LEU A N 1
ATOM 2953 C CA . LEU A 1 367 ? -36.465 -1.699 50.973 1.00 96.56 367 LEU A CA 1
ATOM 2954 C C . LEU A 1 367 ? -37.931 -2.124 50.819 1.00 96.56 367 LEU A C 1
ATOM 2956 O O . LEU A 1 367 ? -38.642 -2.131 51.819 1.00 96.56 367 LEU A O 1
ATOM 2960 N N . ARG A 1 368 ? -38.369 -2.554 49.626 1.00 97.31 368 ARG A N 1
ATOM 2961 C CA . ARG A 1 368 ? -39.718 -3.119 49.417 1.00 97.31 368 ARG A CA 1
ATOM 2962 C C . ARG A 1 368 ? -39.951 -4.376 50.251 1.00 97.31 368 ARG A C 1
ATOM 2964 O O . ARG A 1 368 ? -41.010 -4.520 50.854 1.00 97.31 368 ARG A O 1
ATOM 2971 N N . GLY A 1 369 ? -38.957 -5.262 50.343 1.00 95.81 369 GLY A N 1
ATOM 2972 C CA . GLY A 1 369 ? -39.021 -6.427 51.233 1.00 95.81 369 GLY A CA 1
ATOM 2973 C C . GLY A 1 369 ? -39.138 -6.027 52.710 1.00 95.81 369 GLY A C 1
ATOM 2974 O O . GLY A 1 369 ? -39.960 -6.571 53.447 1.00 95.81 369 GLY A O 1
ATOM 2975 N N . SER A 1 370 ? -38.365 -5.023 53.133 1.00 95.06 370 SER A N 1
ATOM 2976 C CA . SER A 1 370 ? -38.408 -4.488 54.501 1.00 95.06 370 SER A CA 1
ATOM 2977 C C . SER A 1 370 ? -39.748 -3.822 54.828 1.00 95.06 370 SER A C 1
ATOM 2979 O O . SER A 1 370 ? -40.287 -4.044 55.912 1.00 95.06 370 SER A O 1
ATOM 2981 N N . GLU A 1 371 ? -40.308 -3.056 53.888 1.00 97.06 371 GLU A N 1
ATOM 2982 C CA . GLU A 1 371 ? -41.637 -2.451 53.991 1.00 97.06 371 GLU A CA 1
ATOM 2983 C C . GLU A 1 371 ? -42.719 -3.525 54.117 1.00 97.06 371 GLU A C 1
ATOM 2985 O O . GLU A 1 371 ? -43.532 -3.456 55.035 1.00 97.06 371 GLU A O 1
ATOM 2990 N N . ALA A 1 372 ? -42.713 -4.544 53.251 1.00 96.12 372 ALA A N 1
ATOM 2991 C CA . ALA A 1 372 ? -43.685 -5.634 53.299 1.00 96.12 372 ALA A CA 1
ATOM 2992 C C . ALA A 1 372 ? -43.643 -6.377 54.646 1.00 96.12 372 ALA A C 1
ATOM 2994 O O . ALA A 1 372 ? -44.690 -6.659 55.237 1.00 96.12 372 ALA A O 1
ATOM 2995 N N . ARG A 1 373 ? -42.436 -6.629 55.172 1.00 95.81 373 ARG A N 1
ATOM 2996 C CA . ARG A 1 373 ? -42.227 -7.237 56.494 1.00 95.81 373 ARG A CA 1
ATOM 2997 C C . ARG A 1 373 ? -42.794 -6.368 57.620 1.00 95.81 373 ARG A C 1
ATOM 2999 O O . ARG A 1 373 ? -43.588 -6.859 58.418 1.00 95.81 373 ARG A O 1
ATOM 3006 N N . LEU A 1 374 ? -42.412 -5.090 57.679 1.00 95.38 374 LEU A N 1
ATOM 3007 C CA . LEU A 1 374 ? -42.863 -4.156 58.720 1.00 95.38 374 LEU A CA 1
ATOM 3008 C C . LEU A 1 374 ? -44.374 -3.893 58.638 1.00 95.38 374 LEU A C 1
ATOM 3010 O O . LEU A 1 374 ? -45.045 -3.835 59.663 1.00 95.38 374 LEU A O 1
ATOM 3014 N N . SER A 1 375 ? -44.924 -3.794 57.427 1.00 95.50 375 SER A N 1
ATOM 3015 C CA . SER A 1 375 ? -46.362 -3.648 57.180 1.00 95.50 375 SER A CA 1
ATOM 3016 C C . SER A 1 375 ? -47.144 -4.863 57.686 1.00 95.50 375 SER A C 1
ATOM 3018 O O . SER A 1 375 ? -48.148 -4.701 58.376 1.00 95.50 375 SER A O 1
ATOM 3020 N N . SER A 1 376 ? -46.639 -6.078 57.442 1.00 93.88 376 SER A N 1
ATOM 3021 C CA . SER A 1 376 ? -47.250 -7.317 57.946 1.00 93.88 376 SER A CA 1
ATOM 3022 C C . SER A 1 376 ? -47.204 -7.402 59.477 1.00 93.88 376 SER A C 1
ATOM 3024 O O . SER A 1 376 ? -48.210 -7.721 60.108 1.00 93.88 376 SER A O 1
ATOM 3026 N N . GLN A 1 377 ? -46.065 -7.058 60.093 1.00 93.38 377 GLN A N 1
ATOM 3027 C CA . GLN A 1 377 ? -45.919 -7.008 61.556 1.00 93.38 377 GLN A CA 1
ATOM 3028 C C . GLN A 1 377 ? -46.852 -5.971 62.191 1.00 93.38 377 GLN A C 1
ATOM 3030 O O . GLN A 1 377 ? -47.537 -6.266 63.171 1.00 93.38 377 GLN A O 1
ATOM 3035 N N . LYS A 1 378 ? -46.919 -4.769 61.607 1.00 93.44 378 LYS A N 1
ATOM 3036 C CA . LYS A 1 378 ? -47.819 -3.705 62.050 1.00 93.44 378 LYS A CA 1
ATOM 3037 C C . LYS A 1 378 ? -49.281 -4.131 61.932 1.00 93.44 378 LYS A C 1
ATOM 3039 O O . LYS A 1 378 ? -50.022 -3.962 62.890 1.00 93.44 378 LYS A O 1
ATOM 3044 N N . ALA A 1 379 ? -49.686 -4.723 60.808 1.00 92.88 379 ALA A N 1
ATOM 3045 C CA . ALA A 1 379 ? -51.056 -5.189 60.604 1.00 92.88 379 ALA A CA 1
ATOM 3046 C C . ALA A 1 379 ? -51.476 -6.229 61.655 1.00 92.88 379 ALA A C 1
ATOM 3048 O O . ALA A 1 379 ? -52.595 -6.164 62.167 1.00 92.88 379 ALA A O 1
ATOM 3049 N N . LEU A 1 380 ? -50.577 -7.151 62.018 1.00 91.50 380 LEU A N 1
ATOM 3050 C CA . LEU A 1 380 ? -50.825 -8.133 63.074 1.00 91.50 380 LEU A CA 1
ATOM 3051 C C . LEU A 1 380 ? -51.015 -7.457 64.446 1.00 91.50 380 LEU A C 1
ATOM 3053 O O . LEU A 1 380 ? -51.980 -7.759 65.149 1.00 91.50 380 LEU A O 1
ATOM 3057 N N . LEU A 1 381 ? -50.143 -6.503 64.799 1.00 89.44 381 LEU A N 1
ATOM 3058 C CA . LEU A 1 381 ? -50.234 -5.725 66.043 1.00 89.44 381 LEU A CA 1
ATOM 3059 C C . LEU A 1 381 ? -51.504 -4.858 66.099 1.00 89.44 381 LEU A C 1
ATOM 3061 O O . LEU A 1 381 ? -52.227 -4.901 67.093 1.00 89.44 381 LEU A O 1
ATOM 3065 N N . ASP A 1 382 ? -51.813 -4.119 65.030 1.00 88.44 382 ASP A N 1
ATOM 3066 C CA . ASP A 1 382 ? -53.006 -3.268 64.916 1.00 88.44 382 ASP A CA 1
ATOM 3067 C C . ASP A 1 382 ? -54.289 -4.095 65.048 1.00 88.44 382 ASP A C 1
ATOM 3069 O O . ASP A 1 382 ? -55.190 -3.728 65.802 1.00 88.44 382 ASP A O 1
ATOM 3073 N N . THR A 1 383 ? -54.365 -5.245 64.368 1.00 88.19 383 THR A N 1
ATOM 3074 C CA . THR A 1 383 ? -55.525 -6.148 64.448 1.00 88.19 383 THR A CA 1
ATOM 3075 C C . THR A 1 383 ? -55.742 -6.628 65.880 1.00 88.19 383 THR A C 1
ATOM 3077 O O . THR A 1 383 ? -56.872 -6.645 66.375 1.00 88.19 383 THR A O 1
ATOM 3080 N N . LYS A 1 384 ? -54.656 -6.984 66.575 1.00 84.62 384 LYS A N 1
ATOM 3081 C CA . LYS A 1 384 ? -54.719 -7.457 67.958 1.00 84.62 384 LYS A CA 1
ATOM 3082 C C . LYS A 1 384 ? -55.099 -6.369 68.948 1.00 84.62 384 LYS A C 1
ATOM 3084 O O . LYS A 1 384 ? -55.912 -6.644 69.823 1.00 84.62 384 LYS A O 1
ATOM 3089 N N . MET A 1 385 ? -54.593 -5.149 68.786 1.00 80.56 385 MET A N 1
ATOM 3090 C CA . MET A 1 385 ? -54.936 -4.026 69.663 1.00 80.56 385 MET A CA 1
ATOM 3091 C C . MET A 1 385 ? -56.331 -3.455 69.387 1.00 80.56 385 MET A C 1
ATOM 3093 O O . MET A 1 385 ? -57.033 -3.054 70.315 1.00 80.56 385 MET A O 1
ATOM 3097 N N . ALA A 1 386 ? -56.790 -3.476 68.133 1.00 79.06 386 ALA A N 1
ATOM 3098 C CA . ALA A 1 386 ? -58.159 -3.108 67.789 1.00 79.06 386 ALA A CA 1
ATOM 3099 C C . ALA A 1 386 ? -59.175 -4.073 68.421 1.00 79.06 386 ALA A C 1
ATOM 3101 O O . ALA A 1 386 ? -60.158 -3.621 69.010 1.00 79.06 386 ALA A O 1
ATOM 3102 N N . ALA A 1 387 ? -58.909 -5.384 68.372 1.00 74.50 387 ALA A N 1
ATOM 3103 C CA . ALA A 1 387 ? -59.767 -6.411 68.965 1.00 74.50 387 ALA A CA 1
ATOM 3104 C C . ALA A 1 387 ? -59.888 -6.313 70.500 1.00 74.50 387 ALA A C 1
ATOM 3106 O O . ALA A 1 387 ? -60.895 -6.741 71.060 1.00 74.50 387 ALA A O 1
ATOM 3107 N N . THR A 1 388 ? -58.891 -5.743 71.183 1.00 65.56 388 THR A N 1
ATOM 3108 C CA . THR A 1 388 ? -58.837 -5.654 72.652 1.00 65.56 388 THR A CA 1
ATOM 3109 C C . THR A 1 388 ? -59.142 -4.262 73.211 1.00 65.56 388 THR A C 1
ATOM 3111 O O . THR A 1 388 ? -59.377 -4.135 74.408 1.00 65.56 388 THR A O 1
ATOM 3114 N N . SER A 1 389 ? -59.252 -3.230 72.364 1.00 57.25 389 SER A N 1
ATOM 3115 C CA . SER A 1 389 ? -59.599 -1.844 72.742 1.00 57.25 389 SER A CA 1
ATOM 3116 C C . SER A 1 389 ? -60.978 -1.661 73.412 1.00 57.25 389 SER A C 1
ATOM 3118 O O . SER A 1 389 ? -61.258 -0.602 73.975 1.00 57.25 389 SER A O 1
ATOM 3120 N N . ALA A 1 390 ? -61.833 -2.690 73.389 1.00 55.59 390 ALA A N 1
ATOM 3121 C CA . ALA A 1 390 ? -63.162 -2.689 74.000 1.00 55.59 390 ALA A CA 1
ATOM 3122 C C . ALA A 1 390 ? -63.179 -3.082 75.497 1.00 55.59 390 ALA A C 1
ATOM 3124 O O . ALA A 1 390 ? -64.207 -2.901 76.151 1.00 55.59 390 ALA A O 1
ATOM 3125 N N . SER A 1 391 ? -62.076 -3.597 76.066 1.00 58.00 391 SER A N 1
ATOM 3126 C CA . SER A 1 391 ? -61.974 -3.935 77.498 1.00 58.00 391 SER A CA 1
ATOM 3127 C C . SER A 1 391 ? -60.562 -3.688 78.056 1.00 58.00 391 SER A C 1
ATOM 3129 O O . SER A 1 391 ? -59.592 -3.856 77.321 1.00 58.00 391 SER A O 1
ATOM 3131 N N . PRO A 1 392 ? -60.394 -3.346 79.350 1.00 62.19 392 PRO A N 1
ATOM 3132 C CA . PRO A 1 392 ? -59.065 -3.239 79.958 1.00 62.19 392 PRO A CA 1
ATOM 3133 C C . PRO A 1 392 ? -58.263 -4.547 79.787 1.00 62.19 392 PRO A C 1
ATOM 3135 O O . PRO A 1 392 ? -58.873 -5.621 79.752 1.00 62.19 392 PRO A O 1
ATOM 3138 N N . PRO A 1 393 ? -56.920 -4.478 79.659 1.00 66.56 393 PRO A N 1
ATOM 3139 C CA . PRO A 1 393 ? -56.090 -5.658 79.448 1.00 66.56 393 PRO A CA 1
ATOM 3140 C C . PRO A 1 393 ? -56.336 -6.678 80.570 1.00 66.56 393 PRO A C 1
ATOM 3142 O O . PRO A 1 393 ? -56.323 -6.298 81.745 1.00 66.56 393 PRO A O 1
ATOM 3145 N N . PRO A 1 394 ? -56.592 -7.955 80.239 1.00 68.50 394 PRO A N 1
ATOM 3146 C CA . PRO A 1 394 ? -56.876 -8.962 81.248 1.00 68.50 394 PRO A CA 1
ATOM 3147 C C . PRO A 1 394 ? -55.629 -9.205 82.114 1.00 68.50 394 PRO A C 1
ATOM 3149 O O . PRO A 1 394 ? -54.508 -9.177 81.588 1.00 68.50 394 PRO A O 1
ATOM 3152 N N . PRO A 1 395 ? -55.779 -9.440 83.432 1.00 67.19 395 PRO A N 1
ATOM 3153 C CA . PRO A 1 395 ? -54.666 -9.906 84.249 1.00 67.19 395 PRO A CA 1
ATOM 3154 C C . PRO A 1 395 ? -54.160 -11.256 83.707 1.00 67.19 395 PRO A C 1
ATOM 3156 O O . PRO A 1 395 ? -54.957 -12.026 83.161 1.00 67.19 395 PRO A O 1
ATOM 3159 N N . PRO A 1 396 ? -52.853 -11.555 83.821 1.00 64.44 396 PRO A N 1
ATOM 3160 C CA . PRO A 1 396 ? -52.307 -12.841 83.400 1.00 64.44 396 PRO A CA 1
ATOM 3161 C C . PRO A 1 396 ? -53.053 -13.990 84.099 1.00 64.44 396 PRO A C 1
ATOM 3163 O O . PRO A 1 396 ? -53.456 -13.829 85.258 1.00 64.44 396 PRO A O 1
ATOM 3166 N N . PRO A 1 397 ? -53.252 -15.139 83.427 1.00 60.75 397 PRO A N 1
ATOM 3167 C CA . PRO A 1 397 ? -53.864 -16.299 84.060 1.00 60.75 397 PRO A CA 1
ATOM 3168 C C . PRO A 1 397 ? -53.084 -16.660 85.331 1.00 60.75 397 PRO A C 1
ATOM 3170 O O . PRO A 1 397 ? -51.856 -16.753 85.317 1.00 60.75 397 PRO A O 1
ATOM 3173 N N . LEU A 1 398 ? -53.805 -16.795 86.449 1.00 52.41 398 LEU A N 1
ATOM 3174 C CA . LEU A 1 398 ? -53.225 -17.226 87.720 1.00 52.41 398 LEU A CA 1
ATOM 3175 C C . LEU A 1 398 ? -52.569 -18.602 87.519 1.00 52.41 398 LEU A C 1
ATOM 3177 O O . LEU A 1 398 ? -53.171 -19.439 86.841 1.00 52.41 398 LEU A O 1
ATOM 3181 N N . PRO A 1 399 ? -51.383 -18.863 88.104 1.00 50.62 399 PRO A N 1
ATOM 3182 C CA . PRO A 1 399 ? -50.791 -20.192 88.069 1.00 50.62 399 PRO A CA 1
ATOM 3183 C C . PRO A 1 399 ? -51.824 -21.192 88.577 1.00 50.62 399 PRO A C 1
ATOM 3185 O O . PRO A 1 399 ? -52.396 -20.988 89.653 1.00 50.62 399 PRO A O 1
ATOM 3188 N N . ALA A 1 400 ? -52.077 -22.253 87.813 1.00 46.41 400 ALA A N 1
ATOM 3189 C CA . ALA A 1 400 ? -52.843 -23.381 88.309 1.00 46.41 400 ALA A CA 1
ATOM 3190 C C . ALA A 1 400 ? -52.026 -24.026 89.439 1.00 46.41 400 ALA A C 1
ATOM 3192 O O . ALA A 1 400 ? -51.205 -24.909 89.212 1.00 46.41 400 ALA A O 1
ATOM 3193 N N . LEU A 1 401 ? -52.200 -23.538 90.670 1.00 41.47 401 LEU A N 1
ATOM 3194 C CA . LEU A 1 401 ? -51.755 -24.249 91.856 1.00 41.47 401 LEU A CA 1
ATOM 3195 C C . LEU A 1 401 ? -52.623 -25.499 91.942 1.00 41.47 401 LEU A C 1
ATOM 3197 O O . LEU A 1 401 ? -53.759 -25.449 92.418 1.00 41.47 401 LEU A O 1
ATOM 3201 N N . ALA A 1 402 ? -52.094 -26.609 91.432 1.00 39.34 402 ALA A N 1
ATOM 3202 C CA . ALA A 1 402 ? -52.593 -27.926 91.763 1.00 39.34 402 ALA A CA 1
ATOM 3203 C C . ALA A 1 402 ? -52.479 -28.079 93.286 1.00 39.34 402 ALA A C 1
ATOM 3205 O O . ALA A 1 402 ? -51.391 -28.247 93.835 1.00 39.34 402 ALA A O 1
ATOM 3206 N N . TYR A 1 403 ? -53.609 -27.927 93.975 1.00 40.06 403 TYR A N 1
ATOM 3207 C CA . TYR A 1 403 ? -53.765 -28.377 95.349 1.00 40.06 403 TYR A CA 1
ATOM 3208 C C . TYR A 1 403 ? -53.662 -29.904 95.325 1.00 40.06 403 TYR A C 1
ATOM 3210 O O . TYR A 1 403 ? -54.617 -30.577 94.946 1.00 40.06 403 TYR A O 1
ATOM 3218 N N . GLU A 1 404 ? -52.507 -30.443 95.700 1.00 38.62 404 GLU A N 1
ATOM 3219 C CA . GLU A 1 404 ? -52.394 -31.839 96.116 1.00 38.62 404 GLU A CA 1
ATOM 3220 C C . GLU A 1 404 ? -52.420 -31.892 97.646 1.00 38.62 404 GLU A C 1
ATOM 3222 O O . GLU A 1 404 ? -51.735 -31.134 98.337 1.00 38.62 404 GLU A O 1
ATOM 3227 N N . ASP A 1 405 ? -53.307 -32.752 98.136 1.00 34.28 405 ASP A N 1
ATOM 3228 C CA . ASP A 1 405 ? -53.695 -32.953 99.526 1.00 34.28 405 ASP A CA 1
ATOM 3229 C C . ASP A 1 405 ? -52.546 -33.542 100.359 1.00 34.28 405 ASP A C 1
ATOM 3231 O O . ASP A 1 405 ? -51.838 -34.464 99.948 1.00 34.28 405 ASP A O 1
ATOM 3235 N N . ASP A 1 406 ? -52.394 -33.025 101.573 1.00 37.16 406 ASP A N 1
ATOM 3236 C CA . ASP A 1 406 ? -51.346 -33.398 102.517 1.00 37.16 406 ASP A CA 1
ATOM 3237 C C . ASP A 1 406 ? -51.737 -34.695 103.262 1.00 37.16 406 ASP A C 1
ATOM 3239 O O . ASP A 1 406 ? -52.660 -34.706 104.082 1.00 37.16 406 ASP A O 1
ATOM 3243 N N . ALA A 1 407 ? -51.023 -35.806 103.034 1.00 34.00 407 ALA A N 1
ATOM 3244 C CA . ALA A 1 407 ? -51.152 -37.015 103.856 1.00 34.00 407 ALA A CA 1
ATOM 3245 C C . ALA A 1 407 ? -49.830 -37.797 104.032 1.00 34.00 407 ALA A C 1
ATOM 3247 O O . ALA A 1 407 ? -49.524 -38.734 103.308 1.00 34.00 407 ALA A O 1
ATOM 3248 N N . ARG A 1 408 ? -49.113 -37.450 105.112 1.00 35.47 408 ARG A N 1
ATOM 3249 C CA . ARG A 1 408 ? -48.368 -38.324 106.056 1.00 35.47 408 ARG A CA 1
ATOM 3250 C C . ARG A 1 408 ? -47.344 -39.374 105.537 1.00 35.47 408 ARG A C 1
ATOM 3252 O O . ARG A 1 408 ? -47.711 -40.465 105.127 1.00 35.47 408 ARG A O 1
ATOM 3259 N N . SER A 1 409 ? -46.090 -39.160 105.985 1.00 31.59 409 SER A N 1
ATOM 3260 C CA . SER A 1 409 ? -45.324 -40.036 106.924 1.00 31.59 409 SER A CA 1
ATOM 3261 C C . SER A 1 409 ? -44.172 -40.954 106.417 1.00 31.59 409 SER A C 1
ATOM 3263 O O . SER A 1 409 ? -44.400 -41.972 105.783 1.00 31.59 409 SER A O 1
ATOM 3265 N N . VAL A 1 410 ? -42.950 -40.594 106.87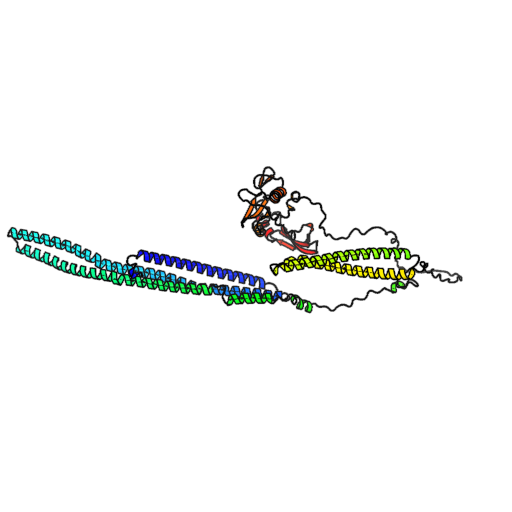0 1.00 35.00 410 VAL A N 1
ATOM 3266 C CA . VAL A 1 410 ? -41.664 -41.298 107.196 1.00 35.00 410 VAL A CA 1
ATOM 3267 C C . VAL A 1 410 ? -41.228 -42.668 106.618 1.00 35.00 410 VAL A C 1
ATOM 3269 O O . VAL A 1 410 ? -41.901 -43.679 106.782 1.00 35.00 410 VAL A O 1
ATOM 3272 N N . GLY A 1 411 ? -39.938 -42.714 106.218 1.00 28.42 411 GLY A N 1
ATOM 3273 C CA . GLY A 1 411 ? -39.023 -43.882 106.247 1.00 28.42 411 GLY A CA 1
ATOM 3274 C C . GLY A 1 411 ? -37.756 -43.681 105.379 1.00 28.42 411 GLY A C 1
ATOM 3275 O O . GLY A 1 411 ? -37.856 -43.650 104.166 1.00 28.42 411 GLY A O 1
ATOM 3276 N N . SER A 1 412 ? -36.607 -43.283 105.942 1.00 28.16 412 SER A N 1
ATOM 3277 C CA . SER A 1 412 ? -35.396 -44.094 106.236 1.00 28.16 412 SER A CA 1
ATOM 3278 C C . SER A 1 412 ? -34.521 -44.588 105.053 1.00 28.16 412 SER A C 1
ATOM 3280 O O . SER A 1 412 ? -34.907 -45.472 104.302 1.00 28.16 412 SER A O 1
ATOM 3282 N N . THR A 1 413 ? -33.262 -44.107 105.068 1.00 28.61 413 THR A N 1
ATOM 3283 C CA . THR A 1 413 ? -31.963 -44.740 104.696 1.00 28.61 413 THR A CA 1
ATOM 3284 C C . THR A 1 413 ? -31.604 -45.150 103.251 1.00 28.61 413 THR A C 1
ATOM 3286 O O . THR A 1 413 ? -31.975 -46.216 102.784 1.00 28.61 413 THR A O 1
ATOM 3289 N N . ASP A 1 414 ? -30.666 -44.363 102.699 1.00 28.17 414 ASP A N 1
ATOM 3290 C CA . ASP A 1 414 ? -29.272 -44.706 102.319 1.00 28.17 414 ASP A CA 1
ATOM 3291 C C . ASP A 1 414 ? -28.914 -45.354 100.946 1.00 28.17 414 ASP A C 1
ATOM 3293 O O . ASP A 1 414 ? -29.434 -46.383 100.532 1.00 28.17 414 ASP A O 1
ATOM 3297 N N . LYS A 1 415 ? -27.855 -44.755 100.364 1.00 31.17 415 LYS A N 1
ATOM 3298 C CA . LYS A 1 415 ? -26.883 -45.184 99.327 1.00 31.17 415 LYS A CA 1
ATOM 3299 C C . LYS A 1 415 ? -27.185 -45.145 97.812 1.00 31.17 415 LYS A C 1
ATOM 3301 O O . LYS A 1 415 ? -27.903 -45.958 97.251 1.00 31.17 415 LYS A O 1
ATOM 3306 N N . THR A 1 416 ? -26.338 -44.328 97.160 1.00 28.25 416 THR A N 1
ATOM 3307 C CA . THR A 1 416 ? -25.378 -44.608 96.049 1.00 28.25 416 THR A CA 1
ATOM 3308 C C . THR A 1 416 ? -25.540 -43.889 94.694 1.00 28.25 416 THR A C 1
ATOM 3310 O O . THR A 1 416 ? -26.336 -44.273 93.858 1.00 28.25 416 THR A O 1
ATOM 3313 N N . LYS A 1 417 ? -24.652 -42.891 94.492 1.00 31.09 417 LYS A N 1
ATOM 3314 C CA . LYS A 1 417 ? -23.674 -42.700 93.386 1.00 31.09 417 LYS A CA 1
ATOM 3315 C C . LYS A 1 417 ? -24.132 -42.834 91.912 1.00 31.09 417 LYS A C 1
ATOM 3317 O O . LYS A 1 417 ? -24.270 -43.943 91.427 1.00 31.09 417 LYS A O 1
ATOM 3322 N N . GLU A 1 418 ? -24.136 -41.710 91.181 1.00 27.83 418 GLU A N 1
ATOM 3323 C CA . GLU A 1 418 ? -23.261 -41.340 90.028 1.00 27.83 418 GLU A CA 1
ATOM 3324 C C . GLU A 1 418 ? -23.816 -40.066 89.340 1.00 27.83 418 GLU A C 1
ATOM 3326 O O . GLU A 1 418 ? -24.993 -39.986 89.030 1.00 27.83 418 GLU A O 1
ATOM 3331 N N . LYS A 1 419 ? -23.107 -38.927 89.406 1.00 30.48 419 LYS A N 1
ATOM 3332 C CA . LYS A 1 419 ? -22.213 -38.321 88.386 1.00 30.48 419 LYS A CA 1
ATOM 3333 C C . LYS A 1 419 ? -22.901 -37.760 87.124 1.00 30.48 419 LYS A C 1
ATOM 3335 O O . LYS A 1 419 ? -23.386 -38.508 86.291 1.00 30.48 419 LYS A O 1
ATOM 3340 N N . GLY A 1 420 ? -22.740 -36.442 86.932 1.00 27.97 420 GLY A N 1
ATOM 3341 C CA . GLY A 1 420 ? -22.902 -35.736 85.650 1.00 27.97 420 GLY A CA 1
ATOM 3342 C C . GLY A 1 420 ? -23.541 -34.351 85.803 1.00 27.97 420 GLY A C 1
ATOM 3343 O O . GLY A 1 420 ? -24.711 -34.182 85.517 1.00 27.97 420 GLY A O 1
ATOM 3344 N N . SER A 1 421 ? -22.889 -33.387 86.462 1.00 36.91 421 SER A N 1
ATOM 3345 C CA . SER A 1 421 ? -22.226 -32.253 85.786 1.00 36.91 421 SER A CA 1
ATOM 3346 C C . SER A 1 421 ? -23.060 -31.600 84.672 1.00 36.91 421 SER A C 1
ATOM 3348 O O . SER A 1 421 ? -23.089 -32.120 83.560 1.00 36.91 421 SER A O 1
ATOM 3350 N N . ARG A 1 422 ? -23.675 -30.446 84.989 1.00 36.94 422 ARG A N 1
ATOM 3351 C CA . ARG A 1 422 ? -23.759 -29.202 84.183 1.00 36.94 422 ARG A CA 1
ATOM 3352 C C . ARG A 1 422 ? -24.820 -28.266 84.782 1.00 36.94 422 ARG A C 1
ATOM 3354 O O . ARG A 1 422 ? -25.928 -28.171 84.281 1.00 36.94 422 ARG A O 1
ATOM 3361 N N . PHE A 1 423 ? -24.473 -27.567 85.858 1.00 30.67 423 PHE A N 1
ATOM 3362 C CA . PHE A 1 423 ? -25.206 -26.377 86.303 1.00 30.67 423 PHE A CA 1
ATOM 3363 C C . PHE A 1 423 ? -24.204 -25.421 86.946 1.00 30.67 423 PHE A C 1
ATOM 3365 O O . PHE A 1 423 ? -24.039 -25.384 88.155 1.00 30.67 423 PHE A O 1
ATOM 3372 N N . ASP A 1 424 ? -23.463 -24.722 86.089 1.00 33.44 424 ASP A N 1
ATOM 3373 C CA . ASP A 1 424 ? -22.619 -23.582 86.459 1.00 33.44 424 ASP A CA 1
ATOM 3374 C C . ASP A 1 424 ? -22.419 -22.691 85.221 1.00 33.44 424 ASP A C 1
ATOM 3376 O O . ASP A 1 424 ? -21.304 -22.448 84.769 1.00 33.44 424 ASP A O 1
ATOM 3380 N N . THR A 1 425 ? -23.512 -22.253 84.576 1.00 35.78 425 THR A N 1
ATOM 3381 C CA . THR A 1 425 ? -23.445 -21.174 83.562 1.00 35.78 425 THR A CA 1
ATOM 3382 C C . THR A 1 425 ? -24.781 -20.458 83.315 1.00 35.78 425 THR A C 1
ATOM 3384 O O . THR A 1 425 ? -25.141 -20.196 82.177 1.00 35.78 425 THR A O 1
ATOM 3387 N N . LEU A 1 426 ? -25.538 -20.094 84.353 1.00 33.78 426 LEU A N 1
ATOM 3388 C CA . LEU A 1 426 ? -26.709 -19.210 84.190 1.00 33.78 426 LEU A CA 1
ATOM 3389 C C . LEU A 1 426 ? -26.754 -18.151 85.294 1.00 33.78 426 LEU A C 1
ATOM 3391 O O . LEU A 1 426 ? -27.660 -18.104 86.121 1.00 33.78 426 LEU A O 1
ATOM 3395 N N . ARG A 1 427 ? -25.729 -17.290 85.322 1.00 37.50 427 ARG A N 1
ATOM 3396 C CA . ARG A 1 427 ? -25.707 -16.128 86.223 1.00 37.50 427 ARG A CA 1
ATOM 3397 C C . ARG A 1 427 ? -25.231 -14.809 85.622 1.00 37.50 427 ARG A C 1
ATOM 3399 O O . ARG A 1 427 ? -24.864 -13.918 86.373 1.00 37.50 427 ARG A O 1
ATOM 3406 N N . HIS A 1 428 ? -25.323 -14.633 84.306 1.00 36.50 428 HIS A N 1
ATOM 3407 C CA . HIS A 1 428 ? -25.272 -13.301 83.695 1.00 36.50 428 HIS A CA 1
ATOM 3408 C C . HIS A 1 428 ? -26.126 -13.251 82.430 1.00 36.50 428 HIS A C 1
ATOM 3410 O O . HIS A 1 428 ? -25.631 -13.435 81.327 1.00 36.50 428 HIS A O 1
ATOM 3416 N N . SER A 1 429 ? -27.418 -12.985 82.594 1.00 34.19 429 SER A N 1
ATOM 3417 C CA . SER A 1 429 ? -28.240 -12.425 81.522 1.00 34.19 429 SER A CA 1
ATOM 3418 C C . SER A 1 429 ? -29.409 -11.684 82.157 1.00 34.19 429 SER A C 1
ATOM 3420 O O . SER A 1 429 ? -30.495 -12.224 82.266 1.00 34.19 429 SER A O 1
ATOM 3422 N N . LEU A 1 430 ? -29.118 -10.510 82.729 1.00 34.00 430 LEU A N 1
ATOM 3423 C CA . LEU A 1 430 ? -30.064 -9.456 83.138 1.00 34.00 430 LEU A CA 1
ATOM 3424 C C . LEU A 1 430 ? -29.241 -8.232 83.604 1.00 34.00 430 LEU A C 1
ATOM 3426 O O . LEU A 1 430 ? -29.304 -7.791 84.745 1.00 34.00 430 LEU A O 1
ATOM 3430 N N . ALA A 1 431 ? -28.376 -7.728 82.724 1.00 35.41 431 ALA A N 1
ATOM 3431 C CA . ALA A 1 431 ? -27.728 -6.421 82.858 1.00 35.41 431 ALA A CA 1
ATOM 3432 C C . ALA A 1 431 ? -27.212 -6.010 81.474 1.00 35.41 431 ALA A C 1
ATOM 3434 O O . ALA A 1 431 ? -26.078 -6.312 81.112 1.00 35.41 431 ALA A O 1
ATOM 3435 N N . GLY A 1 432 ? -28.072 -5.398 80.661 1.00 29.31 432 GLY A N 1
ATOM 3436 C CA . GLY A 1 432 ? -27.675 -5.022 79.305 1.00 29.31 432 GLY A CA 1
ATOM 3437 C C . GLY A 1 432 ? -28.768 -4.449 78.414 1.00 29.31 432 GLY A C 1
ATOM 3438 O O . GLY A 1 432 ? -28.684 -4.609 77.204 1.00 29.31 432 GLY A O 1
ATOM 3439 N N . MET A 1 433 ? -29.777 -3.775 78.969 1.00 32.94 433 MET A N 1
ATOM 3440 C CA . MET A 1 433 ? -30.425 -2.714 78.199 1.00 32.94 433 MET A CA 1
ATOM 3441 C C . MET A 1 433 ? -29.533 -1.469 78.275 1.00 32.94 433 MET A C 1
ATOM 3443 O O . MET A 1 433 ? -28.991 -1.158 79.334 1.00 32.94 433 MET A O 1
ATOM 3447 N N . ILE A 1 434 ? -29.451 -0.750 77.152 1.00 41.56 434 ILE A N 1
ATOM 3448 C CA . ILE A 1 434 ? -28.761 0.532 76.927 1.00 41.56 434 ILE A CA 1
ATOM 3449 C C . ILE A 1 434 ? -27.277 0.411 76.531 1.00 41.56 434 ILE A C 1
ATOM 3451 O O . ILE A 1 434 ? -26.367 0.628 77.327 1.00 41.56 434 ILE A O 1
ATOM 3455 N N . ARG A 1 435 ? -27.039 0.187 75.231 1.00 30.75 435 ARG A N 1
ATOM 3456 C CA . ARG A 1 435 ? -26.071 0.949 74.415 1.00 30.75 435 ARG A CA 1
ATOM 3457 C C . ARG A 1 435 ? -26.332 0.690 72.929 1.00 30.75 435 ARG A C 1
ATOM 3459 O O . ARG A 1 435 ? -26.389 -0.449 72.485 1.00 30.75 435 ARG A O 1
ATOM 3466 N N . SER A 1 436 ? -26.500 1.777 72.182 1.00 28.31 436 SER A N 1
ATOM 3467 C CA . SER A 1 436 ? -26.662 1.817 70.727 1.00 28.31 436 SER A CA 1
ATOM 3468 C C . SER A 1 436 ? -25.570 1.026 69.990 1.00 28.31 436 SER A C 1
ATOM 3470 O O . SER A 1 436 ? -24.390 1.229 70.304 1.00 28.31 436 SER A O 1
ATOM 3472 N N . PRO A 1 437 ? -25.890 0.255 68.939 1.00 26.88 437 PRO A N 1
ATOM 3473 C CA . PRO A 1 437 ? -24.887 -0.230 68.003 1.00 26.88 437 PRO A CA 1
ATOM 3474 C C . PRO A 1 437 ? -24.420 0.924 67.106 1.00 26.88 437 PRO A C 1
ATOM 3476 O O . PRO A 1 437 ? -24.995 1.221 66.063 1.00 26.88 437 PRO A O 1
ATOM 3479 N N . LYS A 1 438 ? -23.354 1.601 67.534 1.00 29.41 438 LYS A N 1
ATOM 3480 C CA . LYS A 1 438 ? -22.518 2.448 66.682 1.00 29.41 438 LYS A CA 1
ATOM 3481 C C . LYS A 1 438 ? -21.211 1.698 66.448 1.00 29.41 438 LYS A C 1
ATOM 3483 O O . LYS A 1 438 ? -20.261 1.905 67.188 1.00 29.41 438 LYS A O 1
ATOM 3488 N N . ALA A 1 439 ? -21.213 0.786 65.480 1.00 34.53 439 ALA A N 1
ATOM 3489 C CA . ALA A 1 439 ? -20.046 0.272 64.755 1.00 34.53 439 ALA A CA 1
ATOM 3490 C C . ALA A 1 439 ? -20.497 -0.926 63.916 1.00 34.53 439 ALA A C 1
ATOM 3492 O O . ALA A 1 439 ? -20.863 -1.949 64.482 1.00 34.53 439 ALA A O 1
ATOM 3493 N N . MET A 1 440 ? -20.496 -0.743 62.595 1.00 29.52 440 MET A N 1
ATOM 3494 C CA . MET A 1 440 ? -20.358 -1.725 61.503 1.00 29.52 440 MET A CA 1
ATOM 3495 C C . MET A 1 440 ? -20.952 -1.077 60.240 1.00 29.52 440 MET A C 1
ATOM 3497 O O . MET A 1 440 ? -21.923 -1.546 59.661 1.00 29.52 440 MET A O 1
ATOM 3501 N N . LEU A 1 441 ? -20.376 0.061 59.836 1.00 30.17 441 LEU A N 1
ATOM 3502 C CA . LEU A 1 441 ? -20.344 0.430 58.426 1.00 30.17 441 LEU A CA 1
ATOM 3503 C C . LEU A 1 441 ? -18.917 0.182 57.964 1.00 30.17 441 LEU A C 1
ATOM 3505 O O . LEU A 1 441 ? -17.972 0.792 58.466 1.00 30.17 441 LEU A O 1
ATOM 3509 N N . GLY A 1 442 ? -18.801 -0.759 57.033 1.00 25.08 442 GLY A N 1
ATOM 3510 C CA . GLY A 1 442 ? -17.620 -0.938 56.219 1.00 25.08 442 GLY A CA 1
ATOM 3511 C C . GLY A 1 442 ? -17.268 0.362 55.502 1.00 25.08 442 GLY A C 1
ATOM 3512 O O . GLY A 1 442 ? -18.126 1.177 55.159 1.00 25.08 442 GLY A O 1
ATOM 3513 N N . SER A 1 443 ? -15.965 0.532 55.343 1.00 28.84 443 SER A N 1
ATOM 3514 C CA . SER A 1 443 ? -15.292 1.653 54.711 1.00 28.84 443 SER A CA 1
ATOM 3515 C C . SER A 1 443 ? -15.847 1.950 53.312 1.00 28.84 443 SER A C 1
ATOM 3517 O O . SER A 1 443 ? -15.513 1.275 52.343 1.00 28.84 443 SER A O 1
ATOM 3519 N N . SER A 1 444 ? -16.662 2.999 53.227 1.00 26.23 444 SER A N 1
ATOM 3520 C CA . SER A 1 444 ? -16.870 3.799 52.020 1.00 26.23 444 SER A CA 1
ATOM 3521 C C . SER A 1 444 ? -16.535 5.239 52.383 1.00 26.23 444 SER A C 1
ATOM 3523 O O . SER A 1 444 ? -17.406 6.074 52.619 1.00 26.23 444 SER A O 1
ATOM 3525 N N . THR A 1 445 ? -15.244 5.525 52.512 1.00 27.53 445 THR A N 1
ATOM 3526 C CA . THR A 1 445 ? -14.732 6.888 52.618 1.00 27.53 445 THR A CA 1
ATOM 3527 C C . THR A 1 445 ? -14.808 7.563 51.254 1.00 27.53 445 THR A C 1
ATOM 3529 O O . THR A 1 445 ? -13.872 7.538 50.462 1.00 27.53 445 THR A O 1
ATOM 3532 N N . SER A 1 446 ? -15.919 8.244 50.995 1.00 30.25 446 SER A N 1
ATOM 3533 C CA . SER A 1 446 ? -15.891 9.427 50.143 1.00 30.25 446 SER A CA 1
ATOM 3534 C C . SER A 1 446 ? -16.950 10.419 50.592 1.00 30.25 446 SER A C 1
ATOM 3536 O O . SER A 1 446 ? -18.130 10.086 50.618 1.00 30.25 446 SER A O 1
ATOM 3538 N N . GLN A 1 447 ? -16.477 11.645 50.828 1.00 33.16 447 GLN A N 1
ATOM 3539 C CA . GLN A 1 447 ? -17.224 12.882 51.057 1.00 33.16 447 GLN A CA 1
ATOM 3540 C C . GLN A 1 447 ? -17.642 13.116 52.505 1.00 33.16 447 GLN A C 1
ATOM 3542 O O . GLN A 1 447 ? -18.758 12.813 52.878 1.00 33.16 447 GLN A O 1
ATOM 3547 N N . PHE A 1 448 ? -16.715 13.662 53.298 1.00 32.03 448 PHE A N 1
ATOM 3548 C CA . PHE A 1 448 ? -16.855 14.947 54.002 1.00 32.03 448 PHE A CA 1
ATOM 3549 C C . PHE A 1 448 ? -15.471 15.312 54.570 1.00 32.03 448 PHE A C 1
ATOM 3551 O O . PHE A 1 448 ? -15.116 14.885 55.662 1.00 32.03 448 PHE A O 1
ATOM 3558 N N . PHE A 1 449 ? -14.669 16.063 53.811 1.00 28.66 449 PHE A N 1
ATOM 3559 C CA . PHE A 1 449 ? -13.521 16.799 54.348 1.00 28.66 449 PHE A CA 1
ATOM 3560 C C . PHE A 1 449 ? -13.472 18.186 53.711 1.00 28.66 449 PHE A C 1
ATOM 3562 O O . PHE A 1 449 ? -13.745 18.335 52.518 1.00 28.66 449 PHE A O 1
ATOM 3569 N N . ASP A 1 450 ? -13.162 19.166 54.557 1.00 31.52 450 ASP A N 1
ATOM 3570 C CA . ASP A 1 450 ? -12.933 20.574 54.253 1.00 31.52 450 ASP A CA 1
ATOM 3571 C C . ASP A 1 450 ? -12.179 20.798 52.937 1.00 31.52 450 ASP A C 1
ATOM 3573 O O . ASP A 1 450 ? -11.199 20.121 52.616 1.00 31.52 450 ASP A O 1
ATOM 3577 N N . VAL A 1 451 ? -12.635 21.794 52.176 1.00 38.91 451 VAL A N 1
ATOM 3578 C CA . VAL A 1 451 ? -12.028 22.213 50.911 1.00 38.91 451 VAL A CA 1
ATOM 3579 C C . VAL A 1 451 ? -10.700 22.915 51.207 1.00 38.91 451 VAL A C 1
ATOM 3581 O O . VAL A 1 451 ? -10.640 24.135 51.324 1.00 38.91 451 VAL A O 1
ATOM 3584 N N . ILE A 1 452 ? -9.618 22.142 51.313 1.00 47.59 452 ILE A N 1
ATOM 3585 C CA . ILE A 1 452 ? -8.256 22.672 51.190 1.00 47.59 452 ILE A CA 1
ATOM 3586 C C . ILE A 1 452 ? -8.071 23.114 49.723 1.00 47.59 452 ILE A C 1
ATOM 3588 O O . ILE A 1 452 ? -8.288 22.284 48.820 1.00 47.59 452 ILE A O 1
ATOM 3592 N N . PRO A 1 453 ? -7.684 24.380 49.454 1.00 57.56 453 PRO A N 1
ATOM 3593 C CA . PRO A 1 453 ? -7.376 24.864 48.109 1.00 57.56 453 PRO A CA 1
ATOM 3594 C C . PRO A 1 453 ? -6.376 23.944 47.395 1.00 57.56 453 PRO A C 1
ATOM 3596 O O . PRO A 1 453 ? -5.428 23.447 48.003 1.00 57.56 453 PRO A O 1
ATOM 3599 N N . THR A 1 454 ? -6.561 23.709 46.093 1.00 61.06 454 THR A N 1
ATOM 3600 C CA . THR A 1 454 ? -5.694 22.830 45.278 1.00 61.06 454 THR A CA 1
ATOM 3601 C C . THR A 1 454 ? -4.211 23.182 45.399 1.00 61.06 454 THR A C 1
ATOM 3603 O O . THR A 1 454 ? -3.379 22.282 45.422 1.00 61.06 454 THR A O 1
ATOM 3606 N N . SER A 1 455 ? -3.872 24.460 45.567 1.00 64.81 455 SER A N 1
ATOM 3607 C CA . SER A 1 455 ? -2.500 24.963 45.716 1.00 64.81 455 SER A CA 1
ATOM 3608 C C . SER A 1 455 ? -1.796 24.596 47.030 1.00 64.81 455 SER A C 1
ATOM 3610 O O . SER A 1 455 ? -0.567 24.668 47.087 1.00 64.81 455 SER A O 1
ATOM 3612 N N . GLU A 1 456 ? -2.536 24.202 48.071 1.00 71.31 456 GLU A N 1
ATOM 3613 C CA . GLU A 1 456 ? -1.989 23.846 49.390 1.00 71.31 456 GLU A CA 1
ATOM 3614 C C . GLU A 1 456 ? -1.743 22.340 49.548 1.00 71.31 456 GLU A C 1
ATOM 3616 O O . GLU A 1 456 ? -1.078 21.910 50.492 1.00 71.31 456 GLU A O 1
ATOM 3621 N N . ARG A 1 457 ? -2.230 21.522 48.606 1.00 80.44 457 ARG A N 1
ATOM 3622 C CA . ARG A 1 457 ? -1.976 20.079 48.624 1.00 80.44 457 ARG A CA 1
ATOM 3623 C C . ARG A 1 457 ? -0.531 19.779 48.202 1.00 80.44 457 ARG A C 1
ATOM 3625 O O . ARG A 1 457 ? -0.036 20.397 47.249 1.00 80.44 457 ARG A O 1
ATOM 3632 N N . PRO A 1 458 ? 0.144 18.808 48.845 1.00 82.69 458 PRO A N 1
ATOM 3633 C CA . PRO A 1 458 ? 1.460 18.338 48.420 1.00 82.69 458 PRO A CA 1
ATOM 3634 C C . PRO A 1 458 ? 1.497 17.989 46.926 1.00 82.69 458 PRO A C 1
ATOM 3636 O O . PRO A 1 458 ? 0.504 17.536 46.362 1.00 82.69 458 PRO A O 1
ATOM 3639 N N . LEU A 1 459 ? 2.655 18.160 46.274 1.00 84.81 459 LEU A N 1
ATOM 3640 C CA . LEU A 1 459 ? 2.810 17.887 44.834 1.00 84.81 459 LEU A CA 1
ATOM 3641 C C . LEU A 1 459 ? 2.359 16.467 44.452 1.00 84.81 459 LEU A C 1
ATOM 3643 O O . LEU A 1 459 ? 1.736 16.286 43.412 1.00 84.81 459 LEU A O 1
ATOM 3647 N N . ALA A 1 460 ? 2.637 15.480 45.308 1.00 81.62 460 ALA A N 1
ATOM 3648 C CA . ALA A 1 460 ? 2.260 14.084 45.096 1.00 81.62 460 ALA A CA 1
ATOM 3649 C C . ALA A 1 460 ? 0.737 13.857 45.017 1.00 81.62 460 ALA A C 1
ATOM 3651 O O . ALA A 1 460 ? 0.300 12.911 44.362 1.00 81.62 460 ALA A O 1
ATOM 3652 N N . ASP A 1 461 ? -0.053 14.742 45.628 1.00 83.25 461 ASP A N 1
ATOM 3653 C CA . ASP A 1 461 ? -1.513 14.639 45.704 1.00 83.25 461 ASP A CA 1
ATOM 3654 C C . ASP A 1 461 ? -2.225 15.412 44.586 1.00 83.25 461 ASP A C 1
ATOM 3656 O O . ASP A 1 461 ? -3.452 15.342 44.461 1.00 83.25 461 ASP A O 1
ATOM 3660 N N . GLN A 1 462 ? -1.468 16.138 43.757 1.00 87.31 462 GLN A N 1
ATOM 3661 C CA . GLN A 1 462 ? -2.001 16.881 42.621 1.00 87.31 462 GLN A CA 1
ATOM 3662 C C . GLN A 1 462 ? -2.460 15.924 41.522 1.00 87.31 462 GLN A C 1
ATOM 3664 O O . GLN A 1 462 ? -1.714 15.061 41.064 1.00 87.31 462 GLN A O 1
ATOM 3669 N N . GLU A 1 463 ? -3.683 16.115 41.039 1.00 89.06 463 GLU A N 1
ATOM 3670 C CA . GLU A 1 463 ? -4.284 15.240 40.027 1.00 89.06 463 GLU A CA 1
ATOM 3671 C C . GLU A 1 463 ? -3.551 15.295 38.680 1.00 89.06 463 GLU A C 1
ATOM 3673 O O . GLU A 1 463 ? -3.511 14.300 37.967 1.00 89.06 463 GLU A O 1
ATOM 3678 N N . TRP A 1 464 ? -2.923 16.428 38.359 1.00 93.00 464 TRP A N 1
ATOM 3679 C CA . TRP A 1 464 ? -2.116 16.642 37.152 1.00 93.00 464 TRP A CA 1
ATOM 3680 C C . TRP A 1 464 ? -0.637 16.269 37.321 1.00 93.00 464 TRP A C 1
ATOM 3682 O O . TRP A 1 464 ? 0.145 16.431 36.379 1.00 93.00 464 TRP A O 1
ATOM 3692 N N . TYR A 1 465 ? -0.219 15.791 38.498 1.00 93.25 465 TYR A N 1
ATOM 3693 C CA . TYR A 1 465 ? 1.147 15.331 38.733 1.00 93.25 465 TYR A CA 1
ATOM 3694 C C . TYR A 1 465 ? 1.252 13.818 38.537 1.00 93.25 465 TYR A C 1
ATOM 3696 O O . TYR A 1 465 ? 0.722 13.030 39.314 1.00 93.25 465 TYR A O 1
ATOM 3704 N N . HIS A 1 466 ? 1.975 13.396 37.502 1.00 89.12 466 HIS A N 1
ATOM 3705 C CA . HIS A 1 466 ? 2.049 11.988 37.092 1.00 89.12 466 HIS A CA 1
ATOM 3706 C C . HIS A 1 466 ? 3.278 11.262 37.649 1.00 89.12 466 HIS A C 1
ATOM 3708 O O . HIS A 1 466 ? 3.417 10.058 37.468 1.00 89.12 466 HIS A O 1
ATOM 3714 N N . GLY A 1 467 ? 4.149 11.954 38.389 1.00 86.69 467 GLY A N 1
ATOM 3715 C CA . GLY A 1 467 ? 5.396 11.371 38.883 1.00 86.69 467 GLY A CA 1
ATOM 3716 C C . GLY A 1 467 ? 6.404 11.123 37.761 1.00 86.69 467 GLY A C 1
ATOM 3717 O O . GLY A 1 467 ? 6.426 11.837 36.754 1.00 86.69 467 GLY A O 1
ATOM 3718 N N . ALA A 1 468 ? 7.262 10.122 37.937 1.00 83.19 468 ALA A N 1
ATOM 3719 C CA . ALA A 1 468 ? 8.279 9.752 36.963 1.00 83.19 468 ALA A CA 1
ATOM 3720 C C . ALA A 1 468 ? 7.674 8.925 35.815 1.00 83.19 468 ALA A C 1
ATOM 3722 O O . ALA A 1 468 ? 7.911 7.724 35.730 1.00 83.19 468 ALA A O 1
ATOM 3723 N N . ILE A 1 469 ? 6.927 9.573 34.910 1.00 84.81 469 ILE A N 1
ATOM 3724 C CA . ILE A 1 469 ? 6.494 8.975 33.631 1.00 84.81 469 ILE A CA 1
ATOM 3725 C C . ILE A 1 469 ? 7.428 9.374 32.467 1.00 84.81 469 ILE A C 1
ATOM 3727 O O . ILE A 1 469 ? 7.972 10.491 32.457 1.00 84.81 469 ILE A O 1
ATOM 3731 N N . PRO A 1 470 ? 7.689 8.480 31.491 1.00 83.69 470 PRO A N 1
ATOM 3732 C CA . PRO A 1 470 ? 8.521 8.780 30.333 1.00 83.69 470 PRO A CA 1
ATOM 3733 C C . PRO A 1 470 ? 7.933 9.900 29.474 1.00 83.69 470 PRO A C 1
ATOM 3735 O O . PRO A 1 470 ? 6.725 10.130 29.427 1.00 83.69 470 PRO A O 1
ATOM 3738 N N . ARG A 1 471 ? 8.798 10.578 28.708 1.00 86.00 471 ARG A N 1
ATOM 3739 C CA . ARG A 1 471 ? 8.362 11.632 27.779 1.00 86.00 471 ARG A CA 1
ATOM 3740 C C . ARG A 1 471 ? 7.341 11.121 26.757 1.00 86.00 471 ARG A C 1
ATOM 3742 O O . ARG A 1 471 ? 6.430 11.867 26.432 1.00 86.00 471 ARG A O 1
ATOM 3749 N N . THR A 1 472 ? 7.510 9.899 26.253 1.00 86.50 472 THR A N 1
ATOM 3750 C CA . THR A 1 472 ? 6.613 9.290 25.258 1.00 86.50 472 THR A CA 1
ATOM 3751 C C . THR A 1 472 ? 5.216 9.059 25.826 1.00 86.50 472 THR A C 1
ATOM 3753 O O . THR A 1 472 ? 4.243 9.470 25.213 1.00 86.50 472 THR A O 1
ATOM 3756 N N . GLU A 1 473 ? 5.119 8.522 27.042 1.00 87.25 473 GLU A N 1
ATOM 3757 C CA . GLU A 1 473 ? 3.841 8.282 27.722 1.00 87.25 473 GLU A CA 1
ATOM 3758 C C . GLU A 1 473 ? 3.110 9.599 28.004 1.00 87.25 473 GLU A C 1
ATOM 3760 O O . GLU A 1 473 ? 1.937 9.764 27.678 1.00 87.25 473 GLU A O 1
ATOM 3765 N N . ALA A 1 474 ? 3.842 10.613 28.476 1.00 90.00 474 ALA A N 1
ATOM 3766 C CA . ALA A 1 474 ? 3.286 11.951 28.632 1.00 90.00 474 ALA A CA 1
ATOM 3767 C C . ALA A 1 474 ? 2.743 12.526 27.311 1.00 90.00 474 ALA A C 1
ATOM 3769 O O . ALA A 1 474 ? 1.783 13.281 27.336 1.00 90.00 474 ALA A O 1
ATOM 3770 N N . GLN A 1 475 ? 3.328 12.198 26.153 1.00 91.38 475 GLN A N 1
ATOM 3771 C CA . GLN A 1 475 ? 2.830 12.665 24.852 1.00 91.38 475 GLN A CA 1
ATOM 3772 C C . GLN A 1 475 ? 1.544 11.956 24.408 1.00 91.38 475 GLN A C 1
ATOM 3774 O O . GLN A 1 475 ? 0.753 12.569 23.693 1.00 91.38 475 GLN A O 1
ATOM 3779 N N . GLU A 1 476 ? 1.341 10.704 24.818 1.00 91.69 476 GLU A N 1
ATOM 3780 C CA . GLU A 1 476 ? 0.142 9.903 24.528 1.00 91.69 476 GLU A CA 1
ATOM 3781 C C . GLU A 1 476 ? -1.058 10.324 25.389 1.00 91.69 476 GLU A C 1
ATOM 3783 O O . GLU A 1 476 ? -2.208 10.278 24.940 1.00 91.69 476 GLU A O 1
ATOM 3788 N N . LEU A 1 477 ? -0.786 10.781 26.614 1.00 91.25 477 LEU A N 1
ATOM 3789 C CA . LEU A 1 477 ? -1.792 11.302 27.541 1.00 91.25 477 LEU A CA 1
ATOM 3790 C C . LEU A 1 477 ? -2.339 12.679 27.130 1.00 91.25 477 LEU A C 1
ATOM 3792 O O . LEU A 1 477 ? -3.460 13.025 27.493 1.00 91.25 477 LEU A O 1
ATOM 3796 N N . LEU A 1 478 ? -1.574 13.453 26.357 1.00 94.06 478 LEU A N 1
ATOM 3797 C CA . LEU A 1 478 ? -1.963 14.778 25.877 1.00 94.06 478 LEU A CA 1
ATOM 3798 C C . LEU A 1 478 ? -2.697 14.668 24.528 1.00 94.06 478 LEU A C 1
ATOM 3800 O O . LEU A 1 478 ? -2.066 14.456 23.485 1.00 94.06 478 LEU A O 1
ATOM 3804 N N . ARG A 1 479 ? -4.028 14.807 24.542 1.00 91.94 479 ARG A N 1
ATOM 3805 C CA . ARG A 1 479 ? -4.900 14.470 23.402 1.00 91.94 479 ARG A CA 1
ATOM 3806 C C . ARG A 1 479 ? -5.519 15.682 22.716 1.00 91.94 479 ARG A C 1
ATOM 3808 O O . ARG A 1 479 ? -5.740 15.628 21.509 1.00 91.94 479 ARG A O 1
ATOM 3815 N N . GLN A 1 480 ? -5.791 16.754 23.452 1.00 92.50 480 GLN A N 1
ATOM 3816 C CA . GLN A 1 480 ? -6.484 17.943 22.946 1.00 92.50 480 GLN A CA 1
ATOM 3817 C C . GLN A 1 480 ? -5.773 19.245 23.341 1.00 92.50 480 GLN A C 1
ATOM 3819 O O . GLN A 1 480 ? -4.907 19.279 24.218 1.00 92.50 480 GLN A O 1
ATOM 3824 N N . GLN A 1 481 ? -6.124 20.338 22.656 1.00 92.44 481 GLN A N 1
ATOM 3825 C CA . GLN A 1 481 ? -5.526 21.661 22.851 1.00 92.44 481 GLN A CA 1
ATOM 3826 C C . GLN A 1 481 ? -5.636 22.118 24.312 1.00 92.44 481 GLN A C 1
ATOM 3828 O O . GLN A 1 481 ? -6.724 22.197 24.877 1.00 92.44 481 GLN A O 1
ATOM 3833 N N . GLY A 1 482 ? -4.489 22.467 24.896 1.00 88.50 482 GLY A N 1
ATOM 3834 C CA . GLY A 1 482 ? -4.370 22.966 26.262 1.00 88.50 482 GLY A CA 1
ATOM 3835 C C . GLY A 1 482 ? -4.366 21.892 27.351 1.00 88.50 482 GLY A C 1
ATOM 3836 O O . GLY A 1 482 ? -4.328 22.265 28.528 1.00 88.50 482 GLY A O 1
ATOM 3837 N N . ASP A 1 483 ? -4.364 20.603 26.987 1.00 96.19 483 ASP A N 1
ATOM 3838 C CA . ASP A 1 483 ? -4.049 19.520 27.923 1.00 96.19 483 ASP A CA 1
ATOM 3839 C C . ASP A 1 483 ? -2.657 19.728 28.516 1.00 96.19 483 ASP A C 1
ATOM 3841 O O . ASP A 1 483 ? -1.712 20.052 27.786 1.00 96.19 483 ASP A O 1
ATOM 3845 N N . PHE A 1 484 ? -2.516 19.505 29.822 1.00 96.94 484 PHE A N 1
ATOM 3846 C CA . PHE A 1 484 ? -1.226 19.558 30.496 1.00 96.94 484 PHE A CA 1
ATOM 3847 C C . PHE A 1 484 ? -1.087 18.553 31.640 1.00 96.94 484 PHE A C 1
ATOM 3849 O O . PHE A 1 484 ? -2.059 18.168 32.286 1.00 96.94 484 PHE A O 1
ATOM 3856 N N . LEU A 1 485 ? 0.160 18.182 31.927 1.00 95.94 485 LEU A N 1
ATOM 3857 C CA . LEU A 1 485 ? 0.555 17.436 33.122 1.00 95.94 485 LEU A CA 1
ATOM 3858 C C . LEU A 1 485 ? 1.970 17.814 33.556 1.00 95.94 485 LEU A C 1
ATOM 3860 O O . LEU A 1 485 ? 2.784 18.266 32.743 1.00 95.94 485 LEU A O 1
ATOM 3864 N N . VAL A 1 486 ? 2.289 17.584 34.826 1.00 95.56 486 VAL A N 1
ATOM 3865 C CA . VAL A 1 486 ? 3.655 17.696 35.349 1.00 95.56 486 VAL A CA 1
ATOM 3866 C C . VAL A 1 486 ? 4.198 16.306 35.630 1.00 95.56 486 VAL A C 1
ATOM 3868 O O . VAL A 1 486 ? 3.531 15.467 36.234 1.00 95.56 486 VAL A O 1
ATOM 3871 N N . ARG A 1 487 ? 5.434 16.073 35.201 1.00 93.06 487 ARG A N 1
ATOM 3872 C CA . ARG A 1 487 ? 6.163 14.825 35.424 1.00 93.06 487 ARG A CA 1
ATOM 3873 C C . ARG A 1 487 ? 7.558 15.102 35.962 1.00 93.06 487 ARG A C 1
ATOM 3875 O O . ARG A 1 487 ? 8.130 16.160 35.700 1.00 93.06 487 ARG A O 1
ATOM 3882 N N . GLU A 1 488 ? 8.122 14.126 36.650 1.00 89.06 488 GLU A N 1
ATOM 3883 C CA . GLU A 1 488 ? 9.534 14.112 37.017 1.00 89.06 488 GLU A CA 1
ATOM 3884 C C . GLU A 1 488 ? 10.387 13.603 35.838 1.00 89.06 488 GLU A C 1
ATOM 3886 O O . GLU A 1 488 ? 9.978 12.747 35.043 1.00 89.06 488 GLU A O 1
ATOM 3891 N N . SER A 1 489 ? 11.571 14.183 35.658 1.00 80.12 489 SER A N 1
ATOM 3892 C CA . SER A 1 489 ? 12.501 13.828 34.589 1.00 80.12 489 SER A CA 1
ATOM 3893 C C . SER A 1 489 ? 13.235 12.523 34.913 1.00 80.12 489 SER A C 1
ATOM 3895 O O . SER A 1 489 ? 13.957 12.431 35.899 1.00 80.12 489 SER A O 1
ATOM 3897 N N . HIS A 1 490 ? 13.132 11.523 34.031 1.00 66.62 490 HIS A N 1
ATOM 3898 C CA . HIS A 1 490 ? 13.802 10.221 34.185 1.00 66.62 490 HIS A CA 1
ATOM 3899 C C . HIS A 1 490 ? 15.340 10.295 34.254 1.00 66.62 490 HIS A C 1
ATOM 3901 O O . HIS A 1 490 ? 15.980 9.348 34.699 1.00 66.62 490 HIS A O 1
ATOM 3907 N N . GLY A 1 491 ? 15.946 11.386 33.772 1.00 62.53 491 GLY A N 1
ATOM 3908 C CA . GLY A 1 491 ? 17.403 11.536 33.711 1.00 62.53 491 GLY A CA 1
ATOM 3909 C C . GLY A 1 491 ? 18.029 12.206 34.935 1.00 62.53 491 GLY A C 1
ATOM 3910 O O . GLY A 1 491 ? 19.241 12.104 35.111 1.00 62.53 491 GLY A O 1
ATOM 3911 N N . LYS A 1 492 ? 17.236 12.910 35.755 1.00 69.25 492 LYS A N 1
ATOM 3912 C CA . LYS A 1 492 ? 17.703 13.677 36.919 1.00 69.25 492 LYS A CA 1
ATOM 3913 C C . LYS A 1 492 ? 16.594 13.768 37.977 1.00 69.25 492 LYS A C 1
ATOM 3915 O O . LYS A 1 492 ? 15.671 14.563 37.791 1.00 69.25 492 LYS A O 1
ATOM 3920 N N . PRO A 1 493 ? 16.687 12.997 39.076 1.00 67.56 493 PRO A N 1
ATOM 3921 C CA . PRO A 1 493 ? 15.771 13.122 40.208 1.00 67.56 493 PRO A CA 1
ATOM 3922 C C . PRO A 1 493 ? 15.712 14.568 40.714 1.00 67.56 493 PRO A C 1
ATOM 3924 O O . PRO A 1 493 ? 16.749 15.224 40.837 1.00 67.56 493 PRO A O 1
ATOM 3927 N N . GLY A 1 494 ? 14.507 15.071 40.981 1.00 72.94 494 GLY A N 1
ATOM 3928 C CA . GLY A 1 494 ? 14.271 16.456 41.404 1.00 72.94 494 GLY A CA 1
ATOM 3929 C C . GLY A 1 494 ? 14.151 17.494 40.277 1.00 72.94 494 GLY A C 1
ATOM 3930 O O . GLY A 1 494 ? 13.890 18.662 40.566 1.00 72.94 494 GLY A O 1
ATOM 3931 N N . GLU A 1 495 ? 14.291 17.107 39.004 1.00 86.62 495 GLU A N 1
ATOM 3932 C CA . GLU A 1 495 ? 13.976 17.974 37.859 1.00 86.62 495 GLU A CA 1
ATOM 3933 C C . GLU A 1 495 ? 12.542 17.715 37.370 1.00 86.62 495 GLU A C 1
ATOM 3935 O O . GLU A 1 495 ? 12.209 16.615 36.925 1.00 86.62 495 GLU A O 1
ATOM 3940 N N . TYR A 1 496 ? 11.689 18.740 37.410 1.00 93.94 496 TYR A N 1
ATOM 3941 C CA . TYR A 1 496 ? 10.283 18.639 37.013 1.00 93.94 496 TYR A CA 1
ATOM 3942 C C . TYR A 1 496 ? 10.035 19.268 35.642 1.00 93.94 496 TYR A C 1
ATOM 3944 O O . TYR A 1 496 ? 10.620 20.292 35.284 1.00 93.94 496 TYR A O 1
ATOM 3952 N N . VAL A 1 497 ? 9.138 18.665 34.865 1.00 94.62 497 VAL A N 1
ATOM 3953 C CA . VAL A 1 497 ? 8.813 19.093 33.503 1.00 94.62 497 VAL A CA 1
ATOM 3954 C C . VAL A 1 497 ? 7.303 19.203 33.339 1.00 94.62 497 VAL A C 1
ATOM 3956 O O . VAL A 1 497 ? 6.575 18.226 33.514 1.00 94.62 497 VAL A O 1
ATOM 3959 N N . LEU A 1 498 ? 6.841 20.379 32.922 1.00 96.25 498 LEU A N 1
ATOM 3960 C CA . LEU A 1 498 ? 5.478 20.606 32.455 1.00 96.25 498 LEU A CA 1
ATOM 3961 C C . LEU A 1 498 ? 5.376 20.180 30.986 1.00 96.25 498 LEU A C 1
ATOM 3963 O O . LEU A 1 498 ? 6.104 20.688 30.134 1.00 96.25 498 LEU A O 1
ATOM 3967 N N . SER A 1 499 ? 4.477 19.253 30.678 1.00 96.62 499 SER A N 1
ATOM 3968 C CA . SER A 1 499 ? 4.190 18.805 29.311 1.00 96.62 499 SER A CA 1
ATOM 3969 C C . SER A 1 499 ? 2.808 19.304 28.899 1.00 96.62 499 SER A C 1
ATOM 3971 O O . SER A 1 499 ? 1.868 19.147 29.669 1.00 96.62 499 SER A O 1
ATOM 3973 N N . VAL A 1 500 ? 2.695 19.917 27.717 1.00 96.44 500 VAL A N 1
ATOM 3974 C CA . VAL A 1 500 ? 1.466 20.578 27.238 1.00 96.44 500 VAL A CA 1
ATOM 3975 C C . VAL A 1 500 ? 1.241 20.285 25.756 1.00 96.44 500 VAL A C 1
ATOM 3977 O O . VAL A 1 500 ? 2.204 20.263 24.984 1.00 96.44 500 VAL A O 1
ATOM 3980 N N . PHE A 1 501 ? -0.010 20.110 25.332 1.00 95.88 501 PHE A N 1
ATOM 3981 C CA . PHE A 1 501 ? -0.372 20.087 23.911 1.00 95.88 501 PHE A CA 1
ATOM 3982 C C . PHE A 1 50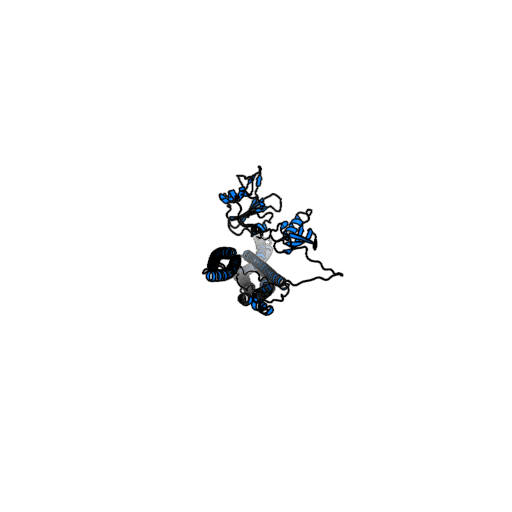1 ? -0.883 21.456 23.462 1.00 95.88 501 PHE A C 1
ATOM 3984 O O . PHE A 1 501 ? -1.885 21.952 23.970 1.00 95.88 501 PHE A O 1
ATOM 3991 N N . SER A 1 502 ? -0.170 22.088 22.530 1.00 93.12 502 SER A N 1
ATOM 3992 C CA . SER A 1 502 ? -0.538 23.396 21.987 1.00 93.12 502 SER A CA 1
ATOM 3993 C C . SER A 1 502 ? -0.099 23.537 20.536 1.00 93.12 502 SER A C 1
ATOM 3995 O O . SER A 1 502 ? 1.040 23.202 20.206 1.00 93.12 502 SER A O 1
ATOM 3997 N N . ASP A 1 503 ? -0.967 24.102 19.697 1.00 89.25 503 ASP A N 1
ATOM 3998 C CA . ASP A 1 503 ? -0.732 24.345 18.265 1.00 89.25 503 ASP A CA 1
ATOM 3999 C C . ASP A 1 503 ? -0.352 23.053 17.527 1.00 89.25 503 ASP A C 1
ATOM 4001 O O . ASP A 1 503 ? 0.647 23.001 16.812 1.00 89.25 503 ASP A O 1
ATOM 4005 N N . GLU A 1 504 ? -1.092 21.972 17.793 1.00 88.00 504 GLU A N 1
ATOM 4006 C CA . GLU A 1 504 ? -0.843 20.618 17.263 1.00 88.00 504 GLU A CA 1
ATOM 4007 C C . GLU A 1 504 ? 0.527 20.011 17.646 1.00 88.00 504 GLU A C 1
ATOM 4009 O O . GLU A 1 504 ? 0.934 18.967 17.132 1.00 88.00 504 GLU A O 1
ATOM 4014 N N . GLN A 1 505 ? 1.250 20.629 18.587 1.00 91.88 505 GLN A N 1
ATOM 4015 C CA . GLN A 1 505 ? 2.579 20.205 19.026 1.00 91.88 505 GLN A CA 1
ATOM 4016 C C . GLN A 1 505 ? 2.601 19.862 20.520 1.00 91.88 505 GLN A C 1
ATOM 4018 O O . GLN A 1 505 ? 2.045 20.572 21.359 1.00 91.88 505 GLN A O 1
ATOM 4023 N N . ARG A 1 506 ? 3.325 18.793 20.880 1.00 93.25 506 ARG A N 1
ATOM 4024 C CA . ARG A 1 506 ? 3.608 18.446 22.283 1.00 93.25 506 ARG A CA 1
ATOM 4025 C C . ARG A 1 506 ? 4.848 19.210 22.736 1.00 93.25 506 ARG A C 1
ATOM 4027 O O . ARG A 1 506 ? 5.964 18.905 22.309 1.00 93.25 506 ARG A O 1
ATOM 4034 N N . ARG A 1 507 ? 4.658 20.212 23.588 1.00 93.62 507 ARG A N 1
ATOM 4035 C CA . ARG A 1 507 ? 5.724 21.065 24.126 1.00 93.62 507 ARG A CA 1
ATOM 4036 C C . ARG A 1 507 ? 6.061 20.645 25.554 1.00 93.62 507 ARG A C 1
ATOM 4038 O O . ARG A 1 507 ? 5.199 20.190 26.299 1.00 93.62 507 ARG A O 1
ATOM 4045 N N . HIS A 1 508 ? 7.328 20.792 25.931 1.00 94.00 508 HIS A N 1
ATOM 4046 C CA . HIS A 1 508 ? 7.818 20.433 27.260 1.00 94.00 508 HIS A CA 1
ATOM 4047 C C . HIS A 1 508 ? 8.646 21.586 27.827 1.00 94.00 508 HIS A C 1
ATOM 4049 O O . HIS A 1 508 ? 9.572 22.059 27.167 1.00 94.00 508 HIS A O 1
ATOM 4055 N N . PHE A 1 509 ? 8.319 22.015 29.040 1.00 94.12 509 PHE A N 1
ATOM 4056 C CA . PHE A 1 509 ? 8.946 23.134 29.733 1.00 94.12 509 PHE A CA 1
ATOM 4057 C C . PHE A 1 509 ? 9.569 22.635 31.032 1.00 94.12 509 PHE A C 1
ATOM 4059 O O . PHE A 1 509 ? 8.880 22.061 31.874 1.00 94.12 509 PHE A O 1
ATOM 4066 N N . ILE A 1 510 ? 10.874 22.838 31.190 1.00 93.31 510 ILE A N 1
ATOM 4067 C CA . ILE A 1 510 ? 11.576 22.506 32.432 1.00 93.31 510 ILE A CA 1
ATOM 4068 C C . ILE A 1 510 ? 11.182 23.541 33.487 1.00 93.31 510 ILE A C 1
ATOM 4070 O O . ILE A 1 510 ? 11.287 24.743 33.237 1.00 93.31 510 ILE A O 1
ATOM 4074 N N . ILE A 1 511 ? 10.731 23.072 34.650 1.00 94.69 511 ILE A N 1
ATOM 4075 C CA . ILE A 1 511 ? 10.460 23.917 35.810 1.00 94.69 511 ILE A CA 1
ATOM 4076 C C . ILE A 1 511 ? 11.796 24.189 36.498 1.00 94.69 511 ILE A C 1
ATOM 4078 O O . ILE A 1 511 ? 12.438 23.278 37.020 1.00 94.69 511 ILE A O 1
ATOM 4082 N N . GLN A 1 512 ? 12.234 25.444 36.471 1.00 92.44 512 GLN A N 1
ATOM 4083 C CA . GLN A 1 512 ? 13.509 25.848 37.049 1.00 92.44 512 GLN A CA 1
ATOM 4084 C C . GLN A 1 512 ? 13.342 26.115 38.540 1.00 92.44 512 GLN A C 1
ATOM 4086 O O . GLN A 1 512 ? 12.391 26.785 38.941 1.00 92.44 512 GLN A O 1
ATOM 4091 N N . TYR A 1 513 ? 14.294 25.642 39.340 1.00 91.50 513 TYR A N 1
ATOM 4092 C CA . TYR A 1 513 ? 14.398 25.979 40.754 1.00 91.50 513 TYR A CA 1
ATOM 4093 C C . TYR A 1 513 ? 15.622 26.874 40.972 1.00 91.50 513 TYR A C 1
ATOM 4095 O O . TYR A 1 513 ? 16.760 26.424 40.838 1.00 91.50 513 TYR A O 1
ATOM 4103 N N . ALA A 1 514 ? 15.382 28.156 41.251 1.00 87.50 514 ALA A N 1
ATOM 4104 C CA . ALA A 1 514 ? 16.412 29.173 41.467 1.00 87.50 514 ALA A CA 1
ATOM 4105 C C . ALA A 1 514 ? 15.937 30.195 42.509 1.00 87.50 514 ALA A C 1
ATOM 4107 O O . ALA A 1 514 ? 14.749 30.520 42.568 1.00 87.50 514 ALA A O 1
ATOM 4108 N N . ASP A 1 515 ? 16.859 30.701 43.331 1.00 88.25 515 ASP A N 1
ATOM 4109 C CA . ASP A 1 515 ? 16.573 31.608 44.458 1.00 88.25 515 ASP A CA 1
ATOM 4110 C C . ASP A 1 515 ? 15.533 31.045 45.446 1.00 88.25 515 ASP A C 1
ATOM 4112 O O . ASP A 1 515 ? 14.717 31.774 46.003 1.00 88.25 515 ASP A O 1
ATOM 4116 N N . SER A 1 516 ? 15.542 29.723 45.647 1.00 89.00 516 SER A N 1
ATOM 4117 C CA . SER A 1 516 ? 14.543 28.992 46.448 1.00 89.00 516 SER A CA 1
ATOM 4118 C C . SER A 1 516 ? 13.096 29.125 45.943 1.00 89.00 516 SER A C 1
ATOM 4120 O O . SER A 1 516 ? 12.149 29.007 46.718 1.00 89.00 516 SER A O 1
ATOM 4122 N N . GLN A 1 517 ? 12.912 29.374 44.642 1.00 92.81 517 GLN A N 1
ATOM 4123 C CA . GLN A 1 517 ? 11.604 29.496 43.999 1.00 92.81 517 GLN A CA 1
ATOM 4124 C C . GLN A 1 517 ? 11.533 28.726 42.672 1.00 92.81 517 GLN A C 1
ATOM 4126 O O . GLN A 1 517 ? 12.508 28.647 41.922 1.00 92.81 517 GLN A O 1
ATOM 4131 N N . TYR A 1 518 ? 10.347 28.205 42.356 1.00 93.31 518 TYR A N 1
ATOM 4132 C CA . TYR A 1 518 ? 10.006 27.529 41.104 1.00 93.31 518 TYR A CA 1
ATOM 4133 C C . TYR A 1 518 ? 9.468 28.515 40.066 1.00 93.31 518 TYR A C 1
ATOM 4135 O O . TYR A 1 518 ? 8.584 29.314 40.379 1.00 93.31 518 TYR A O 1
ATOM 4143 N N . ARG A 1 519 ? 9.969 28.452 38.826 1.00 93.31 519 ARG A N 1
ATOM 4144 C CA . ARG A 1 519 ? 9.535 29.334 37.726 1.00 93.31 519 ARG A CA 1
ATOM 4145 C C . ARG A 1 519 ? 9.719 28.721 36.333 1.00 93.31 519 ARG A C 1
ATOM 4147 O O . ARG A 1 519 ? 10.548 27.832 36.146 1.00 93.31 519 ARG A O 1
ATOM 4154 N N . PHE A 1 520 ? 8.979 29.249 35.352 1.00 90.62 520 PHE A N 1
ATOM 4155 C CA . PHE A 1 520 ? 9.230 29.036 33.916 1.00 90.62 520 PHE A CA 1
ATOM 4156 C C . PHE A 1 520 ? 9.985 30.224 33.306 1.00 90.62 520 PHE A C 1
ATOM 4158 O O . PHE A 1 520 ? 11.089 30.069 32.792 1.00 90.62 520 PHE A O 1
ATOM 4165 N N . GLU A 1 521 ? 9.393 31.418 33.401 1.00 84.88 521 GLU A N 1
ATOM 4166 C CA . GLU A 1 521 ? 9.948 32.700 32.961 1.00 84.88 521 GLU A CA 1
ATOM 4167 C C . GLU A 1 521 ? 9.377 33.809 33.870 1.00 84.88 521 GLU A C 1
ATOM 4169 O O . GLU A 1 521 ? 8.164 33.915 34.030 1.00 84.88 521 GLU A O 1
ATOM 4174 N N . GLY A 1 522 ? 10.226 34.645 34.481 1.00 82.31 522 GLY A N 1
ATOM 4175 C CA . GLY A 1 522 ? 9.772 35.765 35.320 1.00 82.31 522 GLY A CA 1
ATOM 4176 C C . GLY A 1 522 ? 9.499 35.403 36.787 1.00 82.31 522 GLY A C 1
ATOM 4177 O O . GLY A 1 522 ? 10.442 35.114 37.527 1.00 82.31 522 GLY A O 1
ATOM 4178 N N . THR A 1 523 ? 8.237 35.509 37.219 1.00 84.88 523 THR A N 1
ATOM 4179 C CA . THR A 1 523 ? 7.804 35.375 38.625 1.00 84.88 523 THR A CA 1
ATOM 4180 C C . THR A 1 523 ? 8.045 33.968 39.173 1.00 84.88 523 THR A C 1
ATOM 4182 O O . THR A 1 523 ? 7.708 32.984 38.515 1.00 84.88 523 THR A O 1
ATOM 4185 N N . GLY A 1 524 ? 8.618 33.876 40.376 1.00 89.62 524 GLY A N 1
ATOM 4186 C CA . GLY A 1 524 ? 8.857 32.616 41.081 1.00 89.62 524 GLY A CA 1
ATOM 4187 C C . GLY A 1 524 ? 7.855 32.353 42.205 1.00 89.62 524 GLY A C 1
ATOM 4188 O O . GLY A 1 524 ? 7.311 33.286 42.792 1.00 89.62 524 GLY A O 1
ATOM 4189 N N . PHE A 1 525 ? 7.634 31.073 42.507 1.00 93.50 525 PHE A N 1
ATOM 4190 C CA . PHE A 1 525 ? 6.696 30.590 43.529 1.00 93.50 525 PHE A CA 1
ATOM 4191 C C . PHE A 1 525 ? 7.398 29.630 44.491 1.00 93.50 525 PHE A C 1
ATOM 4193 O O . PHE A 1 525 ? 8.363 28.972 44.109 1.00 93.50 525 PHE A O 1
ATOM 4200 N N . SER A 1 526 ? 6.937 29.516 45.737 1.00 91.19 526 SER A N 1
ATOM 4201 C CA . SER A 1 526 ? 7.596 28.644 46.723 1.00 91.19 526 SER A CA 1
ATOM 4202 C C . SER A 1 526 ? 7.320 27.156 46.489 1.00 91.19 526 SER A C 1
ATOM 4204 O O . SER A 1 526 ? 8.128 26.320 46.887 1.00 91.19 526 SER A O 1
ATOM 4206 N N . THR A 1 527 ? 6.229 26.806 45.797 1.00 93.25 527 THR A N 1
ATOM 4207 C CA . THR A 1 527 ? 5.896 25.417 45.444 1.00 93.25 527 THR A CA 1
ATOM 4208 C C . THR A 1 527 ? 5.458 25.282 43.981 1.00 93.25 527 THR A C 1
ATOM 4210 O O . THR A 1 527 ? 4.925 26.215 43.377 1.00 93.25 527 THR A O 1
ATOM 4213 N N . ILE A 1 528 ? 5.667 24.097 43.393 1.00 93.75 528 ILE A N 1
ATOM 4214 C CA . ILE A 1 528 ? 5.196 23.781 42.033 1.00 93.75 528 ILE A CA 1
ATOM 4215 C C . ILE A 1 528 ? 3.663 23.885 41.917 1.00 93.75 528 ILE A C 1
ATOM 4217 O O . ILE A 1 528 ? 3.208 24.477 40.940 1.00 93.75 528 ILE A O 1
ATOM 4221 N N . PRO A 1 529 ? 2.852 23.398 42.881 1.00 95.19 529 PRO A N 1
ATOM 4222 C CA . PRO A 1 529 ? 1.407 23.618 42.859 1.00 95.19 529 PRO A CA 1
ATOM 4223 C C . PRO A 1 529 ? 1.010 25.090 42.737 1.00 95.19 529 PRO A C 1
ATOM 4225 O O . PRO A 1 529 ? 0.160 25.412 41.917 1.00 95.19 529 PRO A O 1
ATOM 4228 N N . GLN A 1 530 ? 1.669 25.998 43.465 1.00 93.06 530 GLN A N 1
ATOM 4229 C CA . GLN A 1 530 ? 1.394 27.435 43.358 1.00 93.06 530 GLN A CA 1
ATOM 4230 C C . GLN A 1 530 ? 1.771 28.010 41.987 1.00 93.06 530 GLN A C 1
ATOM 4232 O O . GLN A 1 530 ? 1.013 28.805 41.434 1.00 93.06 530 GLN A O 1
ATOM 4237 N N . LEU A 1 531 ? 2.909 27.589 41.421 1.00 94.50 531 LEU A N 1
ATOM 4238 C CA . LEU A 1 531 ? 3.322 27.975 40.067 1.00 94.50 531 LEU A CA 1
ATOM 4239 C C . LEU A 1 531 ? 2.272 27.557 39.026 1.00 94.50 531 LEU A C 1
ATOM 4241 O O . LEU A 1 531 ? 1.855 28.371 38.203 1.00 94.50 531 LEU A O 1
ATOM 4245 N N . ILE A 1 532 ? 1.848 26.291 39.054 1.00 95.06 532 ILE A N 1
ATOM 4246 C CA . ILE A 1 532 ? 0.871 25.758 38.095 1.00 95.06 532 ILE A CA 1
ATOM 4247 C C . ILE A 1 532 ? -0.492 26.422 38.291 1.00 95.06 532 ILE A C 1
ATOM 4249 O O . ILE A 1 532 ? -1.077 26.876 37.311 1.00 95.06 532 ILE A O 1
ATOM 4253 N N . GLU A 1 533 ? -0.962 26.548 39.534 1.00 93.12 533 GLU A N 1
ATOM 4254 C CA . GLU A 1 533 ? -2.239 27.189 39.859 1.00 93.12 533 GLU A CA 1
ATOM 4255 C C . GLU A 1 533 ? -2.279 28.643 39.372 1.00 93.12 533 GLU A C 1
ATOM 4257 O O . GLU A 1 533 ? -3.268 29.066 38.777 1.00 93.12 533 GLU A O 1
ATOM 4262 N N . HIS A 1 534 ? -1.193 29.406 39.534 1.00 91.62 534 HIS A N 1
ATOM 4263 C CA . HIS A 1 534 ? -1.117 30.776 39.029 1.00 91.62 534 HIS A CA 1
ATOM 4264 C C . HIS A 1 534 ? -1.282 30.837 37.505 1.00 91.62 534 HIS A C 1
ATOM 4266 O O . HIS A 1 534 ? -2.139 31.570 37.010 1.00 91.62 534 HIS A O 1
ATOM 4272 N N . HIS A 1 535 ? -0.510 30.053 36.744 1.00 91.62 535 HIS A N 1
ATOM 4273 C CA . HIS A 1 535 ? -0.614 30.028 35.278 1.00 91.62 535 HIS A CA 1
ATOM 4274 C C . HIS A 1 535 ? -1.963 29.482 34.786 1.00 91.62 535 HIS A C 1
ATOM 4276 O O . HIS A 1 535 ? -2.484 29.931 33.762 1.00 91.62 535 HIS A O 1
ATOM 4282 N N . PHE A 1 536 ? -2.546 28.535 35.519 1.00 92.25 536 PHE A N 1
ATOM 4283 C CA . PHE A 1 536 ? -3.824 27.917 35.188 1.00 92.25 536 PHE A CA 1
ATOM 4284 C C . PHE A 1 536 ? -5.026 28.834 35.451 1.00 92.25 536 PHE A C 1
ATOM 4286 O O . PHE A 1 536 ? -5.905 28.940 34.590 1.00 92.25 536 PHE A O 1
ATOM 4293 N N . SER A 1 537 ? -5.059 29.517 36.597 1.00 91.06 537 SER A N 1
ATOM 4294 C CA . SER A 1 537 ? -6.165 30.395 37.009 1.00 91.06 537 SER A CA 1
ATOM 4295 C C . SER A 1 537 ? -6.138 31.749 36.294 1.00 91.06 537 SER A C 1
ATOM 4297 O O . SER A 1 537 ? -7.163 32.199 35.787 1.00 91.06 537 SER A O 1
ATOM 4299 N N . THR A 1 538 ? -4.962 32.376 36.173 1.00 90.94 538 THR A N 1
ATOM 4300 C CA . THR A 1 538 ? -4.809 33.697 35.530 1.00 90.94 538 THR A CA 1
ATOM 4301 C C . THR A 1 538 ? -4.750 33.635 34.004 1.00 90.94 538 THR A C 1
ATOM 4303 O O . THR A 1 538 ? -4.790 34.672 33.344 1.00 90.94 538 THR A O 1
ATOM 4306 N N . LYS A 1 539 ? -4.619 32.428 33.434 1.00 90.06 539 LYS A N 1
ATOM 4307 C CA . LYS A 1 539 ? -4.368 32.191 32.001 1.00 90.06 539 LYS A CA 1
ATOM 4308 C C . LYS A 1 539 ? -3.100 32.880 31.478 1.00 90.06 539 LYS A C 1
ATOM 4310 O O . LYS A 1 539 ? -2.980 33.155 30.284 1.00 90.06 539 LYS A O 1
ATOM 4315 N N . GLN A 1 540 ? -2.126 33.128 32.356 1.00 90.19 540 GLN A N 1
ATOM 4316 C CA . GLN A 1 540 ? -0.824 33.665 31.974 1.00 90.19 540 GLN A CA 1
ATOM 4317 C C . GLN A 1 540 ? -0.037 32.654 31.130 1.00 90.19 540 GLN A C 1
ATOM 4319 O O . GLN A 1 540 ? 0.127 31.494 31.516 1.00 90.19 540 GLN A O 1
ATOM 4324 N N . VAL A 1 541 ? 0.519 33.118 30.007 1.00 92.19 541 VAL A N 1
ATOM 4325 C CA . VAL A 1 541 ? 1.340 32.280 29.124 1.00 92.19 541 VAL A CA 1
ATOM 4326 C C . VAL A 1 541 ? 2.595 31.752 29.831 1.00 92.19 541 VAL A C 1
ATOM 4328 O O . VAL A 1 541 ? 3.222 32.475 30.602 1.00 92.19 541 VAL A O 1
ATOM 4331 N N . ILE A 1 542 ? 2.986 30.507 29.540 1.00 92.00 542 ILE A N 1
ATOM 4332 C CA . ILE A 1 542 ? 4.152 29.851 30.166 1.00 92.00 542 ILE A CA 1
ATOM 4333 C C . ILE A 1 542 ? 5.466 30.554 29.803 1.00 92.00 542 ILE A C 1
ATOM 4335 O O . ILE A 1 542 ? 6.310 30.788 30.662 1.00 92.00 542 ILE A O 1
ATOM 4339 N N . THR A 1 543 ? 5.635 30.905 28.525 1.00 89.12 543 THR A N 1
ATOM 4340 C CA . THR A 1 543 ? 6.724 31.775 28.059 1.00 89.12 543 THR A CA 1
ATOM 4341 C C . THR A 1 543 ? 6.211 32.725 26.989 1.00 89.12 543 THR A C 1
ATOM 4343 O O . THR A 1 543 ? 5.360 32.346 26.175 1.00 89.12 543 THR A O 1
ATOM 4346 N N . LYS A 1 544 ? 6.767 33.940 26.921 1.00 85.88 544 LYS A N 1
ATOM 4347 C CA . LYS A 1 544 ? 6.332 34.961 25.943 1.00 85.88 544 LYS A CA 1
ATOM 4348 C C . LYS A 1 544 ? 6.474 34.486 24.498 1.00 85.88 544 LYS A C 1
ATOM 4350 O O . LYS A 1 544 ? 5.653 34.813 23.650 1.00 85.88 544 LYS A O 1
ATOM 4355 N N . LYS A 1 545 ? 7.516 33.694 24.224 1.00 85.50 545 LYS A N 1
ATOM 4356 C CA . LYS A 1 545 ? 7.809 33.151 22.892 1.00 85.50 545 LYS A CA 1
ATOM 4357 C C . LYS A 1 545 ? 6.872 32.009 22.494 1.00 85.50 545 LYS A C 1
ATOM 4359 O O . LYS A 1 545 ? 6.614 31.834 21.310 1.00 85.50 545 LYS A O 1
ATOM 4364 N N . SER A 1 546 ? 6.424 31.198 23.455 1.00 87.19 546 SER A N 1
ATOM 4365 C CA . SER A 1 546 ? 5.595 30.027 23.155 1.00 87.19 546 SER A CA 1
ATOM 4366 C C . SER A 1 546 ? 4.106 30.354 23.071 1.00 87.19 546 SER A C 1
ATOM 4368 O O . SER A 1 546 ? 3.397 29.661 22.350 1.00 87.19 546 SER A O 1
ATOM 4370 N N . GLY A 1 547 ? 3.634 31.363 23.810 1.00 88.00 547 GLY A N 1
ATOM 4371 C CA . GLY A 1 547 ? 2.214 31.726 23.861 1.00 88.00 547 GLY A CA 1
ATOM 4372 C C . GLY A 1 547 ? 1.303 30.656 24.480 1.00 88.00 547 GLY A C 1
ATOM 4373 O O . GLY A 1 547 ? 0.088 30.763 24.370 1.00 88.00 547 GLY A O 1
ATOM 4374 N N . VAL A 1 548 ? 1.861 29.620 25.117 1.00 92.31 548 VAL A N 1
ATOM 4375 C CA . VAL A 1 548 ? 1.097 28.472 25.636 1.00 92.31 548 VAL A CA 1
ATOM 4376 C C . VAL A 1 548 ? 0.325 28.850 26.896 1.00 92.31 548 VAL A C 1
ATOM 4378 O O . VAL A 1 548 ? 0.921 29.385 27.828 1.00 92.31 548 VAL A O 1
ATOM 4381 N N . VAL A 1 549 ? -0.960 28.491 26.950 1.00 91.88 549 VAL A N 1
ATOM 4382 C CA . VAL A 1 549 ? -1.858 28.676 28.103 1.00 91.88 549 VAL A CA 1
ATOM 4383 C C . VAL A 1 549 ? -2.355 27.314 28.596 1.00 91.88 549 VAL A C 1
ATOM 4385 O O . VAL A 1 549 ? -2.635 26.429 27.789 1.00 91.88 549 VAL A O 1
ATOM 4388 N N . LEU A 1 550 ? -2.477 27.142 29.915 1.00 93.38 550 LEU A N 1
ATOM 4389 C CA . LEU A 1 550 ? -2.981 25.908 30.528 1.00 93.38 550 LEU A CA 1
ATOM 4390 C C . LEU A 1 550 ? -4.517 25.901 30.568 1.00 93.38 550 LEU A C 1
ATOM 4392 O O . LEU A 1 550 ? -5.134 26.822 31.122 1.00 93.38 550 LEU A O 1
ATOM 4396 N N . LEU A 1 551 ? -5.138 24.864 29.996 1.00 91.62 551 LEU A N 1
ATOM 4397 C CA . LEU A 1 551 ? -6.600 24.766 29.886 1.00 91.62 551 LEU A CA 1
ATOM 4398 C C . LEU A 1 551 ? -7.174 23.546 30.602 1.00 91.62 551 LEU A C 1
ATOM 4400 O O . LEU A 1 551 ? -8.116 23.717 31.370 1.00 91.62 551 LEU A O 1
ATOM 4404 N N . ASN A 1 552 ? -6.593 22.360 30.404 1.00 93.25 552 ASN A N 1
ATOM 4405 C CA . ASN A 1 552 ? -7.165 21.105 30.891 1.00 93.25 552 ASN A CA 1
ATOM 4406 C C . ASN A 1 552 ? -6.104 20.280 31.645 1.00 93.25 552 ASN A C 1
ATOM 4408 O O . ASN A 1 552 ? -5.148 19.810 31.022 1.00 93.25 552 ASN A O 1
ATOM 4412 N N . PRO A 1 553 ? -6.221 20.094 32.970 1.00 94.00 553 PRO A N 1
ATOM 4413 C CA . PRO A 1 553 ? -5.333 19.191 33.694 1.00 94.00 553 PRO A CA 1
ATOM 4414 C C . PRO A 1 553 ? -5.628 17.741 33.297 1.00 94.00 553 PRO A C 1
ATOM 4416 O O . PRO A 1 553 ? -6.767 17.283 33.386 1.00 94.00 553 PRO A O 1
ATOM 4419 N N . VAL A 1 554 ? -4.603 16.994 32.891 1.00 94.06 554 VAL A N 1
ATOM 4420 C CA . VAL A 1 554 ? -4.734 15.553 32.653 1.00 94.06 554 VAL A CA 1
ATOM 4421 C C . VAL A 1 554 ? -4.691 14.833 33.996 1.00 94.06 554 VAL A C 1
ATOM 4423 O O . VAL A 1 554 ? -3.651 14.801 34.652 1.00 94.06 554 VAL A O 1
ATOM 4426 N N . VAL A 1 555 ? -5.815 14.247 34.400 1.00 88.56 555 VAL A N 1
ATOM 4427 C CA . VAL A 1 555 ? -5.951 13.547 35.683 1.00 88.56 555 VAL A CA 1
ATOM 4428 C C . VAL A 1 555 ? -5.192 12.218 35.658 1.00 88.56 555 VAL A C 1
ATOM 4430 O O . VAL A 1 555 ? -5.339 11.417 34.736 1.00 88.56 555 VAL A O 1
ATOM 4433 N N . LYS A 1 556 ? -4.384 11.975 36.691 1.00 79.06 556 LYS A N 1
ATOM 4434 C CA . LYS A 1 556 ? -3.687 10.712 36.936 1.00 79.06 556 LYS A CA 1
ATOM 4435 C C . LYS A 1 556 ? -4.693 9.605 37.252 1.00 79.06 556 LYS A C 1
ATOM 4437 O O . LYS A 1 556 ? -5.457 9.722 38.212 1.00 79.06 556 LYS A O 1
ATOM 4442 N N . ASP A 1 557 ? -4.664 8.511 36.492 1.00 67.56 557 ASP A N 1
ATOM 4443 C CA . ASP A 1 557 ? -5.480 7.334 36.795 1.00 67.56 557 ASP A CA 1
ATOM 4444 C C . ASP A 1 557 ? -4.948 6.647 38.066 1.00 67.56 557 ASP A C 1
ATOM 4446 O O . ASP A 1 557 ? -3.902 5.998 38.062 1.00 67.56 557 ASP A O 1
ATOM 4450 N N . LYS A 1 558 ? -5.648 6.835 39.191 1.00 63.28 558 LYS A N 1
ATOM 4451 C CA . LYS A 1 558 ? -5.273 6.260 40.494 1.00 63.28 558 LYS A CA 1
ATOM 4452 C C . LYS A 1 558 ? -5.690 4.791 40.646 1.00 63.28 558 LYS A C 1
ATOM 4454 O O . LYS A 1 558 ? -5.372 4.195 41.668 1.00 63.28 558 LYS A O 1
ATOM 4459 N N . LYS A 1 559 ? -6.385 4.190 39.669 1.00 58.56 559 LYS A N 1
ATOM 4460 C CA . LYS A 1 559 ? -6.959 2.834 39.800 1.00 58.56 559 LYS A CA 1
ATOM 4461 C C . LYS A 1 559 ? -5.924 1.715 39.950 1.00 58.56 559 LYS A C 1
ATOM 4463 O O . LYS A 1 559 ? -6.261 0.670 40.494 1.00 58.56 559 LYS A O 1
ATOM 4468 N N . TRP A 1 560 ? -4.692 1.936 39.497 1.00 63.50 560 TRP A N 1
ATOM 4469 C CA . TRP A 1 560 ? -3.639 0.913 39.428 1.00 63.50 560 TRP A CA 1
ATOM 4470 C C . TRP A 1 560 ? -2.531 1.102 40.470 1.00 63.50 560 TRP A C 1
ATOM 4472 O O . TRP A 1 560 ? -1.567 0.341 40.499 1.00 63.50 560 TRP A O 1
ATOM 4482 N N . ILE A 1 561 ? -2.644 2.125 41.322 1.00 67.56 561 ILE A N 1
ATOM 4483 C CA . ILE A 1 561 ? -1.629 2.458 42.323 1.00 67.56 561 ILE A CA 1
ATOM 4484 C C . ILE A 1 561 ? -2.090 1.912 43.667 1.00 67.56 561 ILE A C 1
ATOM 4486 O O . ILE A 1 561 ? -3.046 2.413 44.252 1.00 67.56 561 ILE A O 1
ATOM 4490 N N . LEU A 1 562 ? -1.392 0.885 44.139 1.00 71.12 562 LEU A N 1
ATOM 4491 C CA . LEU A 1 562 ? -1.624 0.250 45.431 1.00 71.12 562 LEU A CA 1
ATOM 4492 C C . LEU A 1 562 ? -0.576 0.738 46.435 1.00 71.12 562 LEU A C 1
ATOM 4494 O O . LEU A 1 562 ? 0.609 0.838 46.106 1.00 71.12 562 LEU A O 1
ATOM 4498 N N . ASN A 1 563 ? -0.999 1.027 47.662 1.00 76.88 563 ASN A N 1
ATOM 4499 C CA . ASN A 1 563 ? -0.091 1.272 48.774 1.00 76.88 563 ASN A CA 1
ATOM 4500 C C . ASN A 1 563 ? 0.425 -0.056 49.337 1.00 76.88 563 ASN A C 1
ATOM 4502 O O . ASN A 1 563 ? -0.164 -1.117 49.140 1.00 76.88 563 ASN A O 1
ATOM 4506 N N . HIS A 1 564 ? 1.509 0.007 50.112 1.00 74.00 564 HIS A N 1
ATOM 4507 C CA . HIS A 1 564 ? 2.050 -1.170 50.802 1.00 74.00 564 HIS A CA 1
ATOM 4508 C C . HIS A 1 564 ? 1.024 -1.803 51.755 1.00 74.00 564 HIS A C 1
ATOM 4510 O O . HIS A 1 564 ? 1.039 -3.010 51.964 1.00 74.00 564 HIS A O 1
ATOM 4516 N N . GLU A 1 565 ? 0.109 -0.998 52.298 1.00 78.06 565 GLU A N 1
ATOM 4517 C CA . GLU A 1 565 ? -0.977 -1.460 53.162 1.00 78.06 565 GLU A CA 1
ATOM 4518 C C . GLU A 1 565 ? -2.048 -2.239 52.389 1.00 78.06 565 GLU A C 1
ATOM 4520 O O . GLU A 1 565 ? -2.709 -3.094 52.966 1.00 78.06 565 GLU A O 1
ATOM 4525 N N . ASP A 1 566 ? -2.186 -2.030 51.078 1.00 82.31 566 ASP A N 1
ATOM 4526 C CA . ASP A 1 566 ? -3.218 -2.683 50.265 1.00 82.31 566 ASP A CA 1
ATOM 4527 C C . ASP A 1 566 ? -2.862 -4.135 49.903 1.00 82.31 566 ASP A C 1
ATOM 4529 O O . ASP A 1 566 ? -3.717 -4.883 49.418 1.00 82.31 566 ASP A O 1
ATOM 4533 N N . VAL A 1 567 ? -1.618 -4.560 50.162 1.00 87.12 567 VAL A N 1
ATOM 4534 C CA . VAL A 1 567 ? -1.099 -5.883 49.797 1.00 87.12 567 VAL A CA 1
ATOM 4535 C C . VAL A 1 567 ? -0.455 -6.570 50.998 1.00 87.12 567 VAL A C 1
ATOM 4537 O O . VAL A 1 567 ? 0.506 -6.081 51.581 1.00 87.12 567 VAL A O 1
ATOM 4540 N N . THR A 1 568 ? -0.927 -7.767 51.339 1.00 90.12 568 THR A N 1
ATOM 4541 C CA . THR A 1 568 ? -0.243 -8.640 52.301 1.00 90.12 568 THR A CA 1
ATOM 4542 C C . THR A 1 568 ? 0.732 -9.549 51.560 1.00 90.12 568 THR A C 1
ATOM 4544 O O . THR A 1 568 ? 0.308 -10.353 50.732 1.00 90.12 568 THR A O 1
ATOM 4547 N N . LEU A 1 569 ? 2.030 -9.428 51.846 1.00 88.62 569 LEU A N 1
ATOM 4548 C CA . LEU A 1 569 ? 3.064 -10.310 51.297 1.00 88.62 569 LEU A CA 1
ATOM 4549 C C . LEU A 1 569 ? 3.042 -11.679 51.988 1.00 88.62 569 LEU A C 1
ATOM 4551 O O . LEU A 1 569 ? 2.922 -11.777 53.207 1.00 88.62 569 LEU A O 1
ATOM 4555 N N . GLY A 1 570 ? 3.167 -12.729 51.189 1.00 87.38 570 GLY A N 1
ATOM 4556 C CA . GLY A 1 570 ? 3.237 -14.126 51.592 1.00 87.38 570 GLY A CA 1
ATOM 4557 C C . GLY A 1 570 ? 4.567 -14.761 51.190 1.00 87.38 570 GLY A C 1
ATOM 4558 O O . GLY A 1 570 ? 5.628 -14.148 51.285 1.00 87.38 570 GLY A O 1
ATOM 4559 N N . GLU A 1 571 ? 4.518 -16.022 50.765 1.00 89.25 571 GLU A N 1
ATOM 4560 C CA . GLU A 1 571 ? 5.711 -16.815 50.451 1.00 89.25 571 GLU A CA 1
ATOM 4561 C C . GLU A 1 571 ? 6.504 -16.285 49.244 1.00 89.25 571 GLU A C 1
ATOM 4563 O O . GLU A 1 571 ? 5.949 -15.732 48.294 1.00 89.25 571 GLU A O 1
ATOM 4568 N N . LEU A 1 572 ? 7.824 -16.480 49.266 1.00 92.44 572 LEU A N 1
ATOM 4569 C CA . LEU A 1 572 ? 8.698 -16.165 48.140 1.00 92.44 572 LEU A CA 1
ATOM 4570 C C . LEU A 1 572 ? 8.457 -17.167 46.998 1.00 92.44 572 LEU A C 1
ATOM 4572 O O . LEU A 1 572 ? 8.704 -18.360 47.158 1.00 92.44 572 LEU A O 1
ATOM 4576 N N . LEU A 1 573 ? 8.037 -16.672 45.835 1.00 88.50 573 LEU A N 1
ATOM 4577 C CA . LEU A 1 573 ? 7.789 -17.463 44.627 1.00 88.50 573 LEU A CA 1
ATOM 4578 C C . LEU A 1 573 ? 9.047 -17.648 43.769 1.00 88.50 573 LEU A C 1
ATOM 4580 O O . LEU A 1 573 ? 9.187 -18.665 43.095 1.00 88.50 573 LEU A O 1
ATOM 4584 N N . GLY A 1 574 ? 9.978 -16.688 43.773 1.00 86.44 574 GLY A N 1
ATOM 4585 C CA . GLY A 1 574 ? 11.216 -16.813 43.001 1.00 86.44 574 GLY A CA 1
ATOM 4586 C C . GLY A 1 574 ? 12.162 -15.620 43.112 1.00 86.44 574 GLY A C 1
ATOM 4587 O O . GLY A 1 574 ? 11.790 -14.553 43.592 1.00 86.44 574 GLY A O 1
ATOM 4588 N N . LYS A 1 575 ? 13.407 -15.791 42.651 1.00 87.50 575 LYS A N 1
ATOM 4589 C CA . LYS A 1 575 ? 14.414 -14.718 42.573 1.00 87.50 575 LYS A CA 1
ATOM 4590 C C . LYS A 1 575 ? 14.936 -14.597 41.145 1.00 87.50 575 LYS A C 1
ATOM 4592 O O . LYS A 1 575 ? 15.262 -15.602 40.521 1.00 87.50 575 LYS A O 1
ATOM 4597 N N . GLY A 1 576 ? 15.027 -13.371 40.641 1.00 78.38 576 GLY A N 1
ATOM 4598 C CA . GLY A 1 576 ? 15.491 -13.064 39.292 1.00 78.38 576 GLY A CA 1
ATOM 4599 C C . GLY A 1 576 ? 16.509 -11.927 39.256 1.00 78.38 576 GLY A C 1
ATOM 4600 O O . GLY A 1 576 ? 16.947 -11.413 40.285 1.00 78.38 576 GLY A O 1
ATOM 4601 N N . ASN A 1 577 ? 16.869 -11.514 38.039 1.00 73.12 577 ASN A N 1
ATOM 4602 C CA . ASN A 1 577 ? 17.905 -10.505 37.794 1.00 73.12 577 ASN A CA 1
ATOM 4603 C C . ASN A 1 577 ? 17.572 -9.126 38.404 1.00 73.12 577 ASN A C 1
ATOM 4605 O O . ASN A 1 577 ? 18.466 -8.387 38.797 1.00 73.12 577 ASN A O 1
ATOM 4609 N N . PHE A 1 578 ? 16.281 -8.796 38.523 1.00 74.81 578 PHE A N 1
ATOM 4610 C CA . PHE A 1 578 ? 15.812 -7.507 39.045 1.00 74.81 578 PHE A CA 1
ATOM 4611 C C . PHE A 1 578 ? 15.405 -7.531 40.529 1.00 74.81 578 PHE A C 1
ATOM 4613 O O . PHE A 1 578 ? 15.215 -6.480 41.134 1.00 74.81 578 PHE A O 1
ATOM 4620 N N . GLY A 1 579 ? 15.282 -8.712 41.137 1.00 84.12 579 GLY A N 1
ATOM 4621 C CA . GLY A 1 579 ? 14.857 -8.838 42.529 1.00 84.12 579 GLY A CA 1
ATOM 4622 C C . GLY A 1 579 ? 14.031 -10.082 42.803 1.00 84.12 579 GLY A C 1
ATOM 4623 O O . GLY A 1 579 ? 14.222 -11.115 42.158 1.00 84.12 579 GLY A O 1
ATOM 4624 N N . GLU A 1 580 ? 13.173 -10.001 43.808 1.00 89.69 580 GLU A N 1
ATOM 4625 C CA . GLU A 1 580 ? 12.454 -11.139 44.375 1.00 89.69 580 GLU A CA 1
ATOM 4626 C C . GLU A 1 580 ? 10.967 -11.048 44.021 1.00 89.69 580 GLU A C 1
ATOM 4628 O O . GLU A 1 580 ? 10.409 -9.961 43.908 1.00 89.69 580 GLU A O 1
ATOM 4633 N N . VAL A 1 581 ? 10.324 -12.187 43.787 1.00 90.25 581 VAL A N 1
ATOM 4634 C CA . VAL A 1 581 ? 8.888 -12.284 43.514 1.00 90.25 581 VAL A CA 1
ATOM 4635 C C . VAL A 1 581 ? 8.255 -12.992 44.696 1.00 90.25 581 VAL A C 1
ATOM 4637 O O . VAL A 1 581 ? 8.605 -14.133 44.986 1.00 90.25 581 VAL A O 1
ATOM 4640 N N . PHE A 1 582 ? 7.311 -12.336 45.353 1.00 90.94 582 PHE A N 1
ATOM 4641 C CA . PHE A 1 582 ? 6.516 -12.874 46.446 1.00 90.94 582 PHE A CA 1
ATOM 4642 C C . PHE A 1 582 ? 5.094 -13.143 45.973 1.00 90.94 582 PHE A C 1
ATOM 4644 O O . PHE A 1 582 ? 4.569 -12.460 45.095 1.00 90.94 582 PHE A O 1
ATOM 4651 N N . LYS A 1 583 ? 4.438 -14.114 46.593 1.00 91.81 583 LYS A N 1
ATOM 4652 C CA . LYS A 1 583 ? 2.987 -14.226 46.561 1.00 91.81 583 LYS A CA 1
ATOM 4653 C C . LYS A 1 583 ? 2.433 -13.104 47.423 1.00 91.81 583 LYS A C 1
ATOM 4655 O O . LYS A 1 583 ? 2.955 -12.853 48.500 1.00 91.81 583 LYS A O 1
ATOM 4660 N N . GLY A 1 584 ? 1.400 -12.425 46.967 1.00 92.12 584 GLY A N 1
ATOM 4661 C CA . GLY A 1 584 ? 0.689 -11.409 47.723 1.00 92.12 584 GLY A CA 1
ATOM 4662 C C . GLY A 1 584 ? -0.804 -11.692 47.738 1.00 92.12 584 GLY A C 1
ATOM 4663 O O . GLY A 1 584 ? -1.315 -12.524 46.987 1.00 92.12 584 GLY A O 1
ATOM 4664 N N . THR A 1 585 ? -1.524 -11.003 48.606 1.00 91.50 585 THR A N 1
ATOM 4665 C CA . THR A 1 585 ? -2.985 -11.019 48.636 1.00 91.50 585 THR A CA 1
ATOM 4666 C C . THR A 1 585 ? -3.477 -9.596 48.815 1.00 91.50 585 THR A C 1
ATOM 4668 O O . THR A 1 585 ? -3.045 -8.909 49.743 1.00 91.50 585 THR A O 1
ATOM 4671 N N . LEU A 1 586 ? -4.359 -9.146 47.925 1.00 87.44 586 LEU A N 1
ATOM 4672 C CA . LEU A 1 586 ? -4.978 -7.831 48.035 1.00 87.44 586 LEU A CA 1
ATOM 4673 C C . LEU A 1 586 ? -5.913 -7.795 49.245 1.00 87.44 586 LEU A C 1
ATOM 4675 O O . LEU A 1 586 ? -6.723 -8.699 49.456 1.00 87.44 586 LEU A O 1
ATOM 4679 N N . GLN A 1 587 ? -5.807 -6.750 50.066 1.00 81.50 587 GLN A N 1
ATOM 4680 C CA . GLN A 1 587 ? -6.605 -6.650 51.289 1.00 81.50 587 GLN A CA 1
ATOM 4681 C C . GLN A 1 587 ? -8.096 -6.445 51.005 1.00 81.50 587 GLN A C 1
ATOM 4683 O O . GLN A 1 587 ? -8.928 -6.953 51.759 1.00 81.50 587 GLN A O 1
ATOM 4688 N N . ARG A 1 588 ? -8.423 -5.737 49.917 1.00 80.00 588 ARG A N 1
ATOM 4689 C CA . ARG A 1 588 ? -9.788 -5.325 49.567 1.00 80.00 588 ARG A CA 1
ATOM 4690 C C . ARG A 1 588 ? -10.713 -6.495 49.230 1.00 80.00 588 ARG A C 1
ATOM 4692 O O . ARG A 1 588 ? -11.871 -6.478 49.628 1.00 80.00 588 ARG A O 1
ATOM 4699 N N . ASP A 1 589 ? -10.220 -7.476 48.486 1.00 81.44 589 ASP A N 1
ATOM 4700 C CA . ASP A 1 589 ? -11.030 -8.539 47.873 1.00 81.44 589 ASP A CA 1
ATOM 4701 C C . ASP A 1 589 ? -10.412 -9.939 48.026 1.00 81.44 589 ASP A C 1
ATOM 4703 O O . ASP A 1 589 ? -10.964 -10.919 47.534 1.00 81.44 589 ASP A O 1
ATOM 4707 N N . LYS A 1 590 ? -9.280 -10.045 48.735 1.00 87.00 590 LYS A N 1
ATOM 4708 C CA . LYS A 1 590 ? -8.511 -11.283 48.919 1.00 87.00 590 LYS A CA 1
ATOM 4709 C C . LYS A 1 590 ? -7.996 -11.898 47.613 1.00 87.00 590 LYS A C 1
ATOM 4711 O O . LYS A 1 590 ? -7.625 -13.072 47.604 1.00 87.00 590 LYS A O 1
ATOM 4716 N N . THR A 1 591 ? -7.890 -11.115 46.540 1.00 88.44 591 THR A N 1
ATOM 4717 C CA . THR A 1 591 ? -7.343 -11.584 45.264 1.00 88.44 591 THR A CA 1
ATOM 4718 C C . THR A 1 591 ? -5.853 -11.934 45.413 1.00 88.44 591 THR A C 1
ATOM 4720 O O . THR A 1 591 ? -5.074 -11.107 45.906 1.00 88.44 591 THR A O 1
ATOM 4723 N N . PRO A 1 592 ? -5.416 -13.143 45.007 1.00 89.38 592 PRO A N 1
ATOM 4724 C CA . PRO A 1 592 ? -4.006 -13.509 45.014 1.00 89.38 592 PRO A CA 1
ATOM 4725 C C . PRO A 1 592 ? -3.257 -12.759 43.907 1.00 89.38 592 PRO A C 1
ATOM 4727 O O . PRO A 1 592 ? -3.694 -12.718 42.760 1.00 89.38 592 PRO A O 1
ATOM 4730 N N . VAL A 1 593 ? -2.104 -12.189 44.244 1.00 90.56 593 VAL A N 1
ATOM 4731 C CA . VAL A 1 593 ? -1.254 -11.421 43.322 1.00 90.56 593 VAL A CA 1
ATOM 4732 C C . VAL A 1 593 ? 0.196 -11.891 43.405 1.00 90.56 593 VAL A C 1
ATOM 4734 O O . VAL A 1 593 ? 0.589 -12.550 44.365 1.00 90.56 593 VAL A O 1
ATOM 4737 N N . ALA A 1 594 ? 1.014 -11.553 42.412 1.00 90.38 594 ALA A N 1
ATOM 4738 C CA . ALA A 1 594 ? 2.464 -11.694 42.494 1.00 90.38 594 ALA A CA 1
ATOM 4739 C C . ALA A 1 594 ? 3.083 -10.307 42.695 1.00 90.38 594 ALA A C 1
ATOM 4741 O O . ALA A 1 594 ? 2.858 -9.405 41.892 1.00 90.38 594 ALA A O 1
ATOM 4742 N N . VAL A 1 595 ? 3.859 -10.130 43.763 1.00 88.88 595 VAL A N 1
ATOM 4743 C CA . VAL A 1 595 ? 4.534 -8.870 44.081 1.00 88.88 595 VAL A CA 1
ATOM 4744 C C . VAL A 1 595 ? 6.009 -9.009 43.768 1.00 88.88 595 VAL A C 1
ATOM 4746 O O . VAL A 1 595 ? 6.721 -9.782 44.406 1.00 88.88 595 VAL A O 1
ATOM 4749 N N . LYS A 1 596 ? 6.478 -8.253 42.782 1.00 89.75 596 LYS A N 1
ATOM 4750 C CA . LYS A 1 596 ? 7.885 -8.232 42.395 1.00 89.75 596 LYS A CA 1
ATOM 4751 C C . LYS A 1 596 ? 8.570 -7.034 43.042 1.00 89.75 596 LYS A C 1
ATOM 4753 O O . LYS A 1 596 ? 8.140 -5.901 42.851 1.00 89.75 596 LYS A O 1
ATOM 4758 N N . THR A 1 597 ? 9.633 -7.274 43.796 1.00 85.06 597 THR A N 1
ATOM 4759 C CA . THR A 1 597 ? 10.425 -6.230 44.450 1.00 85.06 597 THR A CA 1
ATOM 4760 C C . THR A 1 597 ? 11.663 -5.904 43.620 1.00 85.06 597 THR A C 1
ATOM 4762 O O . THR A 1 597 ? 12.269 -6.784 43.005 1.00 85.06 597 THR A O 1
ATOM 4765 N N . CYS A 1 598 ? 12.043 -4.626 43.591 1.00 81.19 598 CYS A N 1
ATOM 4766 C CA . CYS A 1 598 ? 13.289 -4.170 42.979 1.00 81.19 598 CYS A CA 1
ATOM 4767 C C . CYS A 1 598 ? 14.382 -4.107 44.046 1.00 81.19 598 CYS A C 1
ATOM 4769 O O . CYS A 1 598 ? 14.170 -3.500 45.093 1.00 81.19 598 CYS A O 1
ATOM 4771 N N . LYS A 1 599 ? 15.567 -4.665 43.779 1.00 79.12 599 LYS A N 1
ATOM 4772 C CA . LYS A 1 599 ? 16.727 -4.482 44.672 1.00 79.12 599 LYS A CA 1
ATOM 4773 C C . LYS A 1 599 ? 17.182 -3.016 44.692 1.00 79.12 599 LYS A C 1
ATOM 4775 O O . LYS A 1 599 ? 17.227 -2.360 43.646 1.00 79.12 599 LYS A O 1
ATOM 4780 N N . GLU A 1 600 ? 17.548 -2.510 45.868 1.00 72.94 600 GLU A N 1
ATOM 4781 C CA . GLU A 1 600 ? 17.950 -1.108 46.059 1.00 72.94 600 GLU A CA 1
ATOM 4782 C C . GLU A 1 600 ? 19.268 -0.769 45.343 1.00 72.94 600 GLU A C 1
ATOM 4784 O O . GLU A 1 600 ? 19.431 0.325 44.804 1.00 72.94 600 GLU A O 1
ATOM 4789 N N . ASP A 1 601 ? 20.164 -1.741 45.243 1.00 77.88 601 ASP A N 1
ATOM 4790 C CA . ASP A 1 601 ? 21.533 -1.659 44.732 1.00 77.88 601 ASP A CA 1
ATOM 4791 C C . ASP A 1 601 ? 21.653 -1.938 43.215 1.00 77.88 601 ASP A C 1
ATOM 4793 O O . ASP A 1 601 ? 22.749 -2.072 42.668 1.00 77.88 601 ASP A O 1
ATOM 4797 N N . LEU A 1 602 ? 20.529 -1.964 42.488 1.00 77.75 602 LEU A N 1
ATOM 4798 C CA . LEU A 1 602 ? 20.529 -2.123 41.030 1.00 77.75 602 LEU A CA 1
ATOM 4799 C C . LEU A 1 602 ? 21.042 -0.875 40.282 1.00 77.75 602 LEU A C 1
ATOM 4801 O O . LEU A 1 602 ? 20.639 0.248 40.607 1.00 77.75 602 LEU A O 1
ATOM 4805 N N . PRO A 1 603 ? 21.836 -1.057 39.205 1.00 77.06 603 PRO A N 1
ATOM 4806 C CA . PRO A 1 603 ? 22.181 0.010 38.271 1.00 77.06 603 PRO A CA 1
ATOM 4807 C C . PRO A 1 603 ? 20.936 0.744 37.733 1.00 77.06 603 PRO A C 1
ATOM 4809 O O . PRO A 1 603 ? 19.927 0.088 37.446 1.00 77.06 603 PRO A O 1
ATOM 4812 N N . PRO A 1 604 ? 20.998 2.075 37.517 1.00 71.31 604 PRO A N 1
ATOM 4813 C CA . PRO A 1 604 ? 19.859 2.876 37.052 1.00 71.31 604 PRO A CA 1
ATOM 4814 C C . PRO A 1 604 ? 19.190 2.331 35.782 1.00 71.31 604 PRO A C 1
ATOM 4816 O O . PRO A 1 604 ? 17.967 2.305 35.682 1.00 71.31 604 PRO A O 1
ATOM 4819 N N . GLU A 1 605 ? 19.979 1.816 34.838 1.00 71.00 605 GLU A N 1
ATOM 4820 C CA . GLU A 1 605 ? 19.482 1.235 33.584 1.00 71.00 605 GLU A CA 1
ATOM 4821 C C . GLU A 1 605 ? 18.615 -0.016 33.805 1.00 71.00 605 GLU A C 1
ATOM 4823 O O . GLU A 1 605 ? 17.621 -0.224 33.106 1.00 71.00 605 GLU A O 1
ATOM 4828 N N . LEU A 1 606 ? 18.957 -0.840 34.800 1.00 74.06 606 LEU A N 1
ATOM 4829 C CA . LEU A 1 606 ? 18.194 -2.041 35.141 1.00 74.06 606 LEU A CA 1
ATOM 4830 C C . LEU A 1 606 ? 16.939 -1.706 35.949 1.00 74.06 606 LEU A C 1
ATOM 4832 O O . LEU A 1 606 ? 15.916 -2.355 35.743 1.00 74.06 606 LEU A O 1
ATOM 4836 N N . LYS A 1 607 ? 16.975 -0.662 36.788 1.00 72.38 607 LYS A N 1
ATOM 4837 C CA . LYS A 1 607 ? 15.774 -0.127 37.454 1.00 72.38 607 LYS A CA 1
ATOM 4838 C C . LYS A 1 607 ? 14.758 0.404 36.443 1.00 72.38 607 LYS A C 1
ATOM 4840 O O . LYS A 1 607 ? 13.570 0.143 36.580 1.00 72.38 607 LYS A O 1
ATOM 4845 N N . ILE A 1 608 ? 15.221 1.081 35.389 1.00 67.75 608 ILE A N 1
ATOM 4846 C CA . ILE A 1 608 ? 14.349 1.549 34.300 1.00 67.75 608 ILE A CA 1
ATOM 4847 C C . ILE A 1 608 ? 13.706 0.362 33.573 1.00 67.75 608 ILE A C 1
ATOM 4849 O O . ILE A 1 608 ? 12.500 0.376 33.338 1.00 67.75 608 ILE A O 1
ATOM 4853 N N . ARG A 1 609 ? 14.478 -0.688 33.253 1.00 69.50 609 ARG A N 1
ATOM 4854 C CA . ARG A 1 609 ? 13.914 -1.909 32.650 1.00 69.50 609 ARG A CA 1
ATOM 4855 C C . ARG A 1 609 ? 12.902 -2.592 33.567 1.00 69.50 609 ARG A C 1
ATOM 4857 O O . ARG A 1 609 ? 11.848 -2.990 33.088 1.00 69.50 609 ARG A O 1
ATOM 4864 N N . PHE A 1 610 ? 13.187 -2.669 34.864 1.00 75.56 610 PHE A N 1
ATOM 4865 C CA . PHE A 1 610 ? 12.261 -3.210 35.856 1.00 75.56 610 PHE A CA 1
ATOM 4866 C C . PHE A 1 610 ? 10.933 -2.443 35.884 1.00 75.56 610 PHE A C 1
ATOM 4868 O O . PHE A 1 610 ? 9.874 -3.048 35.769 1.00 75.56 610 PHE A O 1
ATOM 4875 N N . LEU A 1 611 ? 10.983 -1.111 35.965 1.00 69.62 611 LEU A N 1
ATOM 4876 C CA . LEU A 1 611 ? 9.781 -0.273 35.965 1.00 69.62 611 LEU A CA 1
ATOM 4877 C C . LEU A 1 611 ? 9.030 -0.329 34.628 1.00 69.62 611 LEU A C 1
ATOM 4879 O O . LEU A 1 611 ? 7.812 -0.199 34.608 1.00 69.62 611 LEU A O 1
ATOM 4883 N N . SER A 1 612 ? 9.727 -0.577 33.514 1.00 64.75 612 SER A N 1
ATOM 4884 C CA . SER A 1 612 ? 9.084 -0.736 32.204 1.00 64.75 612 SER A CA 1
ATOM 4885 C C . SER A 1 612 ? 8.263 -2.021 32.052 1.00 64.75 612 SER A C 1
ATOM 4887 O O . SER A 1 612 ? 7.453 -2.093 31.132 1.00 64.75 612 SER A O 1
ATOM 4889 N N . GLU A 1 613 ? 8.454 -3.017 32.928 1.00 65.81 613 GLU A N 1
ATOM 4890 C CA . GLU A 1 613 ? 7.628 -4.234 32.956 1.00 65.81 613 GLU A CA 1
ATOM 4891 C C . GLU A 1 613 ? 6.253 -3.998 33.599 1.00 65.81 613 GLU A C 1
ATOM 4893 O O . GLU A 1 613 ? 5.337 -4.771 33.346 1.00 65.81 613 GLU A O 1
ATOM 4898 N N . ALA A 1 614 ? 6.085 -2.936 34.397 1.00 60.44 614 ALA A N 1
ATOM 4899 C CA . ALA A 1 614 ? 4.822 -2.578 35.051 1.00 60.44 614 ALA A CA 1
ATOM 4900 C C . ALA A 1 614 ? 3.858 -1.796 34.127 1.00 60.44 614 ALA A C 1
ATOM 4902 O O . ALA A 1 614 ? 3.089 -0.964 34.605 1.00 60.44 614 ALA A O 1
ATOM 4903 N N . ARG A 1 615 ? 3.957 -2.028 32.812 1.00 48.53 615 ARG A N 1
ATOM 4904 C CA . ARG A 1 615 ? 3.140 -1.393 31.769 1.00 48.53 615 ARG A CA 1
ATOM 4905 C C . ARG A 1 615 ? 1.810 -2.090 31.553 1.00 48.53 615 ARG A C 1
ATOM 4907 O O . ARG A 1 615 ? 1.810 -3.341 31.538 1.00 48.53 615 ARG A O 1
#

Foldseek 3Di:
DFCLVPVLPPPVVVLVVLVVVLVVLVVVLVVLLVLLVVLLVVLVVLQVVLVVVVPDDDDPDDFLVNQLVNLLSVLSNLVSVLSNVLSVCSVVPLSVLSVVLSVVSVVLSVVLVVLVCVLVVVLCCLQPVVLVVLVVVLVVLVVQLVVLVVVLVVCVVVVHPNVVSVVSNVVSVVVNVVSVVVSVVSNVVSVVSVCCSSPPVSSVSRRVSVVVVVVSVVSNVVSVVSNCVSSDCPDPSNVVSVVSSVVSVVSDDPVCRCVVVCVVDPDDDDDDDDDDQDCVVCPVPPDDDPADDWAPVCPVVLVVVLVVLVVVLVVLVVVLVVLVVVLVVLVVVLVVVCVVDPDPVCNVVCVVSVVVSVVSVVVSVVSVVVNVVSVVVNVRSCVVCVVPVVDDGHHPPDPPPPDDDDDDDDDDDDDDDDDDDDDDPPDDDDDDDDDDPPDDDPDPDDDDDDDDDQLPDPLVPRQQEQEADDPVVLVVLADDAQEWHKYAHLVDGPWIWIWGQHPNDTDIATFDQDPCFTARDPDTDNDPSVRLCCQQVVQDARDPVVSGGHDHRRGHDCPLDDDPVQKDWDAWPDADPFGTWTWIAGPPPRDIDIDGDGDPPDDSVSVVVVVVVVD

Radius of gyration: 55.55 Å; chains: 1; bounding box: 131×81×185 Å

Secondary structure (DSSP, 8-state):
--HHHH-TT-HHHHHHHHHHHHHHHHHHHHHHHHHHHHHHHHHHHHHHHHHHHTTS---S---HHHHHHHHHHHHHHHHHHHHHHHHHHHHHTHHHHHHHHHHHHHHHHHHHHHHHHHHHHHHHIIIIIHHHHHHHHHHHHHHHHHHHHHHHHHHHHHTSSHHHHHHHHHHHHHHHHHHHHHHHHHHHHHHHHHHHIIIIIHHHHHHHHHHHHHHHHHHHHHHHHHHHHHT-S--HHHHHHHHHHHHHHHT--TTTTTHHHHHHHPPPPPPPPP----GGGGTTSTT--SS---STTTHHHHHHHHHHHHHHHHHHHHHHHHHHHHHHHHHHHHHHHHHT-SSGGGGGGGHHHHHHHHHHHHHHHHHHHHHHHHHHHHHHHHHHHHHHTTSPPPPPPPP---------------------------S--S----------------S------GGGS-GGG-TTEEES--HHHHHHH--STTEEEEEE-TTSTT-EEEEEEETTEEEEEEEEEETTEEESSS--BSSHHHHHHHHHHH---S-TTT-----EE----GGG---GGGEEEEEEEEEETTEEEEEEEETTT--EEEEEPPPTT--HHHHHHHHHT--

InterPro domains:
  IPR000719 Protein kinase domain [PS50011] (567-615)
  IPR000980 SH2 domain [PF00017] (464-535)
  IPR000980 SH2 domain [PS50001] (464-554)
  IPR000980 SH2 domain [SM00252] (462-541)
  IPR001060 FCH domain [PF00611] (11-82)
  IPR001060 FCH domain [SM00055] (1-90)
  IPR001245 Serine-threonine/tyrosine-protein kinase, catalytic domain [PF07714] (568-614)
  IPR017441 Protein kinase, ATP binding site [PS00107] (573-596)
  IPR027267 AH/BAR domain superfamily [G3DSA:1.20.1270.60] (1-267)
  IPR027267 AH/BAR domain superfamily [SSF103657] (1-278)
  IPR031160 F-BAR domain [PS51741] (1-257)
  IPR035849 Fes/Fps/Fer, SH2 domain [cd10361] (457-542)
  IPR036860 SH2 domain superfamily [G3DSA:3.30.505.10] (450-560)
  IPR036860 SH2 domain superfamily [SSF55550] (445-585)
  IPR050198 Non-receptor tyrosine kinases involved in cell signaling [PTHR24418] (163-615)

pLDDT: mean 85.27, std 18.79, range [25.08, 98.81]

Sequence (615 aa):
MGFGRDLRNSHEGLLKLQDWELKLLETVKRFMTLRVKSDKEYAALLLSMTQQMEKQEAADYVSTVSKSWSQVIRQTEVLGRVMRTHADDLNSGPLHRLATLIRDKQQVKKSYQSLHQQLESHNHKVTRSDLDKLKSTYRQLSRDANNTKEKYREALAKGREAERAHERYDKATTKLHNLHNQYVLAVCGARTQQDEHRRSAAPVLLDSLQRMQEDMTLALRSILEEYCEISSLLTEEIVKVHQEISAAVQQIDPLAEYQHFIDAYRSPETPEEVVEFDTSLLEETDNLPADILWNTLTADSLQAMLSSATEELTLTQQNLRTKEALADDLDSKIQTSQQNAERKSDCVLLLSQKLSLLELRHAVQSLRGSEARLSSQKALLDTKMAATSASPPPPPPLPALAYEDDARSVGSTDKTKEKGSRFDTLRHSLAGMIRSPKAMLGSSTSQFFDVIPTSERPLADQEWYHGAIPRTEAQELLRQQGDFLVRESHGKPGEYVLSVFSDEQRRHFIIQYADSQYRFEGTGFSTIPQLIEHHFSTKQVITKKSGVVLLNPVVKDKKWILNHEDVTLGELLGKGNFGEVFKGTLQRDKTPVAVKTCKEDLPPELKIRFLSEAR